Protein AF-0000000066870019 (afdb_homodimer)

Organism: Glycine max (NCBI:txid3847)

Solvent-accessible surface area (backbone atoms only — not comparable to full-atom values): 26589 Å² total; per-residue (Å²): 137,84,79,78,75,78,74,74,67,68,64,55,58,55,47,50,57,47,48,56,50,44,54,53,47,51,52,51,49,52,59,50,55,72,64,56,37,71,42,73,64,73,82,53,32,85,65,58,84,50,97,82,46,46,44,56,44,31,32,20,5,31,34,73,48,61,36,89,83,31,73,46,30,35,38,25,30,39,25,21,21,33,53,85,78,64,42,80,75,45,76,51,73,46,80,44,75,55,85,65,74,92,41,92,95,46,54,38,73,58,49,37,60,56,52,48,48,55,54,47,53,37,58,75,64,62,44,90,63,61,54,67,31,35,37,24,66,26,27,0,34,52,32,79,82,48,62,24,38,12,19,53,44,11,52,76,66,70,34,32,18,31,5,39,21,77,69,67,69,73,33,59,83,37,43,53,67,60,51,52,49,52,53,66,30,76,90,29,60,82,45,54,56,44,76,39,60,25,78,85,64,48,72,40,33,32,40,28,41,62,35,95,80,47,79,72,45,34,32,43,16,38,15,9,29,26,25,62,69,58,46,52,52,52,47,59,69,38,34,88,40,66,52,33,45,43,50,44,73,65,136,84,78,77,75,78,74,74,66,68,65,54,59,56,47,50,56,47,48,57,50,44,53,55,46,51,53,50,50,52,59,52,56,72,64,55,37,70,41,72,65,73,83,52,32,84,65,59,84,51,96,83,48,47,43,57,44,32,32,19,6,31,35,72,48,61,35,90,84,31,73,45,29,34,40,25,28,37,28,21,22,34,51,85,78,63,43,80,74,44,75,52,72,46,79,44,75,55,85,63,73,91,41,90,95,46,52,39,74,59,50,37,61,58,51,49,48,57,55,47,52,38,58,75,65,64,44,89,63,62,54,67,31,36,36,25,65,26,27,0,34,51,32,80,82,47,61,24,39,13,19,53,44,11,54,75,67,69,34,31,18,31,5,39,22,77,67,66,69,74,33,59,83,38,44,52,66,58,51,52,50,53,54,67,28,74,89,29,60,83,45,54,55,46,77,38,60,26,78,84,64,49,73,37,32,31,42,28,41,62,33,96,79,47,79,72,45,36,32,42,18,37,15,10,30,26,24,61,68,58,46,51,52,53,46,60,68,38,36,88,40,68,53,34,45,44,49,45,71,66

Sequence (500 aa):
MEKKSPEPPEEASQSRDSSRDNQTWITAQNILREKLITEDCFAWKLQAGSKEEEALRYVGGVDISFSKDDPSRACGTLVVLDFHTLQVLYQDFSLVTLQVPYVPGFLAFREAPVLLQLLEKMKRSNNPFYPQLLMVDGNGILHPRGFGLACHIGVEANLPTIGIGKNLHHVDGLTHSRVRELLGAEENCSEDFINLVGCSGHIWGVAMRSTQGSIKPIFISIGHKISLQTAIMIVQMTCKYRVPEPIRLTMEKKSPEPPEEASQSRDSSRDNQTWITAQNILREKLITEDCFAWKLQAGSKEEEALRYVGGVDISFSKDDPSRACGTLVVLDFHTLQVLYQDFSLVTLQVPYVPGFLAFREAPVLLQLLEKMKRSNNPFYPQLLMVDGNGILHPRGFGLACHIGVEANLPTIGIGKNLHHVDGLTHSRVRELLGAEENCSEDFINLVGCSGHIWGVAMRSTQGSIKPIFISIGHKISLQTAIMIVQMTCKYRVPEPIRLT

Radius of gyration: 26.27 Å; Cα contacts (8 Å, |Δi|>4): 1029; chains: 2; bounding box: 52×67×92 Å

pLDDT: mean 86.76, std 16.26, range [25.3, 98.88]

Structure (mmCIF, N/CA/C/O backbone):
data_AF-0000000066870019-model_v1
#
loop_
_entity.id
_entity.type
_entity.pdbx_description
1 polymer 'Endonuclease V'
#
loop_
_atom_site.group_PDB
_atom_site.id
_atom_site.type_symbol
_atom_site.label_atom_id
_atom_site.label_alt_id
_atom_site.label_comp_id
_atom_site.label_asym_id
_atom_site.label_entity_id
_atom_site.label_seq_id
_atom_site.pdbx_PDB_ins_code
_atom_site.Cartn_x
_atom_site.Cartn_y
_atom_site.Cartn_z
_atom_site.occupancy
_atom_site.B_iso_or_equiv
_atom_site.auth_seq_id
_atom_site.auth_comp_id
_atom_site.auth_asym_id
_atom_site.auth_atom_id
_atom_site.pdbx_PDB_model_num
ATOM 1 N N . MET A 1 1 ? 29.391 -0.965 45.844 1 27.67 1 MET A N 1
ATOM 2 C CA . MET A 1 1 ? 28.359 -1.993 45.781 1 27.67 1 MET A CA 1
ATOM 3 C C . MET A 1 1 ? 27.438 -1.762 44.594 1 27.67 1 MET A C 1
ATOM 5 O O . MET A 1 1 ? 26.578 -0.877 44.625 1 27.67 1 MET A O 1
ATOM 9 N N . GLU A 1 2 ? 27.875 -1.943 43.312 1 25.81 2 GLU A N 1
ATOM 10 C CA . GLU A 1 2 ? 27.422 -1.484 42 1 25.81 2 GLU A CA 1
ATOM 11 C C . GLU A 1 2 ? 26.203 -2.275 41.531 1 25.81 2 GLU A C 1
ATOM 13 O O . GLU A 1 2 ? 26.266 -3.5 41.406 1 25.81 2 GLU A O 1
ATOM 18 N N . LYS A 1 3 ? 24.906 -1.812 41.906 1 30.31 3 LYS A N 1
ATOM 19 C CA . LYS A 1 3 ? 23.641 -2.488 41.688 1 30.31 3 LYS A CA 1
ATOM 20 C C . LYS A 1 3 ? 23.438 -2.814 40.188 1 30.31 3 LYS A C 1
ATOM 22 O O . LYS A 1 3 ? 23.609 -1.947 39.344 1 30.31 3 LYS A O 1
ATOM 27 N N . LYS A 1 4 ? 23.547 -4.125 39.812 1 34 4 LYS A N 1
ATOM 28 C CA . LYS A 1 4 ? 23.25 -4.82 38.562 1 34 4 LYS A CA 1
ATOM 29 C C . LYS A 1 4 ? 21.859 -4.438 38.031 1 34 4 LYS A C 1
ATOM 31 O O . LYS A 1 4 ? 20.859 -4.59 38.75 1 34 4 LYS A O 1
ATOM 36 N N . SER A 1 5 ? 21.766 -3.396 37.25 1 34.62 5 SER A N 1
ATOM 37 C CA . SER A 1 5 ? 20.484 -2.918 36.719 1 34.62 5 SER A CA 1
ATOM 38 C C . SER A 1 5 ? 19.688 -4.047 36.062 1 34.62 5 SER A C 1
ATOM 40 O O . SER A 1 5 ? 20.234 -4.809 35.281 1 34.62 5 SER A O 1
ATOM 42 N N . PRO A 1 6 ? 18.594 -4.539 36.688 1 36.41 6 PRO A N 1
ATOM 43 C CA . PRO A 1 6 ? 17.812 -5.688 36.219 1 36.41 6 PRO A CA 1
ATOM 44 C C . PRO A 1 6 ? 17.391 -5.582 34.75 1 36.41 6 PRO A C 1
ATOM 46 O O . PRO A 1 6 ? 17.141 -4.477 34.281 1 36.41 6 PRO A O 1
ATOM 49 N N . GLU A 1 7 ? 17.969 -6.434 33.875 1 3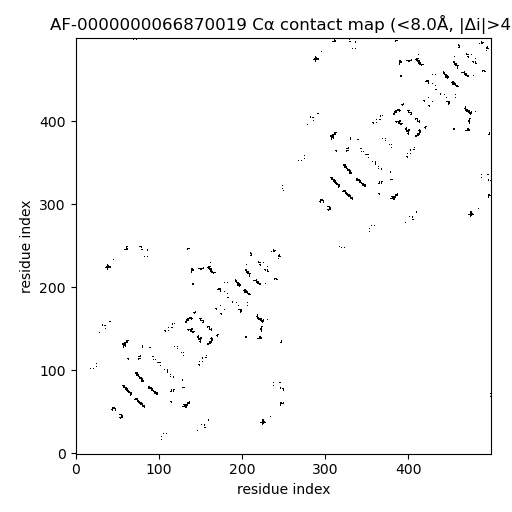9.03 7 GLU A N 1
ATOM 50 C CA . GLU A 1 7 ? 17.656 -6.66 32.469 1 39.03 7 GLU A CA 1
ATOM 51 C C . GLU A 1 7 ? 16.141 -6.719 32.25 1 39.03 7 GLU A C 1
ATOM 53 O O . GLU A 1 7 ? 15.422 -7.359 33.031 1 39.03 7 GLU A O 1
ATOM 58 N N . PRO A 1 8 ? 15.547 -5.75 31.609 1 39.06 8 PRO A N 1
ATOM 59 C CA . PRO A 1 8 ? 14.086 -5.637 31.562 1 39.06 8 PRO A CA 1
ATOM 60 C C . PRO A 1 8 ? 13.406 -6.934 31.141 1 39.06 8 PRO A C 1
ATOM 62 O O . PRO A 1 8 ? 13.852 -7.582 30.188 1 39.06 8 PRO A O 1
ATOM 65 N N . PRO A 1 9 ? 12.602 -7.668 31.938 1 41.38 9 PRO A N 1
ATOM 66 C CA . PRO A 1 9 ? 11.852 -8.922 31.844 1 41.38 9 PRO A CA 1
ATOM 67 C C . PRO A 1 9 ? 11 -9 30.578 1 41.38 9 PRO A C 1
ATOM 69 O O . PRO A 1 9 ? 10.508 -10.078 30.234 1 41.38 9 PRO A O 1
ATOM 72 N N . GLU A 1 10 ? 10.695 -7.918 29.938 1 36.88 10 GLU A N 1
ATOM 73 C CA . GLU A 1 10 ? 9.703 -7.926 28.859 1 36.88 10 GLU A CA 1
ATOM 74 C C . GLU A 1 10 ? 10.242 -8.633 27.625 1 36.88 10 GLU A C 1
ATOM 76 O O . GLU A 1 10 ? 9.469 -9.164 26.828 1 36.88 10 GLU A O 1
ATOM 81 N N . GLU A 1 11 ? 11.508 -8.68 27.328 1 42.16 11 GLU A N 1
ATOM 82 C CA . GLU A 1 11 ? 12.047 -9.422 26.203 1 42.16 11 GLU A CA 1
ATOM 83 C C . GLU A 1 11 ? 11.875 -10.93 26.391 1 42.16 11 GLU A C 1
ATOM 85 O O . GLU A 1 11 ? 11.828 -11.68 25.406 1 42.16 11 GLU A O 1
ATOM 90 N N . ALA A 1 12 ? 11.867 -11.406 27.547 1 42.94 12 ALA A N 1
ATOM 91 C CA . ALA A 1 12 ? 11.82 -12.828 27.859 1 42.94 12 ALA A CA 1
ATOM 92 C C . ALA A 1 12 ? 10.414 -13.391 27.641 1 42.94 12 ALA A C 1
ATOM 94 O O . ALA A 1 12 ? 10.25 -14.5 27.141 1 42.94 12 ALA A O 1
ATOM 95 N N . SER A 1 13 ? 9.391 -12.711 28.094 1 43.12 13 SER A N 1
ATOM 96 C CA . SER A 1 13 ? 8.016 -13.172 27.938 1 43.12 13 SER A CA 1
ATOM 97 C C . SER A 1 13 ? 7.605 -13.188 26.469 1 43.12 13 SER A C 1
ATOM 99 O O . SER A 1 13 ? 6.848 -14.055 26.031 1 43.12 13 SER A O 1
ATOM 101 N N . GLN A 1 14 ? 8.047 -12.273 25.625 1 44.25 14 GLN A N 1
ATOM 102 C CA . GLN A 1 14 ? 7.836 -12.273 24.172 1 44.25 14 GLN A CA 1
ATOM 103 C C . GLN A 1 14 ? 8.609 -13.406 23.516 1 44.25 14 GLN A C 1
ATOM 105 O O . GLN A 1 14 ? 8.172 -13.938 22.484 1 44.25 14 GLN A O 1
ATOM 110 N N . SER A 1 15 ? 9.703 -13.727 24.047 1 47.72 15 SER A N 1
ATOM 111 C CA . SER A 1 15 ? 10.484 -14.836 23.516 1 47.72 15 SER A CA 1
ATOM 112 C C . SER A 1 15 ? 9.789 -16.172 23.734 1 47.72 15 SER A C 1
ATOM 114 O O . SER A 1 15 ? 9.797 -17.031 22.859 1 47.72 15 SER A O 1
ATOM 116 N N . ARG A 1 16 ? 9.336 -16.375 24.922 1 44.84 16 ARG A N 1
ATOM 117 C CA . ARG A 1 16 ? 8.672 -17.625 25.234 1 44.84 16 ARG A CA 1
ATOM 118 C C . ARG A 1 16 ? 7.371 -17.766 24.438 1 44.84 16 ARG A C 1
ATOM 120 O O . ARG A 1 16 ? 7.051 -18.859 23.953 1 44.84 16 ARG A O 1
ATOM 127 N N . ASP A 1 17 ? 6.508 -16.766 24.469 1 50.19 17 ASP A N 1
ATOM 128 C CA . ASP A 1 17 ? 5.281 -16.734 23.672 1 50.19 17 ASP A CA 1
ATOM 129 C C . ASP A 1 17 ? 5.578 -16.875 22.188 1 50.19 17 ASP A C 1
ATOM 131 O O . ASP A 1 17 ? 4.832 -17.531 21.453 1 50.19 17 ASP A O 1
ATOM 135 N N . SER A 1 18 ? 6.707 -16.391 21.828 1 57.12 18 SER A N 1
ATOM 136 C CA . SER A 1 18 ? 7.188 -16.547 20.469 1 57.12 18 SER A CA 1
ATOM 137 C C . SER A 1 18 ? 7.602 -17.984 20.172 1 57.12 18 SER A C 1
ATOM 139 O O . SER A 1 18 ? 7.336 -18.5 19.094 1 57.12 18 SER A O 1
ATOM 141 N N . SER A 1 19 ? 8.156 -18.625 21.234 1 57 19 SER A N 1
ATOM 142 C CA . SER A 1 19 ? 8.586 -20 21.031 1 57 19 SER A CA 1
ATOM 143 C C . SER A 1 19 ? 7.391 -20.938 20.922 1 57 19 SER A C 1
ATOM 145 O O . SER A 1 19 ? 7.379 -21.844 20.062 1 57 19 SER A O 1
ATOM 147 N N . ARG A 1 20 ? 6.434 -20.828 21.812 1 53.72 20 ARG A N 1
ATOM 148 C CA . ARG A 1 20 ? 5.227 -21.656 21.75 1 53.72 20 ARG A CA 1
ATOM 149 C C . ARG A 1 20 ? 4.465 -21.406 20.453 1 53.72 20 ARG A C 1
ATOM 151 O O . ARG A 1 20 ? 3.965 -22.359 19.844 1 53.72 20 ARG A O 1
ATOM 158 N N . ASP A 1 21 ? 4.484 -20.172 20.031 1 66.19 21 ASP A N 1
ATOM 159 C CA . ASP A 1 21 ? 3.85 -19.844 18.766 1 66.19 21 ASP A CA 1
ATOM 160 C C . ASP A 1 21 ? 4.59 -20.484 17.594 1 66.19 21 ASP A C 1
ATOM 162 O O . ASP A 1 21 ? 3.963 -21 16.672 1 66.19 21 ASP A O 1
ATOM 166 N N . ASN A 1 22 ? 5.766 -20.688 17.875 1 73.88 22 ASN A N 1
ATOM 167 C CA . ASN A 1 22 ? 6.566 -21.297 16.812 1 73.88 22 ASN A CA 1
ATOM 168 C C . ASN A 1 22 ? 6.258 -22.781 16.656 1 73.88 22 ASN A C 1
ATOM 170 O O . ASN A 1 22 ? 6.105 -23.266 15.539 1 73.88 22 ASN A O 1
ATOM 174 N N . GLN A 1 23 ? 6.141 -23.438 17.797 1 77 23 GLN A N 1
ATOM 175 C CA . GLN A 1 23 ? 5.859 -24.875 17.719 1 77 23 GLN A CA 1
ATOM 176 C C . GLN A 1 23 ? 4.473 -25.125 17.141 1 77 23 GLN A C 1
ATOM 178 O O . GLN A 1 23 ? 4.289 -26.047 16.344 1 77 23 GLN A O 1
ATOM 183 N N . THR A 1 24 ? 3.553 -24.297 17.531 1 80.81 24 THR A N 1
ATOM 184 C CA . THR A 1 24 ? 2.193 -24.406 17.016 1 80.81 24 THR A CA 1
ATOM 185 C C . THR A 1 24 ? 2.164 -24.156 15.508 1 80.81 24 THR A C 1
ATOM 187 O O . THR A 1 24 ? 1.493 -24.875 14.766 1 80.81 24 THR A O 1
ATOM 190 N N . TRP A 1 25 ? 2.963 -23.328 15.078 1 83.31 25 TRP A N 1
ATOM 191 C CA . TRP A 1 25 ? 2.984 -23 13.664 1 83.31 25 TRP A CA 1
ATOM 192 C C . TRP A 1 25 ? 3.686 -24.078 12.852 1 83.31 25 TRP A C 1
ATOM 194 O O . TRP A 1 25 ? 3.268 -24.406 11.734 1 83.31 25 TRP A O 1
ATOM 204 N N . ILE A 1 26 ? 4.66 -24.641 13.484 1 83.94 26 ILE A N 1
ATOM 205 C CA . ILE A 1 26 ? 5.355 -25.719 12.812 1 83.94 26 ILE A CA 1
ATOM 206 C C . ILE A 1 26 ? 4.402 -26.906 12.609 1 83.94 26 ILE A C 1
ATOM 208 O O . ILE A 1 26 ? 4.312 -27.453 11.516 1 83.94 26 ILE A O 1
ATOM 212 N N . THR A 1 27 ? 3.727 -27.203 13.617 1 86.5 27 THR A N 1
ATOM 213 C CA . THR A 1 27 ? 2.779 -28.312 13.547 1 86.5 27 THR A CA 1
ATOM 214 C C . THR A 1 27 ? 1.671 -28.016 12.539 1 86.5 27 THR A C 1
ATOM 216 O O . THR A 1 27 ? 1.337 -28.859 11.711 1 86.5 27 THR A O 1
ATOM 219 N N . ALA A 1 28 ? 1.177 -26.844 12.602 1 87.38 28 ALA A N 1
ATOM 220 C CA . ALA A 1 28 ? 0.116 -26.453 11.68 1 87.38 28 ALA A CA 1
ATOM 221 C C . ALA A 1 28 ? 0.601 -26.5 10.234 1 87.38 28 ALA A C 1
ATOM 223 O O . ALA A 1 28 ? -0.105 -26.984 9.352 1 87.38 28 ALA A O 1
ATOM 224 N N . GLN A 1 29 ? 1.745 -26.031 10.055 1 88.06 29 GLN A N 1
ATOM 225 C CA . GLN A 1 29 ? 2.301 -26.031 8.703 1 88.06 29 GLN A CA 1
ATOM 226 C C . GLN A 1 29 ? 2.512 -27.453 8.195 1 88.06 29 GLN A C 1
ATOM 228 O O . GLN A 1 29 ? 2.242 -27.75 7.027 1 88.06 29 GLN A O 1
ATOM 233 N N . ASN A 1 30 ? 2.92 -28.312 9.062 1 89.25 30 ASN A N 1
ATOM 234 C CA . ASN A 1 30 ? 3.115 -29.703 8.68 1 89.25 30 ASN A CA 1
ATOM 235 C C . ASN A 1 30 ? 1.797 -30.375 8.297 1 89.25 30 ASN A C 1
ATOM 237 O O . ASN A 1 30 ? 1.74 -31.141 7.324 1 89.25 30 ASN A O 1
ATOM 241 N N . ILE A 1 31 ? 0.841 -30.094 8.992 1 91.62 31 ILE A N 1
ATOM 242 C CA . ILE A 1 31 ? -0.478 -30.656 8.711 1 91.62 31 ILE A CA 1
ATOM 243 C C . ILE A 1 31 ? -0.968 -30.156 7.352 1 91.62 31 ILE A C 1
ATOM 245 O O . ILE A 1 31 ? -1.47 -30.922 6.539 1 91.62 31 ILE A O 1
ATOM 249 N N . LEU A 1 32 ? -0.774 -28.922 7.125 1 93.94 32 LEU A N 1
ATOM 250 C CA . LEU A 1 32 ? -1.207 -28.328 5.863 1 93.94 32 LEU A CA 1
ATOM 251 C C . LEU A 1 32 ? -0.383 -28.875 4.699 1 93.94 32 LEU A C 1
ATOM 253 O O . LEU A 1 32 ? -0.918 -29.125 3.615 1 93.94 32 LEU A O 1
ATOM 257 N N . ARG A 1 33 ? 0.841 -29.078 4.961 1 93.94 33 ARG A N 1
ATOM 258 C CA . ARG A 1 33 ? 1.744 -29.562 3.928 1 93.94 33 ARG A CA 1
ATOM 259 C C . ARG A 1 33 ? 1.314 -30.938 3.436 1 93.94 33 ARG A C 1
ATOM 261 O O . ARG A 1 33 ? 1.486 -31.266 2.258 1 93.94 33 ARG A O 1
ATOM 268 N N . GLU A 1 34 ? 0.721 -31.75 4.297 1 95.5 34 GLU A N 1
ATOM 269 C CA . GLU A 1 34 ? 0.26 -33.094 3.938 1 95.5 34 GLU A CA 1
ATOM 270 C C . GLU A 1 34 ? -0.882 -33.031 2.926 1 95.5 34 GLU A C 1
ATOM 272 O O . GLU A 1 34 ? -1.139 -34 2.211 1 95.5 34 GLU A O 1
ATOM 277 N N . LYS A 1 35 ? -1.464 -31.938 2.867 1 97.62 35 LYS A N 1
ATOM 278 C CA . LYS A 1 35 ? -2.619 -31.797 1.986 1 97.62 35 LYS A CA 1
ATOM 279 C C . LYS A 1 35 ? -2.209 -31.203 0.641 1 97.62 35 LYS A C 1
ATOM 281 O O . LYS A 1 35 ? -3.035 -31.062 -0.264 1 97.62 35 LYS A O 1
ATOM 286 N N . LEU A 1 36 ? -1.007 -30.844 0.512 1 98.12 36 LEU A N 1
ATOM 287 C CA . LEU A 1 36 ? -0.499 -30.188 -0.686 1 98.12 36 LEU A CA 1
ATOM 288 C C . LEU A 1 36 ? -0.557 -31.125 -1.888 1 98.12 36 LEU A C 1
ATOM 290 O O . LEU A 1 36 ? -0.158 -32.281 -1.793 1 98.12 36 LEU A O 1
ATOM 294 N N . ILE A 1 37 ? -1.127 -30.688 -2.953 1 98.5 37 ILE A N 1
ATOM 295 C CA . ILE A 1 37 ? -1.179 -31.406 -4.219 1 98.5 37 ILE A CA 1
ATOM 296 C C . ILE A 1 37 ? -0.353 -30.672 -5.27 1 98.5 37 ILE A C 1
ATOM 298 O O . ILE A 1 37 ? -0.577 -29.484 -5.527 1 98.5 37 ILE A O 1
ATOM 302 N N . THR A 1 38 ? 0.609 -31.344 -5.902 1 98.31 38 THR A N 1
ATOM 303 C CA . THR A 1 38 ? 1.543 -30.672 -6.805 1 98.31 38 THR A CA 1
ATOM 304 C C . THR A 1 38 ? 1.281 -31.078 -8.25 1 98.31 38 THR A C 1
ATOM 306 O O . THR A 1 38 ? 2.154 -30.938 -9.109 1 98.31 38 THR A O 1
ATOM 309 N N . GLU A 1 39 ? 0.101 -31.641 -8.5 1 98.25 39 GLU A N 1
ATOM 310 C CA . GLU A 1 39 ? -0.343 -32.031 -9.844 1 98.25 39 GLU A CA 1
ATOM 311 C C . GLU A 1 39 ? -1.643 -31.312 -10.211 1 98.25 39 GLU A C 1
ATOM 313 O O . GLU A 1 39 ? -2.314 -30.734 -9.352 1 98.25 39 GLU A O 1
ATOM 318 N N . ASP A 1 40 ? -1.886 -31.312 -11.477 1 97.81 40 ASP A N 1
ATOM 319 C CA . ASP A 1 40 ? -3.129 -30.703 -11.93 1 97.81 40 ASP A CA 1
ATOM 320 C C . ASP A 1 40 ? -4.344 -31.406 -11.336 1 97.81 40 ASP A C 1
ATOM 322 O O . ASP A 1 40 ? -4.516 -32.625 -11.516 1 97.81 40 ASP A O 1
ATOM 326 N N . CYS A 1 41 ? -5.051 -30.75 -10.547 1 96.69 41 CYS A N 1
ATOM 327 C CA . CYS A 1 41 ? -6.281 -31.266 -9.961 1 96.69 41 CYS A CA 1
ATOM 328 C C . CYS A 1 41 ? -7.414 -30.25 -10.078 1 96.69 41 CYS A C 1
ATOM 330 O O . CYS A 1 41 ? -7.824 -29.641 -9.086 1 96.69 41 CYS A O 1
ATOM 332 N N . PHE A 1 42 ? -7.938 -30.047 -11.289 1 94.75 42 PHE A N 1
ATOM 333 C CA . PHE A 1 42 ? -9.039 -29.156 -11.625 1 94.75 42 PHE A CA 1
ATOM 334 C C . PHE A 1 42 ? -9.789 -29.656 -12.859 1 94.75 42 PHE A C 1
ATOM 336 O O . PHE A 1 42 ? -9.273 -30.5 -13.602 1 94.75 42 PHE A O 1
ATOM 343 N N . ALA A 1 43 ? -10.969 -29.141 -13.055 1 91.38 43 ALA A N 1
ATOM 344 C CA . ALA A 1 43 ? -11.852 -29.656 -14.102 1 91.38 43 ALA A CA 1
ATOM 345 C C . ALA A 1 43 ? -11.75 -28.828 -15.367 1 91.38 43 ALA A C 1
ATOM 347 O O . ALA A 1 43 ? -12.148 -29.266 -16.453 1 91.38 43 ALA A O 1
ATOM 348 N N . TRP A 1 44 ? -11.188 -27.672 -15.242 1 93.62 44 TRP A N 1
ATOM 349 C CA . TRP A 1 44 ? -11.188 -26.766 -16.391 1 93.62 44 TRP A CA 1
ATOM 350 C C . TRP A 1 44 ? -9.992 -27.047 -17.297 1 93.62 44 TRP A C 1
ATOM 352 O O . TRP A 1 44 ? -9.016 -27.672 -16.875 1 93.62 44 TRP A O 1
ATOM 362 N N . LYS A 1 45 ? -10.117 -26.641 -18.547 1 91.5 45 LYS A N 1
ATOM 363 C CA . LYS A 1 45 ? -9.039 -26.672 -19.531 1 91.5 45 LYS A CA 1
ATOM 364 C C . LYS A 1 45 ? -8.594 -25.266 -19.906 1 91.5 45 LYS A C 1
ATOM 366 O O . LYS A 1 45 ? -9.352 -24.297 -19.75 1 91.5 45 LYS A O 1
ATOM 371 N N . LEU A 1 46 ? -7.348 -25.094 -20.281 1 89.44 46 LEU A N 1
ATOM 372 C CA . LEU A 1 46 ? -6.84 -23.781 -20.688 1 89.44 46 LEU A CA 1
ATOM 373 C C . LEU A 1 46 ? -7.59 -23.25 -21.891 1 89.44 46 LEU A C 1
ATOM 375 O O . LEU A 1 46 ? -7.918 -22.062 -21.953 1 89.44 46 LEU A O 1
ATOM 379 N N . GLN A 1 47 ? -7.789 -24.125 -22.906 1 81.06 47 GLN A N 1
ATOM 380 C CA . GLN A 1 47 ? -8.594 -23.797 -24.078 1 81.06 47 GLN A CA 1
ATOM 381 C C . GLN A 1 47 ? -9.766 -24.766 -24.219 1 81.06 47 GLN A C 1
ATOM 383 O O . GLN A 1 47 ? -9.578 -25.984 -24.172 1 81.06 47 GLN A O 1
ATOM 388 N N . ALA A 1 48 ? -10.93 -24.141 -24.219 1 70.81 48 ALA A N 1
ATOM 389 C CA . ALA A 1 48 ? -12.102 -25.016 -24.375 1 70.81 48 ALA A CA 1
ATOM 390 C C . ALA A 1 48 ? -12.094 -25.703 -25.734 1 70.81 48 ALA A C 1
ATOM 392 O O . ALA A 1 48 ? -11.945 -25.047 -26.766 1 70.81 48 ALA A O 1
ATOM 393 N N . GLY A 1 49 ? -11.906 -26.922 -25.859 1 62.62 49 GLY A N 1
ATOM 394 C CA . GLY A 1 49 ? -12.008 -27.656 -27.109 1 62.62 49 GLY A CA 1
ATOM 395 C C . GLY A 1 49 ? -13.438 -27.922 -27.531 1 62.62 49 GLY A C 1
ATOM 396 O O . GLY A 1 49 ? -13.75 -27.906 -28.719 1 62.62 49 GLY A O 1
ATOM 397 N N . SER A 1 50 ? -14.234 -28.359 -26.562 1 67.62 50 SER A N 1
ATOM 398 C CA . SER A 1 50 ? -15.641 -28.656 -26.844 1 67.62 50 SER A CA 1
ATOM 399 C C . SER A 1 50 ? -16.562 -27.844 -25.938 1 67.62 50 SER A C 1
ATOM 401 O O . SER A 1 50 ? -16.125 -27.25 -24.969 1 67.62 50 SER A O 1
ATOM 403 N N . LYS A 1 51 ? -17.875 -27.578 -26.344 1 66.69 51 LYS A N 1
ATOM 404 C CA . LYS A 1 51 ? -18.922 -26.797 -25.672 1 66.69 51 LYS A CA 1
ATOM 405 C C . LYS A 1 51 ? -19.125 -27.281 -24.234 1 66.69 51 LYS A C 1
ATOM 407 O O . LYS A 1 51 ? -19.531 -26.5 -23.375 1 66.69 51 LYS A O 1
ATOM 412 N N . GLU A 1 52 ? -18.719 -28.516 -23.922 1 70 52 GLU A N 1
ATOM 413 C CA . GLU A 1 52 ? -19.047 -29.109 -22.625 1 70 52 GLU A CA 1
ATOM 414 C C . GLU A 1 52 ? -17.891 -28.938 -21.641 1 70 52 GLU A C 1
ATOM 416 O O . GLU A 1 52 ? -18.078 -29.062 -20.438 1 70 52 GLU A O 1
ATOM 421 N N . GLU A 1 53 ? -16.812 -28.531 -22.172 1 76.88 53 GLU A N 1
ATOM 422 C CA . GLU A 1 53 ? -15.633 -28.453 -21.297 1 76.88 53 GLU A CA 1
ATOM 423 C C . GLU A 1 53 ? -15.523 -27.078 -20.641 1 76.88 53 GLU A C 1
ATOM 425 O O . GLU A 1 53 ? -15.797 -26.062 -21.281 1 76.88 53 GLU A O 1
ATOM 430 N N . GLU A 1 54 ? -15.359 -27.188 -19.375 1 88.94 54 GLU A N 1
ATOM 431 C CA . GLU A 1 54 ? -15.148 -25.938 -18.656 1 88.94 54 GLU A CA 1
ATOM 432 C C . GLU A 1 54 ? -13.766 -25.359 -18.938 1 88.94 54 GLU A C 1
ATOM 434 O O . GLU A 1 54 ? -12.773 -26.078 -18.906 1 88.94 54 GLU A O 1
ATOM 439 N N . ALA A 1 55 ? -13.727 -24.188 -19.344 1 93.19 55 ALA A N 1
ATOM 440 C CA . ALA A 1 55 ? -12.469 -23.5 -19.625 1 93.19 55 ALA A CA 1
ATOM 441 C C . ALA A 1 55 ? -12.062 -22.594 -18.469 1 93.19 55 ALA A C 1
ATOM 443 O O . ALA A 1 55 ? -12.914 -22.141 -17.703 1 93.19 55 ALA A O 1
ATOM 444 N N . LEU A 1 56 ? -10.789 -22.469 -18.312 1 96.44 56 LEU A N 1
ATOM 445 C CA . LEU A 1 56 ? -10.312 -21.453 -17.375 1 96.44 56 LEU A CA 1
ATOM 446 C C . LEU A 1 56 ? -10.734 -20.062 -17.828 1 96.44 56 LEU A C 1
ATOM 448 O O . LEU A 1 56 ? -10.375 -19.625 -18.922 1 96.44 56 LEU A O 1
ATOM 452 N N . ARG A 1 57 ? -11.508 -19.422 -16.984 1 96.44 57 ARG A N 1
ATOM 453 C CA . ARG A 1 57 ? -12.023 -18.109 -17.375 1 96.44 57 ARG A CA 1
ATOM 454 C C . ARG A 1 57 ? -11.664 -17.047 -16.328 1 96.44 57 ARG A C 1
ATOM 456 O O . ARG A 1 57 ? -11.375 -15.898 -16.688 1 96.44 57 ARG A O 1
ATOM 463 N N . TYR A 1 58 ? -11.711 -17.391 -15.07 1 98.12 58 TYR A N 1
ATOM 464 C CA . TYR A 1 58 ? -11.5 -16.438 -13.984 1 98.12 58 TYR A CA 1
ATOM 465 C C . TYR A 1 58 ? -10.203 -16.734 -13.25 1 98.12 58 TYR A C 1
ATOM 467 O O . TYR A 1 58 ? -10.078 -17.75 -12.562 1 98.12 58 TYR A O 1
ATOM 475 N N . VAL A 1 59 ? -9.25 -15.82 -13.391 1 98.69 59 VAL A N 1
ATOM 476 C CA . VAL A 1 59 ? -7.961 -15.938 -12.719 1 98.69 59 VAL A CA 1
ATOM 477 C C . VAL A 1 59 ? -7.82 -14.828 -11.672 1 98.69 59 VAL A C 1
ATOM 479 O O . VAL A 1 59 ? -7.941 -13.648 -12 1 98.69 59 VAL A O 1
ATOM 482 N N . GLY A 1 60 ? -7.605 -15.242 -10.469 1 98.75 60 GLY A N 1
ATOM 483 C CA . GLY A 1 60 ? -7.426 -14.281 -9.391 1 98.75 60 GLY A CA 1
ATOM 484 C C . GLY A 1 60 ? -5.969 -13.992 -9.086 1 98.75 60 GLY A C 1
ATOM 485 O O . GLY A 1 60 ? -5.09 -14.797 -9.391 1 98.75 60 GLY A O 1
ATOM 486 N N . GLY A 1 61 ? -5.707 -12.844 -8.555 1 98.56 61 GLY A N 1
ATOM 487 C CA . GLY A 1 61 ? -4.438 -12.438 -7.973 1 98.56 61 GLY A CA 1
ATOM 488 C C . GLY A 1 61 ? -4.578 -11.812 -6.598 1 98.56 61 GLY A C 1
ATOM 489 O O . GLY A 1 61 ? -5.516 -11.055 -6.348 1 98.56 61 GLY A O 1
ATOM 490 N N . VAL A 1 62 ? -3.689 -12.188 -5.727 1 98.19 62 VAL A N 1
ATOM 491 C CA . VAL A 1 62 ? -3.725 -11.594 -4.395 1 98.19 62 VAL A CA 1
ATOM 492 C C . VAL A 1 62 ? -2.33 -11.109 -4.008 1 98.19 62 VAL A C 1
ATOM 494 O O . VAL A 1 62 ? -1.324 -11.672 -4.445 1 98.19 62 VAL A O 1
ATOM 497 N N . ASP A 1 63 ? -2.271 -10.109 -3.277 1 95.5 63 ASP A N 1
ATOM 498 C CA . ASP A 1 63 ? -1.061 -9.484 -2.754 1 95.5 63 ASP A CA 1
ATOM 499 C C . ASP A 1 63 ? -1.319 -8.836 -1.396 1 95.5 63 ASP A C 1
ATOM 501 O O . ASP A 1 63 ? -2.465 -8.539 -1.054 1 95.5 63 ASP A O 1
ATOM 505 N N . ILE A 1 64 ? -0.299 -8.742 -0.636 1 94.06 64 ILE A N 1
ATOM 506 C CA . ILE A 1 64 ? -0.415 -8.078 0.658 1 94.06 64 ILE A CA 1
ATOM 507 C C . ILE A 1 64 ? 0.764 -7.125 0.86 1 94.06 64 ILE A C 1
ATOM 509 O O . ILE A 1 64 ? 1.901 -7.457 0.519 1 94.06 64 ILE A O 1
ATOM 513 N N . SER A 1 65 ? 0.506 -5.949 1.277 1 90.31 65 SER A N 1
ATOM 514 C CA . SER A 1 65 ? 1.521 -4.949 1.597 1 90.31 65 SER A CA 1
ATOM 515 C C . SER A 1 65 ? 1.386 -4.465 3.035 1 90.31 65 SER A C 1
ATOM 517 O O . SER A 1 65 ? 0.304 -4.539 3.623 1 90.31 65 SER A O 1
ATOM 519 N N . PHE A 1 66 ? 2.459 -3.984 3.533 1 88.19 66 PHE A N 1
ATOM 520 C CA . PHE A 1 66 ? 2.498 -3.498 4.906 1 88.19 66 PHE A CA 1
ATOM 521 C C . PHE A 1 66 ? 2.83 -2.01 4.945 1 88.19 66 PHE A C 1
ATOM 523 O O . PHE A 1 66 ? 3.6 -1.52 4.117 1 88.19 66 PHE A O 1
ATOM 530 N N . SER A 1 67 ? 2.26 -1.4 5.965 1 86.12 67 SER A N 1
ATOM 531 C CA . SER A 1 67 ? 2.541 0.019 6.156 1 86.12 67 SER A CA 1
ATOM 532 C C . SER A 1 67 ? 3.998 0.246 6.543 1 86.12 67 SER A C 1
ATOM 534 O O . SER A 1 67 ? 4.555 -0.501 7.352 1 86.12 67 SER A O 1
ATOM 536 N N . LYS A 1 68 ? 4.586 1.252 5.969 1 80.94 68 LYS A N 1
ATOM 537 C CA . LYS A 1 68 ? 5.961 1.613 6.312 1 80.94 68 LYS A CA 1
ATOM 538 C C . LYS A 1 68 ? 6.035 2.197 7.719 1 80.94 68 LYS A C 1
ATOM 540 O O . LYS A 1 68 ? 7.039 2.021 8.414 1 80.94 68 LYS A O 1
ATOM 545 N N . ASP A 1 69 ? 4.969 2.836 8.109 1 81.25 69 ASP A N 1
ATOM 546 C CA . ASP A 1 69 ? 4.977 3.57 9.367 1 81.25 69 ASP A CA 1
ATOM 547 C C . ASP A 1 69 ? 4.5 2.688 10.523 1 81.25 69 ASP A C 1
ATOM 549 O O . ASP A 1 69 ? 4.781 2.973 11.688 1 81.25 69 ASP A O 1
ATOM 553 N N . ASP A 1 70 ? 3.762 1.7 10.125 1 84.62 70 ASP A N 1
ATOM 554 C CA . ASP A 1 70 ? 3.26 0.753 11.109 1 84.62 70 ASP A CA 1
ATOM 555 C C . ASP A 1 70 ? 3.186 -0.658 10.539 1 84.62 70 ASP A C 1
ATOM 557 O O . ASP A 1 70 ? 2.182 -1.034 9.93 1 84.62 70 ASP A O 1
ATOM 561 N N . PRO A 1 71 ? 4.152 -1.43 10.852 1 84.5 71 PRO A N 1
ATOM 562 C CA . PRO A 1 71 ? 4.238 -2.76 10.242 1 84.5 71 PRO A CA 1
ATOM 563 C C . PRO A 1 71 ? 3.096 -3.68 10.672 1 84.5 71 PRO A C 1
ATOM 565 O O . PRO A 1 71 ? 2.91 -4.75 10.086 1 84.5 71 PRO A O 1
ATOM 568 N N . SER A 1 72 ? 2.385 -3.318 11.633 1 87.69 72 SER A N 1
ATOM 569 C CA . SER A 1 72 ? 1.24 -4.133 12.023 1 87.69 72 SER A CA 1
ATOM 570 C C . SER A 1 72 ? 0.046 -3.883 11.109 1 87.69 72 SER A C 1
ATOM 572 O O . SER A 1 72 ? -0.927 -4.641 11.125 1 87.69 72 SER A O 1
ATOM 574 N N . ARG A 1 73 ? 0.155 -2.898 10.375 1 88.38 73 ARG A N 1
ATOM 575 C CA . ARG A 1 73 ? -0.926 -2.586 9.445 1 88.38 73 ARG A CA 1
ATOM 576 C C . ARG A 1 73 ? -0.639 -3.154 8.062 1 88.38 73 ARG A C 1
ATOM 578 O O . ARG A 1 73 ? 0.465 -2.996 7.539 1 88.38 73 ARG A O 1
ATOM 585 N N . ALA A 1 74 ? -1.667 -3.822 7.551 1 91 74 ALA A N 1
ATOM 586 C CA . ALA A 1 74 ? -1.494 -4.477 6.258 1 91 74 ALA A CA 1
ATOM 587 C C . ALA A 1 74 ? -2.699 -4.23 5.352 1 91 74 ALA A C 1
ATOM 589 O O . ALA A 1 74 ? -3.803 -3.969 5.836 1 91 74 ALA A O 1
ATOM 590 N N . CYS A 1 75 ? -2.422 -4.223 4.102 1 89.25 75 CYS A N 1
ATOM 591 C CA . CYS A 1 75 ? -3.465 -4.145 3.082 1 89.25 75 CYS A CA 1
ATOM 592 C C . CYS A 1 75 ? -3.42 -5.355 2.16 1 89.25 75 CYS A C 1
ATOM 594 O O . CYS A 1 75 ? -2.43 -5.574 1.461 1 89.25 75 CYS A O 1
ATOM 596 N N . GLY A 1 76 ? -4.418 -6.164 2.215 1 93.88 76 GLY A N 1
ATOM 597 C CA . GLY A 1 76 ? -4.594 -7.238 1.248 1 93.88 76 GLY A CA 1
ATOM 598 C C . GLY A 1 76 ? -5.406 -6.82 0.036 1 93.88 76 GLY A C 1
ATOM 599 O O . GLY A 1 76 ? -6.363 -6.059 0.157 1 93.88 76 GLY A O 1
ATOM 600 N N . THR A 1 77 ? -4.984 -7.32 -1.105 1 93.88 77 THR A N 1
ATOM 601 C CA . THR A 1 77 ? -5.695 -6.996 -2.338 1 93.88 77 THR A CA 1
ATOM 602 C C . THR A 1 77 ? -6.008 -8.258 -3.131 1 93.88 77 THR A C 1
ATOM 604 O O . THR A 1 77 ? -5.219 -9.203 -3.137 1 93.88 77 THR A O 1
ATOM 607 N N . LEU A 1 78 ? -7.176 -8.258 -3.729 1 96.75 78 LEU A N 1
ATOM 608 C CA . LEU A 1 78 ? -7.637 -9.328 -4.605 1 96.75 78 LEU A CA 1
ATOM 609 C C . LEU A 1 78 ? -8.195 -8.766 -5.91 1 96.75 78 LEU A C 1
ATOM 611 O O . LEU A 1 78 ? -8.969 -7.805 -5.895 1 96.75 78 LEU A O 1
ATOM 615 N N . VAL A 1 79 ? -7.723 -9.312 -7 1 96.81 79 VAL A N 1
ATOM 616 C CA . VAL A 1 79 ? -8.273 -8.977 -8.305 1 96.81 79 VAL A CA 1
ATOM 617 C C . VAL A 1 79 ? -8.633 -10.258 -9.062 1 96.81 79 VAL A C 1
ATOM 619 O O . VAL A 1 79 ? -7.988 -11.289 -8.883 1 96.81 79 VAL A O 1
ATOM 622 N N . VAL A 1 80 ? -9.68 -10.211 -9.766 1 98.56 80 VAL A N 1
ATOM 623 C CA . VAL A 1 80 ? -10.047 -11.312 -10.648 1 98.56 80 VAL A CA 1
ATOM 624 C C . VAL A 1 80 ? -10.125 -10.812 -12.094 1 98.56 80 VAL A C 1
ATOM 626 O O . VAL A 1 80 ? -10.789 -9.812 -12.375 1 98.56 80 VAL A O 1
ATOM 629 N N . LEU A 1 81 ? -9.43 -11.555 -12.93 1 98.38 81 LEU A N 1
ATOM 630 C CA . LEU A 1 81 ? -9.383 -11.188 -14.344 1 98.38 81 LEU A CA 1
ATOM 631 C C . LEU A 1 81 ? -10.039 -12.258 -15.211 1 98.38 81 LEU A C 1
ATOM 633 O O . LEU A 1 81 ? -10.055 -13.43 -14.844 1 98.38 81 LEU A O 1
ATOM 637 N N . ASP A 1 82 ? -10.578 -11.789 -16.312 1 98.06 82 ASP A N 1
ATOM 638 C CA . ASP A 1 82 ? -10.852 -12.734 -17.391 1 98.06 82 ASP A CA 1
ATOM 639 C C . ASP A 1 82 ? -9.555 -13.297 -17.984 1 98.06 82 ASP A C 1
ATOM 641 O O . ASP A 1 82 ? -8.656 -12.539 -18.359 1 98.06 82 ASP A O 1
ATOM 645 N N . PHE A 1 83 ? -9.516 -14.555 -18.094 1 97.31 83 PHE A N 1
ATOM 646 C CA . PHE A 1 83 ? -8.273 -15.203 -18.469 1 97.31 83 PHE A CA 1
ATOM 647 C C . PHE A 1 83 ? -7.879 -14.836 -19.891 1 97.31 83 PHE A C 1
ATOM 649 O O . PHE A 1 83 ? -6.699 -14.664 -20.188 1 97.31 83 PHE A O 1
ATOM 656 N N . HIS A 1 84 ? -8.805 -14.633 -20.719 1 94.25 84 HIS A N 1
ATOM 657 C CA . HIS A 1 84 ? -8.523 -14.438 -22.141 1 94.25 84 HIS A CA 1
ATOM 658 C C . HIS A 1 84 ? -8.312 -12.961 -22.469 1 94.25 84 HIS A C 1
ATOM 660 O O . HIS A 1 84 ? -7.406 -12.609 -23.219 1 94.25 84 HIS A O 1
ATOM 666 N N . THR A 1 85 ? -9.078 -12.117 -21.859 1 96.19 85 THR A N 1
ATOM 667 C CA . THR A 1 85 ? -9 -10.703 -22.188 1 96.19 85 THR A CA 1
ATOM 668 C C . THR A 1 85 ? -8.117 -9.961 -21.188 1 96.19 85 THR A C 1
ATOM 670 O O . THR A 1 85 ? -7.688 -8.836 -21.453 1 96.19 85 THR A O 1
ATOM 673 N N . LEU A 1 86 ? -7.914 -10.5 -20 1 97.19 86 LEU A N 1
ATOM 674 C CA . LEU A 1 86 ? -7.152 -9.93 -18.891 1 97.19 86 LEU A CA 1
ATOM 675 C C . LEU A 1 86 ? -7.809 -8.656 -18.375 1 97.19 86 LEU A C 1
ATOM 677 O O . LEU A 1 86 ? -7.145 -7.812 -17.781 1 97.19 86 LEU A O 1
ATOM 681 N N . GLN A 1 87 ? -9.07 -8.586 -18.641 1 96.69 87 GLN A N 1
ATOM 682 C CA . GLN A 1 87 ? -9.844 -7.488 -18.078 1 96.69 87 GLN A CA 1
ATOM 683 C C . GLN A 1 87 ? -10.203 -7.762 -16.609 1 96.69 87 GLN A C 1
ATOM 685 O O . GLN A 1 87 ? -10.523 -8.891 -16.25 1 96.69 87 GLN A O 1
ATOM 690 N N . VAL A 1 88 ? -10.211 -6.703 -15.867 1 95.5 88 VAL A N 1
ATOM 691 C CA . VAL A 1 88 ? -10.57 -6.836 -14.461 1 95.5 88 VAL A CA 1
ATOM 692 C C . VAL A 1 88 ? -12.078 -7.047 -14.328 1 95.5 88 VAL A C 1
ATOM 694 O O . VAL A 1 88 ? -12.867 -6.246 -14.828 1 95.5 88 VAL A O 1
ATOM 697 N N . LEU A 1 89 ? -12.453 -8.078 -13.648 1 97.75 89 LEU A N 1
ATOM 698 C CA . LEU A 1 89 ? -13.859 -8.406 -13.453 1 97.75 89 LEU A CA 1
ATOM 699 C C . LEU A 1 89 ? -14.297 -8.078 -12.023 1 97.75 89 LEU A C 1
ATOM 701 O O . LEU A 1 89 ? -15.477 -7.793 -11.781 1 97.75 89 LEU A O 1
ATOM 705 N N . TYR A 1 90 ? -13.391 -8.219 -11.188 1 96.25 90 TYR A N 1
ATOM 706 C CA . TYR A 1 90 ? -13.656 -7.992 -9.773 1 96.25 90 TYR A CA 1
ATOM 707 C C . TYR A 1 90 ? -12.398 -7.52 -9.047 1 96.25 90 TYR A C 1
ATOM 709 O O . TYR A 1 90 ? -11.289 -7.945 -9.375 1 96.25 90 TYR A O 1
ATOM 717 N N . GLN A 1 91 ? -12.547 -6.621 -8.133 1 93.5 91 GLN A N 1
ATOM 718 C CA . GLN A 1 91 ? -11.461 -6.129 -7.285 1 93.5 91 GLN A CA 1
ATOM 719 C C . GLN A 1 91 ? -11.961 -5.832 -5.871 1 93.5 91 GLN A C 1
ATOM 721 O O . GLN A 1 91 ? -13.07 -5.316 -5.691 1 93.5 91 GLN A O 1
ATOM 726 N N . ASP A 1 92 ? -11.117 -6.211 -4.922 1 92.06 92 ASP A N 1
ATOM 727 C CA . ASP A 1 92 ? -11.438 -5.945 -3.521 1 92.06 92 ASP A CA 1
ATOM 728 C C . ASP A 1 92 ? -10.164 -5.773 -2.693 1 92.06 92 ASP 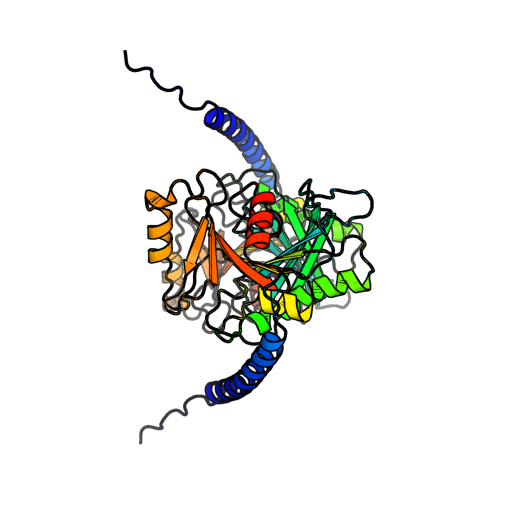A C 1
ATOM 730 O O . ASP A 1 92 ? -9.07 -6.086 -3.156 1 92.06 92 ASP A O 1
ATOM 734 N N . PHE A 1 93 ? -10.32 -5.18 -1.531 1 88.12 93 PHE A N 1
ATOM 735 C CA . PHE A 1 93 ? -9.195 -4.938 -0.638 1 88.12 93 PHE A CA 1
ATOM 736 C C . PHE A 1 93 ? -9.633 -5.035 0.82 1 88.12 93 PHE A C 1
ATOM 738 O O . PHE A 1 93 ? -10.828 -4.996 1.121 1 88.12 93 PHE A O 1
ATOM 745 N N . SER A 1 94 ? -8.641 -5.234 1.636 1 88.88 94 SER A N 1
ATOM 746 C CA . SER A 1 94 ? -8.875 -5.266 3.076 1 88.88 94 SER A CA 1
ATOM 747 C C . SER A 1 94 ? -7.73 -4.598 3.836 1 88.88 94 SER A C 1
ATOM 749 O O . SER A 1 94 ? -6.562 -4.957 3.656 1 88.88 94 SER A O 1
ATOM 751 N N . LEU A 1 95 ? -8.031 -3.584 4.574 1 84.31 95 LEU A N 1
ATOM 752 C CA . LEU A 1 95 ? -7.082 -2.973 5.496 1 84.31 95 LEU A CA 1
ATOM 753 C C . LEU A 1 95 ? -7.242 -3.541 6.902 1 84.31 95 LEU A C 1
ATOM 755 O O . LEU A 1 95 ? -8.336 -3.486 7.477 1 84.31 95 LEU A O 1
ATOM 759 N N . VAL A 1 96 ? -6.105 -4.055 7.367 1 88.69 96 VAL A N 1
ATOM 760 C CA . VAL A 1 96 ? -6.238 -4.723 8.656 1 88.69 96 VAL A CA 1
ATOM 761 C C . VAL A 1 96 ? -5.059 -4.359 9.555 1 88.69 96 VAL A C 1
ATOM 763 O O . VAL A 1 96 ? -3.988 -3.986 9.062 1 88.69 96 VAL A O 1
ATOM 766 N N . THR A 1 97 ? -5.301 -4.367 10.781 1 86.94 97 THR A N 1
ATOM 767 C CA . THR A 1 97 ? -4.238 -4.344 11.781 1 86.94 97 THR A CA 1
ATOM 768 C C . THR A 1 97 ? -3.949 -5.754 12.297 1 86.94 97 THR A C 1
ATOM 770 O O . THR A 1 97 ? -4.797 -6.371 12.945 1 86.94 97 THR A O 1
ATOM 773 N N . LEU A 1 98 ? -2.732 -6.176 11.961 1 90.06 98 LEU A N 1
ATOM 774 C CA . LEU A 1 98 ? -2.363 -7.539 12.32 1 90.06 98 LEU A CA 1
ATOM 775 C C . LEU A 1 98 ? -1.937 -7.629 13.781 1 90.06 98 LEU A C 1
ATOM 777 O O . LEU A 1 98 ? -1.245 -6.738 14.281 1 90.06 98 LEU A O 1
ATOM 781 N N . GLN A 1 99 ? -2.41 -8.695 14.398 1 85.62 99 GLN A N 1
ATOM 782 C CA . GLN A 1 99 ? -2.061 -8.922 15.797 1 85.62 99 GLN A CA 1
ATOM 783 C C . GLN A 1 99 ? -0.98 -9.992 15.93 1 85.62 99 GLN A C 1
ATOM 785 O O . GLN A 1 99 ? -0.376 -10.141 17 1 85.62 99 GLN A O 1
ATOM 790 N N . VAL A 1 100 ? -0.743 -10.68 14.906 1 83.38 100 VAL A N 1
ATOM 791 C CA . VAL A 1 100 ? 0.245 -11.75 14.891 1 83.38 100 VAL A CA 1
ATOM 792 C C . VAL A 1 100 ? 1.637 -11.172 14.656 1 83.38 100 VAL A C 1
ATOM 794 O O . VAL A 1 100 ? 1.836 -10.375 13.734 1 83.38 100 VAL A O 1
ATOM 797 N N . PRO A 1 101 ? 2.531 -11.562 15.531 1 81.44 101 PRO A N 1
ATOM 798 C CA . PRO A 1 101 ? 3.885 -11.039 15.352 1 81.44 101 PRO A CA 1
ATOM 799 C C . PRO A 1 101 ? 4.582 -11.609 14.117 1 81.44 101 PRO A C 1
ATOM 801 O O . PRO A 1 101 ? 4.211 -12.688 13.641 1 81.44 101 PRO A O 1
ATOM 804 N N . TYR A 1 102 ? 5.52 -10.867 13.68 1 80.19 102 TYR A N 1
ATOM 805 C CA . TYR A 1 102 ? 6.363 -11.352 12.594 1 80.19 102 TYR A CA 1
ATOM 806 C C . TYR A 1 102 ? 7.34 -12.406 13.094 1 80.19 102 TYR A C 1
ATOM 808 O O . TYR A 1 102 ? 8.148 -12.148 13.984 1 80.19 102 TYR A O 1
ATOM 816 N N . VAL A 1 103 ? 7.277 -13.555 12.57 1 79.06 103 VAL A N 1
ATOM 817 C CA . VAL A 1 103 ? 8.211 -14.633 12.852 1 79.06 103 VAL A CA 1
ATOM 818 C C . VAL A 1 103 ? 8.82 -15.141 11.547 1 79.06 103 VAL A C 1
ATOM 820 O O . VAL A 1 103 ? 8.117 -15.711 10.703 1 79.06 103 VAL A O 1
ATOM 823 N N . PRO A 1 104 ? 10.18 -14.945 11.461 1 76.31 104 PRO A N 1
ATOM 824 C CA . PRO A 1 104 ? 10.812 -15.422 10.227 1 76.31 104 PRO A CA 1
ATOM 825 C C . PRO A 1 104 ? 10.508 -16.891 9.938 1 76.31 104 PRO A C 1
ATOM 827 O O . PRO A 1 104 ? 10.477 -17.719 10.859 1 76.31 104 PRO A O 1
ATOM 830 N N . GLY A 1 105 ? 10.25 -17.25 8.719 1 77.69 105 GLY A N 1
ATOM 831 C CA . GLY A 1 105 ? 9.953 -18.625 8.328 1 77.69 105 GLY A CA 1
ATOM 832 C C . GLY A 1 105 ? 8.477 -18.953 8.406 1 77.69 105 GLY A C 1
ATOM 833 O O . GLY A 1 105 ? 8.039 -19.984 7.891 1 77.69 105 GLY A O 1
ATOM 834 N N . PHE A 1 106 ? 7.691 -18.078 9.086 1 84.88 106 PHE A N 1
ATOM 835 C CA . PHE A 1 106 ? 6.27 -18.344 9.25 1 84.88 106 PHE A CA 1
ATOM 836 C C . PHE A 1 106 ? 5.43 -17.156 8.82 1 84.88 106 PHE A C 1
ATOM 838 O O . PHE A 1 106 ? 4.359 -16.906 9.375 1 84.88 106 PHE A O 1
ATOM 845 N N . LEU A 1 107 ? 5.957 -16.422 7.891 1 86.06 107 LEU A N 1
ATOM 846 C CA . LEU A 1 107 ? 5.277 -15.211 7.43 1 86.06 107 LEU A CA 1
ATOM 847 C C . LEU A 1 107 ? 3.912 -15.547 6.844 1 86.06 107 LEU A C 1
ATOM 849 O O . LEU A 1 107 ? 2.969 -14.758 6.965 1 86.06 107 LEU A O 1
ATOM 853 N N . ALA A 1 108 ? 3.785 -16.703 6.32 1 90.88 108 ALA A N 1
ATOM 854 C CA . ALA A 1 108 ? 2.533 -17.109 5.684 1 90.88 108 ALA A CA 1
ATOM 855 C C . ALA A 1 108 ? 1.385 -17.109 6.691 1 90.88 108 ALA A C 1
ATOM 857 O O . ALA A 1 108 ? 0.25 -16.766 6.344 1 90.88 108 ALA A O 1
ATOM 858 N N . PHE A 1 109 ? 1.668 -17.391 7.926 1 90.44 109 PHE A N 1
ATOM 859 C CA . PHE A 1 109 ? 0.631 -17.438 8.953 1 90.44 109 PHE A CA 1
ATOM 860 C C . PHE A 1 109 ? 0.12 -16.047 9.289 1 90.44 109 PHE A C 1
ATOM 862 O O . PHE A 1 109 ? -1.025 -15.891 9.711 1 90.44 109 PHE A O 1
ATOM 869 N N . ARG A 1 110 ? 0.976 -15.188 9.055 1 90.62 110 ARG A N 1
ATOM 870 C CA . ARG A 1 110 ? 0.63 -13.797 9.297 1 90.62 110 ARG A CA 1
ATOM 871 C C . ARG A 1 110 ? -0.14 -13.211 8.117 1 90.62 110 ARG A C 1
ATOM 873 O O . ARG A 1 110 ? -1.089 -12.445 8.305 1 90.62 110 ARG A O 1
ATOM 880 N N . GLU A 1 111 ? 0.158 -13.609 6.922 1 94.31 111 GLU A N 1
ATOM 881 C CA . GLU A 1 111 ? -0.347 -12.977 5.703 1 94.31 111 GLU A CA 1
ATOM 882 C C . GLU A 1 111 ? -1.571 -13.711 5.168 1 94.31 111 GLU A C 1
ATOM 884 O O . GLU A 1 111 ? -2.51 -13.086 4.672 1 94.31 111 GLU A O 1
ATOM 889 N N . ALA A 1 112 ? -1.631 -15 5.293 1 96.19 112 ALA A N 1
ATOM 890 C CA . ALA A 1 112 ? -2.633 -15.836 4.645 1 96.19 112 ALA A CA 1
ATOM 891 C C . ALA A 1 112 ? -4.039 -15.492 5.125 1 96.19 112 ALA A C 1
ATOM 893 O O . ALA A 1 112 ? -4.961 -15.352 4.316 1 96.19 112 ALA A O 1
ATOM 894 N N . PRO A 1 113 ? -4.246 -15.273 6.434 1 95.88 113 PRO A N 1
ATOM 895 C CA . PRO A 1 113 ? -5.605 -14.984 6.895 1 95.88 113 PRO A CA 1
ATOM 896 C C . PRO A 1 113 ? -6.203 -13.75 6.223 1 95.88 113 PRO A C 1
ATOM 898 O O . PRO A 1 113 ? -7.398 -13.719 5.93 1 95.88 113 PRO A O 1
ATOM 901 N N . VAL A 1 114 ? -5.395 -12.758 5.973 1 95.75 114 VAL A N 1
ATOM 902 C CA . VAL A 1 114 ? -5.855 -11.523 5.359 1 95.75 114 VAL A CA 1
ATOM 903 C C . VAL A 1 114 ? -6.359 -11.797 3.943 1 95.75 114 VAL A C 1
ATOM 905 O O . VAL A 1 114 ? -7.441 -11.352 3.562 1 95.75 114 VAL A O 1
ATOM 908 N N . LEU A 1 115 ? -5.645 -12.531 3.254 1 97.81 115 LEU A N 1
ATOM 909 C CA . LEU A 1 115 ? -5.965 -12.812 1.858 1 97.81 115 LEU A CA 1
ATOM 910 C C . LEU A 1 115 ? -7.117 -13.812 1.756 1 97.81 115 LEU A C 1
ATOM 912 O O . LEU A 1 115 ? -7.977 -13.688 0.879 1 97.81 115 LEU A O 1
ATOM 916 N N . LEU A 1 116 ? -7.145 -14.758 2.664 1 98.12 116 LEU A N 1
ATOM 917 C CA . LEU A 1 116 ? -8.211 -15.75 2.686 1 98.12 116 LEU A CA 1
ATOM 918 C C . LEU A 1 116 ? -9.555 -15.102 2.992 1 98.12 116 LEU A C 1
ATOM 920 O O . LEU A 1 116 ? -10.594 -15.523 2.471 1 98.12 116 LEU A O 1
ATOM 924 N N . GLN A 1 117 ? -9.508 -14.094 3.789 1 97.06 117 GLN A N 1
ATOM 925 C CA . GLN A 1 117 ? -10.742 -13.391 4.121 1 97.06 117 GLN A CA 1
ATOM 926 C C . GLN A 1 117 ? -11.359 -12.75 2.879 1 97.06 117 GLN A C 1
ATOM 928 O O . GLN A 1 117 ? -12.578 -12.688 2.748 1 97.06 117 GLN A O 1
ATOM 933 N N . LEU A 1 118 ? -10.547 -12.25 2.018 1 96.94 118 LEU A N 1
ATOM 934 C CA . LEU A 1 118 ? -11.031 -11.664 0.772 1 96.94 118 LEU A CA 1
ATOM 935 C C . LEU A 1 118 ? -11.719 -12.711 -0.091 1 96.94 118 LEU A C 1
ATOM 937 O O . LEU A 1 118 ? -12.789 -12.461 -0.657 1 96.94 118 LEU A O 1
ATOM 941 N N . LEU A 1 119 ? -11.141 -13.898 -0.177 1 98.31 119 LEU A N 1
ATOM 942 C CA . LEU A 1 119 ? -11.734 -15 -0.928 1 98.31 119 LEU A CA 1
ATOM 943 C C . LEU A 1 119 ? -13.039 -15.453 -0.284 1 98.31 119 LEU A C 1
ATOM 945 O O . LEU A 1 119 ? -14.023 -15.711 -0.981 1 98.31 119 LEU A O 1
ATOM 949 N N . GLU A 1 120 ? -13.039 -15.5 1.018 1 97.81 120 GLU A N 1
ATOM 950 C CA . GLU A 1 120 ? -14.227 -15.922 1.748 1 97.81 120 GLU A CA 1
ATOM 951 C C . GLU A 1 120 ? -15.375 -14.945 1.539 1 97.81 120 GLU A C 1
ATOM 953 O O . GLU A 1 120 ? -16.531 -15.352 1.435 1 97.81 120 GLU A O 1
ATOM 958 N N . LYS A 1 121 ? -15.016 -13.727 1.589 1 96.62 121 LYS A N 1
ATOM 959 C CA . LYS A 1 121 ? -16.031 -12.703 1.324 1 96.62 121 LYS A CA 1
ATOM 960 C C . LYS A 1 121 ? -16.688 -12.93 -0.031 1 96.62 121 LYS A C 1
ATOM 962 O O . LYS A 1 121 ? -17.922 -12.828 -0.152 1 96.62 121 LYS A O 1
ATOM 967 N N . MET A 1 122 ? -15.922 -13.234 -1.038 1 97 122 MET A N 1
ATOM 968 C CA . MET A 1 122 ? -16.469 -13.516 -2.363 1 97 122 MET A CA 1
ATOM 969 C C . MET A 1 122 ? -17.391 -14.734 -2.326 1 97 122 MET A C 1
ATOM 971 O O . MET A 1 122 ? -18.469 -14.727 -2.932 1 97 122 MET A O 1
ATOM 975 N N . LYS A 1 123 ? -16.938 -15.719 -1.666 1 95.94 123 LYS A N 1
ATOM 976 C CA . LYS A 1 123 ? -17.703 -16.953 -1.577 1 95.94 123 LYS A CA 1
ATOM 977 C C . LYS A 1 123 ? -19.047 -16.719 -0.887 1 95.94 123 LYS A C 1
ATOM 979 O O . LYS A 1 123 ? -20.094 -17.172 -1.366 1 95.94 123 LYS A O 1
ATOM 984 N N . ARG A 1 124 ? -18.984 -16 0.187 1 96.19 124 ARG A N 1
ATOM 985 C CA . ARG A 1 124 ? -20.188 -15.734 0.975 1 96.19 124 ARG A CA 1
ATOM 986 C C . ARG A 1 124 ? -21.188 -14.922 0.175 1 96.19 124 ARG A C 1
ATOM 988 O O . ARG A 1 124 ? -22.406 -15.094 0.335 1 96.19 124 ARG A O 1
ATOM 995 N N . SER A 1 125 ? -20.734 -14.102 -0.658 1 96.06 125 SER A N 1
ATOM 996 C CA . SER A 1 125 ? -21.609 -13.258 -1.455 1 96.06 125 SER A CA 1
ATOM 997 C C . SER A 1 125 ? -21.984 -13.938 -2.768 1 96.06 125 SER A C 1
ATOM 999 O O . SER A 1 125 ? -22.609 -13.328 -3.633 1 96.06 125 SER A O 1
ATOM 1001 N N . ASN A 1 126 ? -21.609 -15.18 -2.922 1 96.06 126 ASN A N 1
ATOM 1002 C CA . ASN A 1 126 ? -21.844 -15.93 -4.148 1 96.06 126 ASN A CA 1
ATOM 1003 C C . ASN A 1 126 ? -21.422 -15.141 -5.383 1 96.06 126 ASN A C 1
ATOM 1005 O O . ASN A 1 126 ? -22.188 -15.016 -6.34 1 96.06 126 ASN A O 1
ATOM 1009 N N . ASN A 1 127 ? -20.266 -14.562 -5.301 1 96.56 127 ASN A N 1
ATOM 1010 C CA . ASN A 1 127 ? -19.766 -13.773 -6.414 1 96.56 127 ASN A CA 1
ATOM 1011 C C . ASN A 1 127 ? -19.562 -14.625 -7.664 1 96.56 127 ASN A C 1
ATOM 1013 O O . ASN A 1 127 ? -18.891 -15.656 -7.617 1 96.56 127 ASN A O 1
ATOM 1017 N N . PRO A 1 128 ? -20.078 -14.258 -8.727 1 97.12 128 PRO A N 1
ATOM 1018 C CA . PRO A 1 128 ? -20.016 -15.102 -9.922 1 97.12 128 PRO A CA 1
ATOM 1019 C C . PRO A 1 128 ? -18.609 -15.18 -10.516 1 97.12 128 PRO A C 1
ATOM 1021 O O . PRO A 1 128 ? -18.344 -16.016 -11.375 1 97.12 128 PRO A O 1
ATOM 1024 N N . PHE A 1 129 ? -17.734 -14.359 -10.047 1 97.81 129 PHE A N 1
ATOM 1025 C CA . PHE A 1 129 ? -16.391 -14.297 -10.617 1 97.81 129 PHE A CA 1
ATOM 1026 C C . PHE A 1 129 ? -15.367 -14.93 -9.688 1 97.81 129 PHE A C 1
ATOM 1028 O O . PHE A 1 129 ? -14.18 -14.609 -9.742 1 97.81 129 PHE A O 1
ATOM 1035 N N . TYR A 1 130 ? -15.891 -15.742 -8.773 1 98.19 130 TYR A N 1
ATOM 1036 C CA . TYR A 1 130 ? -14.93 -16.438 -7.922 1 98.19 130 TYR A CA 1
ATOM 1037 C C . TYR A 1 130 ? -13.836 -17.094 -8.75 1 98.19 130 TYR A C 1
ATOM 1039 O O . TYR A 1 130 ? -14.125 -17.781 -9.742 1 98.19 130 TYR A O 1
ATOM 1047 N N . PRO A 1 131 ? -12.617 -16.922 -8.383 1 98.44 131 PRO A N 1
ATOM 1048 C CA . PRO A 1 131 ? -11.547 -17.391 -9.266 1 98.44 131 PRO A CA 1
ATOM 1049 C C . PRO A 1 131 ? -11.461 -18.922 -9.328 1 98.44 131 PRO A C 1
ATOM 1051 O O . PRO A 1 131 ? -11.672 -19.594 -8.32 1 98.44 131 PRO A O 1
ATOM 1054 N N . GLN A 1 132 ? -11.148 -19.391 -10.516 1 98.25 132 GLN A N 1
ATOM 1055 C CA . GLN A 1 132 ? -10.867 -20.812 -10.727 1 98.25 132 GLN A CA 1
ATOM 1056 C C . GLN A 1 132 ? -9.406 -21.141 -10.398 1 98.25 132 GLN A C 1
ATOM 1058 O O . GLN A 1 132 ? -9.07 -22.281 -10.125 1 98.25 132 GLN A O 1
ATOM 1063 N N . LEU A 1 133 ? -8.594 -20.172 -10.492 1 98.69 133 LEU A N 1
ATOM 1064 C CA . LEU A 1 133 ? -7.16 -20.219 -10.234 1 98.69 133 LEU A CA 1
ATOM 1065 C C . LEU A 1 133 ? -6.684 -18.922 -9.57 1 98.69 133 LEU A C 1
ATOM 1067 O O . LEU A 1 133 ? -7.145 -17.844 -9.914 1 98.69 133 LEU A O 1
ATOM 1071 N N . LEU A 1 134 ? -5.75 -19.094 -8.656 1 98.88 134 LEU A N 1
ATOM 1072 C CA . LEU A 1 134 ? -5.246 -17.938 -7.926 1 98.88 134 LEU A CA 1
ATOM 1073 C C . LEU A 1 134 ? -3.734 -17.812 -8.078 1 98.88 134 LEU A C 1
ATOM 1075 O O . LEU A 1 134 ? -3.008 -18.797 -7.926 1 98.88 134 LEU A O 1
ATOM 1079 N N . MET A 1 135 ? -3.2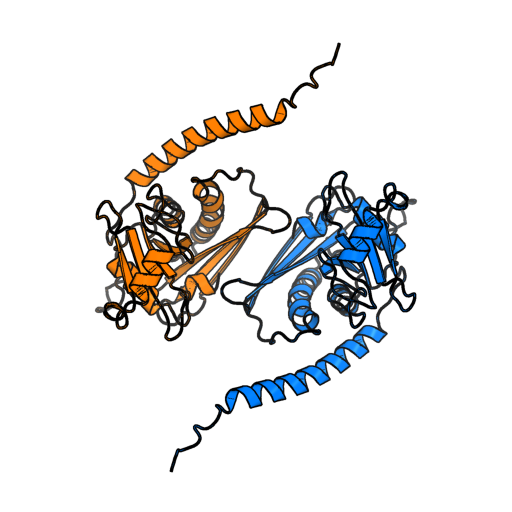97 -16.656 -8.461 1 98.88 135 MET A N 1
ATOM 1080 C CA . MET A 1 135 ? -1.879 -16.312 -8.359 1 98.88 135 MET A CA 1
ATOM 1081 C C . MET A 1 135 ? -1.602 -15.516 -7.094 1 98.88 135 MET A C 1
ATOM 1083 O O . MET A 1 135 ? -2.379 -14.625 -6.73 1 98.88 135 MET A O 1
ATOM 1087 N N . VAL A 1 136 ? -0.578 -15.852 -6.379 1 98.75 136 VAL A N 1
ATOM 1088 C CA . VAL A 1 136 ? -0.22 -15.211 -5.117 1 98.75 136 VAL A CA 1
ATOM 1089 C C . VAL A 1 136 ? 1.135 -14.516 -5.254 1 98.75 136 VAL A C 1
ATOM 1091 O O . VAL A 1 136 ? 2.104 -15.125 -5.719 1 98.75 136 VAL A O 1
ATOM 1094 N N . ASP A 1 137 ? 1.19 -13.258 -4.953 1 97.62 137 ASP A N 1
ATOM 1095 C CA . ASP A 1 137 ? 2.49 -12.602 -4.832 1 97.62 137 ASP A CA 1
ATOM 1096 C C . ASP A 1 137 ? 3.271 -13.148 -3.641 1 97.62 137 ASP A C 1
ATOM 1098 O O . ASP A 1 137 ? 3.318 -12.523 -2.58 1 97.62 137 ASP A O 1
ATOM 1102 N N . GLY A 1 138 ? 3.885 -14.141 -3.83 1 96.56 138 GLY A N 1
ATOM 1103 C CA . GLY A 1 138 ? 4.594 -14.977 -2.877 1 96.56 138 GLY A CA 1
ATOM 1104 C C . GLY A 1 138 ? 4.844 -16.375 -3.391 1 96.56 138 GLY A C 1
ATOM 1105 O O . GLY A 1 138 ? 4.078 -16.891 -4.203 1 96.56 138 GLY A O 1
ATOM 1106 N N . ASN A 1 139 ? 5.766 -17.016 -2.822 1 96.56 139 ASN A N 1
ATOM 1107 C CA . ASN A 1 139 ? 6.168 -18.328 -3.322 1 96.56 139 ASN A CA 1
ATOM 1108 C C . ASN A 1 139 ? 5.27 -19.422 -2.775 1 96.56 139 ASN A C 1
ATOM 1110 O O . ASN A 1 139 ? 4.562 -19.234 -1.784 1 96.56 139 ASN A O 1
ATOM 1114 N N . GLY A 1 140 ? 5.262 -20.531 -3.533 1 97.5 140 GLY A N 1
ATOM 1115 C CA . GLY A 1 140 ? 4.664 -21.766 -3.047 1 97.5 140 GLY A CA 1
ATOM 1116 C C . GLY A 1 140 ? 5.68 -22.719 -2.445 1 97.5 140 GLY A C 1
ATOM 1117 O O . GLY A 1 140 ? 6.285 -22.422 -1.415 1 97.5 140 GLY A O 1
ATOM 1118 N N . ILE A 1 141 ? 5.961 -23.75 -3.213 1 97.44 141 ILE A N 1
ATOM 1119 C CA . ILE A 1 141 ? 6.875 -24.766 -2.701 1 97.44 141 ILE A CA 1
ATOM 1120 C C . ILE A 1 141 ? 8.297 -24.219 -2.691 1 97.44 141 ILE A C 1
ATOM 1122 O O . ILE A 1 141 ? 9.172 -24.766 -2.002 1 97.44 141 ILE A O 1
ATOM 1126 N N . LEU A 1 142 ? 8.609 -23.234 -3.547 1 96.25 142 LEU A N 1
ATOM 1127 C CA . LEU A 1 142 ? 9.906 -22.578 -3.514 1 96.25 142 LEU A CA 1
ATOM 1128 C C . LEU A 1 142 ? 10.078 -21.781 -2.219 1 96.25 142 LEU A C 1
ATOM 1130 O O . LEU A 1 142 ? 9.992 -20.562 -2.219 1 96.25 142 LEU A O 1
ATOM 1134 N N . HIS A 1 143 ? 10.312 -22.438 -1.213 1 93.19 143 HIS A N 1
ATOM 1135 C CA . HIS A 1 143 ? 10.406 -21.953 0.16 1 93.19 143 HIS A CA 1
ATOM 1136 C C . HIS A 1 143 ? 11.312 -22.844 1 1 93.19 143 HIS A C 1
ATOM 1138 O O . HIS A 1 143 ? 11.359 -24.062 0.794 1 93.19 143 HIS A O 1
ATOM 1144 N N . PRO A 1 144 ? 12 -22.281 1.941 1 88.88 144 PRO A N 1
ATOM 1145 C CA . PRO A 1 144 ? 12.914 -23.094 2.742 1 88.88 144 PRO A CA 1
ATOM 1146 C C . PRO A 1 144 ? 12.234 -24.297 3.371 1 88.88 144 PRO A C 1
ATOM 1148 O O . PRO A 1 144 ? 12.852 -25.359 3.498 1 88.88 144 PRO A O 1
ATOM 1151 N N . ARG A 1 145 ? 11 -24.141 3.725 1 88.31 145 ARG A N 1
ATOM 1152 C CA . ARG A 1 145 ? 10.273 -25.25 4.336 1 88.31 145 ARG A CA 1
ATOM 1153 C C . ARG A 1 145 ? 9.352 -25.922 3.324 1 88.31 145 ARG A C 1
ATOM 1155 O O . ARG A 1 145 ? 8.508 -26.75 3.695 1 88.31 145 ARG A O 1
ATOM 1162 N N . GLY A 1 146 ? 9.422 -25.516 2.102 1 91.62 146 GLY A N 1
ATOM 1163 C CA . GLY A 1 146 ? 8.656 -26.125 1.025 1 91.62 146 GLY A CA 1
ATOM 1164 C C . GLY A 1 146 ? 7.18 -25.781 1.069 1 91.62 146 GLY A C 1
ATOM 1165 O O . GLY A 1 146 ? 6.355 -26.469 0.468 1 91.62 146 GLY A O 1
ATOM 1166 N N . PHE A 1 147 ? 6.875 -24.781 1.82 1 95.06 147 PHE A N 1
ATOM 1167 C CA . PHE A 1 147 ? 5.473 -24.453 2.043 1 95.06 147 PHE A CA 1
ATOM 1168 C C . PHE A 1 147 ? 5.301 -22.953 2.27 1 95.06 147 PHE A C 1
ATOM 1170 O O . PHE A 1 147 ? 5.023 -22.516 3.389 1 95.06 147 PHE A O 1
ATOM 1177 N N . GLY A 1 148 ? 5.367 -22.172 1.18 1 95.44 148 GLY A N 1
ATOM 1178 C CA . GLY A 1 148 ? 5.258 -20.719 1.244 1 95.44 148 GLY A CA 1
ATOM 1179 C C . GLY A 1 148 ? 3.824 -20.234 1.254 1 95.44 148 GLY A C 1
ATOM 1180 O O . GLY A 1 148 ? 2.898 -21.016 1.499 1 95.44 148 GLY A O 1
ATOM 1181 N N . LEU A 1 149 ? 3.65 -19 1.044 1 97.06 149 LEU A N 1
ATOM 1182 C CA . LEU A 1 149 ? 2.359 -18.328 1.132 1 97.06 149 LEU A CA 1
ATOM 1183 C C . LEU A 1 149 ? 1.372 -18.906 0.125 1 97.06 149 LEU A C 1
ATOM 1185 O O . LEU A 1 149 ? 0.211 -19.156 0.459 1 97.06 149 LEU A O 1
ATOM 1189 N N . ALA A 1 150 ? 1.793 -19.141 -1.068 1 98.56 150 ALA A N 1
ATOM 1190 C CA . ALA A 1 150 ? 0.915 -19.656 -2.113 1 98.56 150 ALA A CA 1
ATOM 1191 C C . ALA A 1 150 ? 0.389 -21.047 -1.749 1 98.56 150 ALA A C 1
ATOM 1193 O O . ALA A 1 150 ? -0.778 -21.359 -1.998 1 98.56 150 ALA A O 1
ATOM 1194 N N . CYS A 1 151 ? 1.253 -21.859 -1.195 1 98.31 151 CYS A N 1
ATOM 1195 C CA . CYS A 1 151 ? 0.809 -23.172 -0.738 1 98.31 151 CYS A CA 1
ATOM 1196 C C . CYS A 1 151 ? -0.241 -23.047 0.358 1 98.31 151 CYS A C 1
ATOM 1198 O O . CYS A 1 151 ? -1.28 -23.703 0.31 1 98.31 151 CYS A O 1
ATOM 1200 N N . HIS A 1 152 ? 0.096 -22.188 1.291 1 97.88 152 HIS A N 1
ATOM 1201 C CA . HIS A 1 152 ? -0.791 -22 2.434 1 97.88 152 HIS A CA 1
ATOM 1202 C C . HIS A 1 152 ? -2.188 -21.594 1.98 1 97.88 152 HIS A C 1
ATOM 1204 O O . HIS A 1 152 ? -3.18 -22.203 2.373 1 97.88 152 HIS A O 1
ATOM 1210 N N . ILE A 1 153 ? -2.262 -20.641 1.149 1 98.5 153 ILE A N 1
ATOM 1211 C CA . ILE A 1 153 ? -3.535 -20.109 0.672 1 98.5 153 ILE A CA 1
ATOM 1212 C C . ILE A 1 153 ? -4.242 -21.156 -0.182 1 98.5 153 ILE A C 1
ATOM 1214 O O . ILE A 1 153 ? -5.441 -21.391 -0.031 1 98.5 153 ILE A O 1
ATOM 1218 N N . GLY A 1 154 ? -3.508 -21.781 -1.024 1 98.69 154 GLY A N 1
ATOM 1219 C CA . GLY A 1 154 ? -4.086 -22.781 -1.899 1 98.69 154 GLY A CA 1
ATOM 1220 C C . GLY A 1 154 ? -4.738 -23.922 -1.144 1 98.69 154 GLY A C 1
ATOM 1221 O O . GLY A 1 154 ? -5.867 -24.312 -1.447 1 98.69 154 GLY A O 1
ATOM 1222 N N . VAL A 1 155 ? -4.035 -24.438 -0.184 1 98.5 155 VAL A N 1
ATOM 1223 C CA . VAL A 1 155 ? -4.527 -25.562 0.589 1 98.5 155 VAL A CA 1
ATOM 1224 C C . VAL A 1 155 ? -5.754 -25.141 1.398 1 98.5 155 VAL A C 1
ATOM 1226 O O . VAL A 1 155 ? -6.777 -25.828 1.385 1 98.5 155 VAL A O 1
ATOM 1229 N N . GLU A 1 156 ? -5.684 -24.031 2.055 1 97.88 156 GLU A N 1
ATOM 1230 C CA . GLU A 1 156 ? -6.781 -23.594 2.914 1 97.88 156 GLU A CA 1
ATOM 1231 C C . GLU A 1 156 ? -8.016 -23.234 2.094 1 97.88 156 GLU A C 1
ATOM 1233 O O . GLU A 1 156 ? -9.141 -23.531 2.5 1 97.88 156 GLU A O 1
ATOM 1238 N N . ALA A 1 157 ? -7.805 -22.641 0.951 1 98.06 157 ALA A N 1
ATOM 1239 C CA . ALA A 1 157 ? -8.922 -22.219 0.112 1 98.06 157 ALA A CA 1
ATOM 1240 C C . ALA A 1 157 ? -9.352 -23.344 -0.833 1 98.06 157 ALA A C 1
ATOM 1242 O O . ALA A 1 157 ? -10.383 -23.234 -1.509 1 98.06 157 ALA A O 1
ATOM 1243 N N . ASN A 1 158 ? -8.555 -24.406 -0.867 1 97.94 158 ASN A N 1
ATOM 1244 C CA . ASN A 1 158 ? -8.789 -25.5 -1.799 1 97.94 158 ASN A CA 1
ATOM 1245 C C . ASN A 1 158 ? -8.938 -25 -3.232 1 97.94 158 ASN A C 1
ATOM 1247 O O . ASN A 1 158 ? -9.922 -25.312 -3.902 1 97.94 158 ASN A O 1
ATOM 1251 N N . LEU A 1 159 ? -7.965 -24.25 -3.648 1 98.19 159 LEU A N 1
ATOM 1252 C CA . LEU A 1 159 ? -7.938 -23.578 -4.945 1 98.19 159 LEU A CA 1
ATOM 1253 C C . LEU A 1 159 ? -6.609 -23.828 -5.652 1 98.19 159 LEU A C 1
ATOM 1255 O O . LEU A 1 159 ? -5.547 -23.75 -5.031 1 98.19 159 LEU A O 1
ATOM 1259 N N . PRO A 1 160 ? -6.715 -24.25 -6.98 1 98.81 160 PRO A N 1
ATOM 1260 C CA . PRO A 1 160 ? -5.445 -24.219 -7.707 1 98.81 160 PRO A CA 1
ATOM 1261 C C . PRO A 1 160 ? -4.715 -22.875 -7.562 1 98.81 160 PRO A C 1
ATOM 1263 O O . PRO A 1 160 ? -5.312 -21.828 -7.754 1 98.81 160 PRO A O 1
ATOM 1266 N N . THR A 1 161 ? -3.441 -22.906 -7.195 1 98.88 161 THR A N 1
ATOM 1267 C CA . THR A 1 161 ? -2.713 -21.688 -6.848 1 98.88 161 THR A CA 1
ATOM 1268 C C . THR A 1 161 ? -1.293 -21.734 -7.406 1 98.88 161 THR A C 1
ATOM 1270 O O . THR A 1 161 ? -0.653 -22.781 -7.414 1 98.88 161 THR A O 1
ATOM 1273 N N . ILE A 1 162 ? -0.847 -20.641 -7.883 1 98.88 162 ILE A N 1
ATOM 1274 C CA . ILE A 1 162 ? 0.513 -20.453 -8.375 1 98.88 162 ILE A CA 1
ATOM 1275 C C . ILE A 1 162 ? 1.227 -19.391 -7.531 1 98.88 162 ILE A C 1
ATOM 1277 O O . ILE A 1 162 ? 0.669 -18.328 -7.254 1 98.88 162 ILE A O 1
ATOM 1281 N N . GLY A 1 163 ? 2.416 -19.703 -7.102 1 98.75 163 GLY A N 1
ATOM 1282 C CA . GLY A 1 163 ? 3.246 -18.703 -6.441 1 98.75 163 GLY A CA 1
ATOM 1283 C C . GLY A 1 163 ? 4.09 -17.891 -7.41 1 98.75 163 GLY A C 1
ATOM 1284 O O . GLY A 1 163 ? 4.75 -18.453 -8.281 1 98.75 163 GLY A O 1
ATOM 1285 N N . ILE A 1 164 ? 4.047 -16.609 -7.27 1 98.12 164 ILE A N 1
ATOM 1286 C CA . ILE A 1 164 ? 4.863 -15.695 -8.062 1 98.12 164 ILE A CA 1
ATOM 1287 C C . ILE A 1 164 ? 5.816 -14.938 -7.145 1 98.12 164 ILE A C 1
ATOM 1289 O O . ILE A 1 164 ? 5.387 -14.109 -6.336 1 98.12 164 ILE A O 1
ATOM 1293 N N . GLY A 1 165 ? 7.078 -15.188 -7.285 1 96.12 165 GLY A N 1
ATOM 1294 C CA . GLY A 1 165 ? 8.102 -14.461 -6.551 1 96.12 165 GLY A CA 1
ATOM 1295 C C . GLY A 1 165 ? 8.867 -13.469 -7.41 1 96.12 165 GLY A C 1
ATOM 1296 O O . GLY A 1 165 ? 9.086 -13.711 -8.602 1 96.12 165 GLY A O 1
ATOM 1297 N N . LYS A 1 166 ? 9.297 -12.422 -6.789 1 91.94 166 LYS A N 1
ATOM 1298 C CA . LYS A 1 166 ? 10.086 -11.422 -7.492 1 91.94 166 LYS A CA 1
ATOM 1299 C C . LYS A 1 166 ? 11.555 -11.477 -7.066 1 91.94 166 LYS A C 1
ATOM 1301 O O . LYS A 1 166 ? 12.422 -10.906 -7.734 1 91.94 166 LYS A O 1
ATOM 1306 N N . ASN A 1 167 ? 11.773 -12.109 -5.973 1 88.69 167 ASN A N 1
ATOM 1307 C CA . ASN A 1 167 ? 13.109 -12.367 -5.461 1 88.69 167 ASN A CA 1
ATOM 1308 C C . ASN A 1 167 ? 13.289 -13.836 -5.086 1 88.69 167 ASN A C 1
ATOM 1310 O O . ASN A 1 167 ? 12.312 -14.539 -4.824 1 88.69 167 ASN A O 1
ATOM 1314 N N . LEU A 1 168 ? 14.523 -14.195 -5.227 1 88.25 168 LEU A N 1
ATOM 1315 C CA . LEU A 1 168 ? 14.836 -15.57 -4.848 1 88.25 168 LEU A CA 1
ATOM 1316 C C . LEU A 1 168 ? 15.523 -15.617 -3.492 1 88.25 168 LEU A C 1
ATOM 1318 O O . LEU A 1 168 ? 16.594 -15.039 -3.318 1 88.25 168 LEU A O 1
ATOM 1322 N N . HIS A 1 169 ? 14.812 -16.266 -2.568 1 83.62 169 HIS A N 1
ATOM 1323 C CA . HIS A 1 169 ? 15.453 -16.531 -1.287 1 83.62 169 HIS A CA 1
ATOM 1324 C C . HIS A 1 169 ? 16.25 -17.828 -1.333 1 83.62 169 HIS A C 1
ATOM 1326 O O . HIS A 1 169 ? 16.016 -18.672 -2.207 1 83.62 169 HIS A O 1
ATOM 1332 N N . HIS A 1 170 ? 17.172 -17.938 -0.438 1 85.69 170 HIS A N 1
ATOM 1333 C CA . HIS A 1 170 ? 18 -19.141 -0.388 1 85.69 170 HIS A CA 1
ATOM 1334 C C . HIS A 1 170 ? 17.172 -20.359 -0.056 1 85.69 170 HIS A C 1
ATOM 1336 O O . HIS A 1 170 ? 16.578 -20.453 1.028 1 85.69 170 HIS A O 1
ATOM 1342 N N . VAL A 1 171 ? 17.219 -21.312 -0.999 1 89.88 171 VAL A N 1
ATOM 1343 C CA . VAL A 1 171 ? 16.484 -22.578 -0.85 1 89.88 171 VAL A CA 1
ATOM 1344 C C . VAL A 1 171 ? 17.297 -23.719 -1.463 1 89.88 171 VAL A C 1
ATOM 1346 O O . VAL A 1 171 ? 17.594 -23.703 -2.66 1 89.88 171 VAL A O 1
ATOM 1349 N N . ASP A 1 172 ? 17.703 -24.672 -0.662 1 94.06 172 ASP A N 1
ATOM 1350 C CA . ASP A 1 172 ? 18.297 -25.891 -1.174 1 94.06 172 ASP A CA 1
ATOM 1351 C C . ASP A 1 172 ? 19.5 -25.578 -2.072 1 94.06 172 ASP A C 1
ATOM 1353 O O . ASP A 1 172 ? 19.594 -26.109 -3.186 1 94.06 172 ASP A O 1
ATOM 1357 N N . GLY A 1 173 ? 20.219 -24.609 -1.674 1 91.19 173 GLY A N 1
ATOM 1358 C CA . GLY A 1 173 ? 21.453 -24.281 -2.389 1 91.19 173 GLY A CA 1
ATOM 1359 C C . GLY A 1 173 ? 21.219 -23.312 -3.525 1 91.19 173 GLY A C 1
ATOM 1360 O O . GLY A 1 173 ? 22.188 -22.859 -4.16 1 91.19 173 GLY A O 1
ATOM 1361 N N . LEU A 1 174 ? 20.047 -23.031 -3.828 1 91.25 174 LEU A N 1
ATOM 1362 C CA . LEU A 1 174 ? 19.719 -22.062 -4.879 1 91.25 174 LEU A CA 1
ATOM 1363 C C . LEU A 1 174 ? 19.984 -20.641 -4.406 1 91.25 174 LEU A C 1
ATOM 1365 O O . LEU A 1 174 ? 19.578 -20.266 -3.301 1 91.25 174 LEU A O 1
ATOM 1369 N N . THR A 1 175 ? 20.703 -19.859 -5.242 1 88.88 175 THR A N 1
ATOM 1370 C CA . THR A 1 175 ? 20.969 -18.453 -4.957 1 88.88 175 THR A CA 1
ATOM 1371 C C . THR A 1 175 ? 20.594 -17.578 -6.148 1 88.88 175 THR A C 1
ATOM 1373 O O . THR A 1 175 ? 20.547 -18.047 -7.285 1 88.88 175 THR A O 1
ATOM 1376 N N . HIS A 1 176 ? 20.344 -16.344 -5.758 1 86.88 176 HIS A N 1
ATOM 1377 C CA . HIS A 1 176 ? 19.984 -15.383 -6.793 1 86.88 176 HIS A CA 1
ATOM 1378 C C . HIS A 1 176 ? 21.078 -15.266 -7.84 1 86.88 176 HIS A C 1
ATOM 1380 O O . HIS A 1 176 ? 20.812 -15.219 -9.039 1 86.88 176 HIS A O 1
ATOM 1386 N N . SER A 1 177 ? 22.25 -15.188 -7.406 1 84.75 177 SER A N 1
ATOM 1387 C CA . SER A 1 177 ? 23.391 -15.031 -8.305 1 84.75 177 SER A CA 1
ATOM 1388 C C . SER A 1 177 ? 23.5 -16.203 -9.273 1 84.75 177 SER A C 1
ATOM 1390 O O . SER A 1 177 ? 23.703 -16.016 -10.477 1 84.75 177 SER A O 1
ATOM 1392 N N . ARG A 1 178 ? 23.359 -17.359 -8.781 1 84.25 178 ARG A N 1
ATOM 1393 C CA . ARG A 1 178 ? 23.469 -18.562 -9.609 1 84.25 178 ARG A CA 1
ATOM 1394 C C . ARG A 1 178 ? 22.359 -18.594 -10.664 1 84.25 178 ARG A C 1
ATOM 1396 O O . ARG A 1 178 ? 22.609 -18.938 -11.82 1 84.25 178 ARG A O 1
ATOM 1403 N N . VAL A 1 179 ? 21.219 -18.266 -10.242 1 84.75 179 VAL A N 1
ATOM 1404 C CA . VAL A 1 179 ? 20.078 -18.297 -11.148 1 84.75 179 VAL A CA 1
ATOM 1405 C C . VAL A 1 179 ? 20.25 -17.25 -12.242 1 84.75 179 VAL A C 1
ATOM 1407 O O . VAL A 1 179 ? 19.969 -17.516 -13.414 1 84.75 179 VAL A O 1
ATOM 1410 N N . ARG A 1 180 ? 20.688 -16.094 -11.859 1 82.19 180 ARG A N 1
ATOM 1411 C CA . ARG A 1 180 ? 20.938 -15.031 -12.836 1 82.19 180 ARG A CA 1
ATOM 1412 C C . ARG A 1 180 ? 22 -15.453 -13.844 1 82.19 180 ARG A C 1
ATOM 1414 O O . ARG A 1 180 ? 21.875 -15.164 -15.039 1 82.19 180 ARG A O 1
ATOM 1421 N N . GLU A 1 181 ? 22.969 -16.094 -13.359 1 82.75 181 GLU A N 1
ATOM 1422 C CA . GLU A 1 181 ? 24.031 -16.594 -14.234 1 82.75 181 GLU A CA 1
ATOM 1423 C C . GLU A 1 181 ? 23.484 -17.609 -15.227 1 82.75 181 GLU A C 1
ATOM 1425 O O . GLU A 1 181 ? 23.812 -17.562 -16.406 1 82.75 181 GLU A O 1
ATOM 1430 N N . LEU A 1 182 ? 22.688 -18.438 -14.734 1 82 182 LEU A N 1
ATOM 1431 C CA . LEU A 1 182 ? 22.109 -19.469 -15.586 1 82 182 LEU A CA 1
ATOM 1432 C C . LEU A 1 182 ? 21.188 -18.875 -16.641 1 82 182 LEU A C 1
ATOM 1434 O O . LEU A 1 182 ? 21.188 -19.312 -17.797 1 82 182 LEU A O 1
ATOM 1438 N N . LEU A 1 183 ? 20.469 -17.891 -16.281 1 81.31 183 LEU A N 1
ATOM 1439 C CA . LEU A 1 183 ? 19.547 -17.25 -17.203 1 81.31 183 LEU A CA 1
ATOM 1440 C C . LEU A 1 183 ? 20.328 -16.469 -18.266 1 81.31 183 LEU A C 1
ATOM 1442 O O . LEU A 1 183 ? 19.859 -16.312 -19.391 1 81.31 183 LEU A O 1
ATOM 1446 N N . GLY A 1 184 ? 21.422 -15.891 -17.859 1 75.38 184 GLY A N 1
ATOM 1447 C CA . GLY A 1 184 ? 22.234 -15.109 -18.781 1 75.38 184 GLY A CA 1
ATOM 1448 C C . GLY A 1 184 ? 23.125 -15.969 -19.656 1 75.38 184 GLY A C 1
ATOM 1449 O O . GLY A 1 184 ? 23.734 -15.469 -20.609 1 75.38 184 GLY A O 1
ATOM 1450 N N . ALA A 1 185 ? 23.172 -17.188 -19.312 1 73.88 185 ALA A N 1
ATOM 1451 C CA . ALA A 1 185 ? 24.062 -18.078 -20.062 1 73.88 185 ALA A CA 1
ATOM 1452 C C . ALA A 1 185 ? 23.531 -18.297 -21.484 1 73.88 185 ALA A C 1
ATOM 1454 O O . ALA A 1 185 ? 22.328 -18.344 -21.703 1 73.88 185 ALA A O 1
ATOM 1455 N N . GLU A 1 186 ? 24.406 -18.281 -22.422 1 63.91 186 GLU A N 1
ATOM 1456 C CA . GLU A 1 186 ? 24.141 -18.406 -23.859 1 63.91 186 GLU A CA 1
ATOM 1457 C C . GLU A 1 186 ? 23.234 -19.594 -24.141 1 63.91 186 GLU A C 1
ATOM 1459 O O . GLU A 1 186 ? 22.359 -19.5 -25.016 1 63.91 186 GLU A O 1
ATOM 1464 N N . GLU A 1 187 ? 23.438 -20.609 -23.469 1 62 187 GLU A N 1
ATOM 1465 C CA . GLU A 1 187 ? 22.672 -21.828 -23.703 1 62 187 GLU A CA 1
ATOM 1466 C C . GLU A 1 187 ? 21.203 -21.625 -23.375 1 62 187 GLU A C 1
ATOM 1468 O O . GLU A 1 187 ? 20.328 -22.328 -23.906 1 62 187 GLU A O 1
ATOM 1473 N N . ASN A 1 188 ? 20.953 -20.656 -22.531 1 61.34 188 ASN A N 1
ATOM 1474 C CA . ASN A 1 188 ? 19.594 -20.453 -22.047 1 61.34 188 ASN A CA 1
ATOM 1475 C C . ASN A 1 188 ? 18.984 -19.172 -22.594 1 61.34 188 ASN A C 1
ATOM 1477 O O . ASN A 1 188 ? 17.906 -18.75 -22.172 1 61.34 188 ASN A O 1
ATOM 1481 N N . CYS A 1 189 ? 19.797 -18.531 -23.484 1 59.12 189 CYS A N 1
ATOM 1482 C CA . CYS A 1 189 ? 19.391 -17.219 -23.984 1 59.12 189 CYS A CA 1
ATOM 1483 C C . CYS A 1 189 ? 18.062 -17.328 -24.75 1 59.12 189 CYS A C 1
ATOM 1485 O O . CYS A 1 189 ? 17.281 -16.375 -24.766 1 59.12 189 CYS A O 1
ATOM 1487 N N . SER A 1 190 ? 17.922 -18.531 -25.234 1 57.12 190 SER A N 1
ATOM 1488 C CA . SER A 1 190 ? 16.719 -18.672 -26.047 1 57.12 190 SER A CA 1
ATOM 1489 C C . SER A 1 190 ? 15.539 -19.125 -25.188 1 57.12 190 SER A C 1
ATOM 1491 O O . SER A 1 190 ? 14.391 -19.078 -25.625 1 57.12 190 SER A O 1
ATOM 1493 N N . GLU A 1 191 ? 15.945 -19.453 -23.953 1 63.81 191 GLU A N 1
ATOM 1494 C CA . GLU A 1 191 ? 14.883 -19.984 -23.125 1 63.81 191 GLU A CA 1
ATOM 1495 C C . GLU A 1 191 ? 14.219 -18.875 -22.297 1 63.81 191 GLU A C 1
ATOM 1497 O O . GLU A 1 191 ? 14.906 -18 -21.75 1 63.81 191 GLU A O 1
ATOM 1502 N N . ASP A 1 192 ? 12.867 -19 -22.281 1 80.06 192 ASP A N 1
ATOM 1503 C CA . ASP A 1 192 ? 12.109 -18 -21.547 1 80.06 192 ASP A CA 1
ATOM 1504 C C . ASP A 1 192 ? 12.164 -18.25 -20.047 1 80.06 192 ASP A C 1
ATOM 1506 O O . ASP A 1 192 ? 11.906 -17.359 -19.25 1 80.06 192 ASP A O 1
ATOM 1510 N N . PHE A 1 193 ? 12.523 -19.625 -19.719 1 89.25 193 PHE A N 1
ATOM 1511 C CA . PHE A 1 193 ? 12.602 -19.891 -18.297 1 89.25 193 PHE A CA 1
ATOM 1512 C C . PHE A 1 193 ? 13.578 -21.031 -18.016 1 89.25 193 PHE A C 1
ATOM 1514 O O . PHE A 1 193 ? 13.961 -21.766 -18.922 1 89.25 193 PHE A O 1
ATOM 1521 N N . ILE A 1 194 ? 14.125 -21.141 -16.844 1 92 194 ILE A N 1
ATOM 1522 C CA . ILE A 1 194 ? 15 -22.234 -16.422 1 92 194 ILE A CA 1
ATOM 1523 C C . ILE A 1 194 ? 14.422 -22.875 -15.156 1 92 194 ILE A C 1
ATOM 1525 O O . ILE A 1 194 ? 13.82 -22.203 -14.32 1 92 194 ILE A O 1
ATOM 1529 N N . ASN A 1 195 ? 14.625 -24.188 -15.07 1 94.31 195 ASN A N 1
ATOM 1530 C CA . ASN A 1 195 ? 14.234 -24.891 -13.852 1 94.31 195 ASN A CA 1
ATOM 1531 C C . ASN A 1 195 ? 15.133 -24.531 -12.672 1 94.31 195 ASN A C 1
ATOM 1533 O O . ASN A 1 195 ? 16.344 -24.406 -12.828 1 94.31 195 ASN A O 1
ATOM 1537 N N . LEU A 1 196 ? 14.523 -24.312 -11.594 1 95.75 196 LEU A N 1
ATOM 1538 C CA . LEU A 1 196 ? 15.258 -24.125 -10.352 1 95.75 196 LEU A CA 1
ATOM 1539 C C . LEU A 1 196 ? 15.477 -25.453 -9.641 1 95.75 196 LEU A C 1
ATOM 1541 O O . LEU A 1 196 ? 14.648 -25.875 -8.828 1 95.75 196 LEU A O 1
ATOM 1545 N N . VAL A 1 197 ? 16.609 -26.031 -9.891 1 94.81 197 VAL A N 1
ATOM 1546 C CA . VAL A 1 197 ? 16.938 -27.328 -9.336 1 94.81 197 VAL A CA 1
ATOM 1547 C C . VAL A 1 197 ? 17.844 -27.172 -8.125 1 94.81 197 VAL A C 1
ATOM 1549 O O . VAL A 1 197 ? 18.938 -26.625 -8.242 1 94.81 197 VAL A O 1
ATOM 1552 N N . GLY A 1 198 ? 17.391 -27.719 -6.98 1 93.12 198 GLY A N 1
ATOM 1553 C CA . GLY A 1 198 ? 18.203 -27.641 -5.781 1 93.12 198 GLY A CA 1
ATOM 1554 C C . GLY A 1 198 ? 19.328 -28.672 -5.746 1 93.12 198 GLY A C 1
ATOM 1555 O O . GLY A 1 198 ? 19.406 -29.531 -6.629 1 93.12 198 GLY A O 1
ATOM 1556 N N . CYS A 1 199 ? 20.109 -28.516 -4.672 1 93.5 199 CYS A N 1
ATOM 1557 C CA . CYS A 1 199 ? 21.188 -29.484 -4.453 1 93.5 199 CYS A CA 1
ATOM 1558 C C . CYS A 1 199 ? 20.609 -30.891 -4.258 1 93.5 199 CYS A C 1
ATOM 1560 O O . CYS A 1 199 ? 21.266 -31.875 -4.605 1 93.5 199 CYS A O 1
ATOM 1562 N N . SER A 1 200 ? 19.469 -30.984 -3.785 1 94.12 200 SER A N 1
ATOM 1563 C CA . SER A 1 200 ? 18.797 -32.25 -3.555 1 94.12 200 SER A CA 1
ATOM 1564 C C . SER A 1 200 ? 18.344 -32.875 -4.867 1 94.12 200 SER A C 1
ATOM 1566 O O . SER A 1 200 ? 17.938 -34.062 -4.895 1 94.12 200 SER A O 1
ATOM 1568 N N . GLY A 1 201 ? 18.328 -32.094 -5.938 1 94.62 201 GLY A N 1
ATOM 1569 C CA . GLY A 1 201 ? 17.812 -32.562 -7.219 1 94.62 201 GLY A CA 1
ATOM 1570 C C . GLY A 1 201 ? 16.344 -32.219 -7.438 1 94.62 201 GLY A C 1
ATOM 1571 O O . GLY A 1 201 ? 15.82 -32.406 -8.531 1 94.62 201 GLY A O 1
ATOM 1572 N N . HIS A 1 202 ? 15.773 -31.734 -6.449 1 95.38 202 HIS A N 1
ATOM 1573 C CA . HIS A 1 202 ? 14.367 -31.375 -6.531 1 95.38 202 HIS A CA 1
ATOM 1574 C C . HIS A 1 202 ? 14.172 -30.109 -7.363 1 95.38 202 HIS A C 1
ATOM 1576 O O . HIS A 1 202 ? 14.938 -29.156 -7.242 1 95.38 202 HIS A O 1
ATOM 1582 N N . ILE A 1 203 ? 13.133 -30.109 -8.203 1 96.81 203 ILE A N 1
ATOM 1583 C CA . ILE A 1 203 ? 12.734 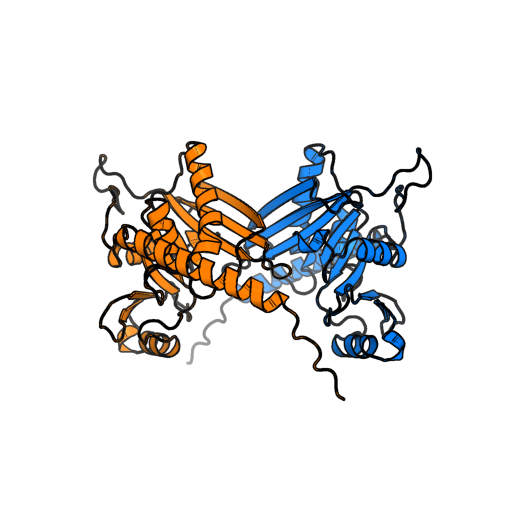-28.906 -8.922 1 96.81 203 ILE A CA 1
ATOM 1584 C C . ILE A 1 203 ? 11.758 -28.094 -8.07 1 96.81 203 ILE A C 1
ATOM 1586 O O . ILE A 1 203 ? 10.625 -28.516 -7.844 1 96.81 203 ILE A O 1
ATOM 1590 N N . TRP A 1 204 ? 12.133 -26.891 -7.645 1 97.19 204 TRP A N 1
ATOM 1591 C CA . TRP A 1 204 ? 11.352 -26.094 -6.707 1 97.19 204 TRP A CA 1
ATOM 1592 C C . TRP A 1 204 ? 10.492 -25.078 -7.445 1 97.19 204 TRP A C 1
ATOM 1594 O O . TRP A 1 204 ? 9.578 -24.484 -6.863 1 97.19 204 TRP A O 1
ATOM 1604 N N . GLY A 1 205 ? 10.781 -24.844 -8.672 1 97.56 205 GLY A N 1
ATOM 1605 C CA . GLY A 1 205 ? 10.109 -23.891 -9.516 1 97.56 205 GLY A CA 1
ATOM 1606 C C . GLY A 1 205 ? 10.898 -23.516 -10.758 1 97.56 205 GLY A C 1
ATOM 1607 O O . GLY A 1 205 ? 11.703 -24.312 -11.242 1 97.56 205 GLY A O 1
ATOM 1608 N N . VAL A 1 206 ? 10.578 -22.375 -11.289 1 96.25 206 VAL A N 1
ATOM 1609 C CA . VAL A 1 206 ? 11.32 -21.891 -12.453 1 96.25 206 VAL A CA 1
ATOM 1610 C C . VAL A 1 206 ? 11.594 -20.406 -12.312 1 96.25 206 VAL A C 1
ATOM 1612 O O . VAL A 1 206 ? 10.883 -19.688 -11.594 1 96.25 206 VAL A O 1
ATOM 1615 N N . ALA A 1 207 ? 12.656 -19.969 -12.844 1 94.75 207 ALA A N 1
ATOM 1616 C CA . ALA A 1 207 ? 12.93 -18.562 -13.109 1 94.75 207 ALA A CA 1
ATOM 1617 C C . ALA A 1 207 ? 12.594 -18.203 -14.555 1 94.75 207 ALA A C 1
ATOM 1619 O O . ALA A 1 207 ? 13.078 -18.844 -15.484 1 94.75 207 ALA A O 1
ATOM 1620 N N . MET A 1 208 ? 11.766 -17.203 -14.68 1 92.75 208 MET A N 1
ATOM 1621 C CA . MET A 1 208 ? 11.273 -16.875 -16.016 1 92.75 208 MET A CA 1
ATOM 1622 C C . MET A 1 208 ? 11.5 -15.406 -16.344 1 92.75 208 MET A C 1
ATOM 1624 O O . MET A 1 208 ? 11.242 -14.539 -15.516 1 92.75 208 MET A O 1
ATOM 1628 N N . ARG A 1 209 ? 12.016 -15.148 -17.5 1 88.81 209 ARG A N 1
ATOM 1629 C CA . ARG A 1 209 ? 11.984 -13.805 -18.078 1 88.81 209 ARG A CA 1
ATOM 1630 C C . ARG A 1 209 ? 10.75 -13.625 -18.969 1 88.81 209 ARG A C 1
ATOM 1632 O O . ARG A 1 209 ? 10.664 -14.211 -20.047 1 88.81 209 ARG A O 1
ATOM 1639 N N . SER A 1 210 ? 9.82 -12.875 -18.5 1 80.38 210 SER A N 1
ATOM 1640 C CA . SER A 1 210 ? 8.469 -12.859 -19.062 1 80.38 210 SER A CA 1
ATOM 1641 C C . SER A 1 210 ? 8.406 -12.008 -20.328 1 80.38 210 SER A C 1
ATOM 1643 O O . SER A 1 210 ? 7.555 -12.227 -21.188 1 80.38 210 SER A O 1
ATOM 1645 N N . THR A 1 211 ? 9.016 -10.914 -20.391 1 74.12 211 THR A N 1
ATOM 1646 C CA . THR A 1 211 ? 8.992 -10.094 -21.594 1 74.12 211 THR A CA 1
ATOM 1647 C C . THR A 1 211 ? 10.406 -9.844 -22.109 1 74.12 211 THR A C 1
ATOM 1649 O O . THR A 1 211 ? 11.383 -10.016 -21.375 1 74.12 211 THR A O 1
ATOM 1652 N N . GLN A 1 212 ? 10.25 -9.453 -23.438 1 63.81 212 GLN A N 1
ATOM 1653 C CA . GLN A 1 212 ? 11.523 -9.109 -24.062 1 63.81 212 GLN A CA 1
ATOM 1654 C C . GLN A 1 212 ? 12.125 -7.863 -23.422 1 63.81 212 GLN A C 1
ATOM 1656 O O . GLN A 1 212 ? 11.43 -6.871 -23.203 1 63.81 212 GLN A O 1
ATOM 1661 N N . GLY A 1 213 ? 13.195 -7.973 -22.703 1 64.94 213 GLY A N 1
ATOM 1662 C CA . GLY A 1 213 ? 13.852 -6.812 -22.109 1 64.94 213 GLY A CA 1
ATOM 1663 C C . GLY A 1 213 ? 13.914 -6.863 -20.594 1 64.94 213 GLY A C 1
ATOM 1664 O O . GLY A 1 213 ? 14.656 -6.094 -19.984 1 64.94 213 GLY A O 1
ATOM 1665 N N . SER A 1 214 ? 12.938 -7.742 -20.172 1 70.44 214 SER A N 1
ATOM 1666 C CA . SER A 1 214 ? 13.023 -7.832 -18.719 1 70.44 214 SER A CA 1
ATOM 1667 C C . SER A 1 214 ? 14.328 -8.492 -18.281 1 70.44 214 SER A C 1
ATOM 1669 O O . SER A 1 214 ? 14.695 -9.555 -18.797 1 70.44 214 SER A O 1
ATOM 1671 N N . ILE A 1 215 ? 15.062 -7.801 -17.484 1 75.56 215 ILE A N 1
ATOM 1672 C CA . ILE A 1 215 ? 16.344 -8.312 -17 1 75.56 215 ILE A CA 1
ATOM 1673 C C . ILE A 1 215 ? 16.125 -9.156 -15.742 1 75.56 215 ILE A C 1
ATOM 1675 O O . ILE A 1 215 ? 16.672 -10.25 -15.617 1 75.56 215 ILE A O 1
ATOM 1679 N N . LYS A 1 216 ? 15.211 -8.703 -14.93 1 85.38 216 LYS A N 1
ATOM 1680 C CA . LYS A 1 216 ? 14.992 -9.414 -13.672 1 85.38 216 LYS A CA 1
ATOM 1681 C C . LYS A 1 216 ? 13.93 -10.492 -13.828 1 85.38 216 LYS A C 1
ATOM 1683 O O . LYS A 1 216 ? 12.805 -10.211 -14.227 1 85.38 216 LYS A O 1
ATOM 1688 N N . PRO A 1 217 ? 14.266 -11.688 -13.57 1 91.44 217 PRO A N 1
ATOM 1689 C CA . PRO A 1 217 ? 13.281 -12.766 -13.719 1 91.44 217 PRO A CA 1
ATOM 1690 C C . PRO A 1 217 ? 12.227 -12.766 -12.609 1 91.44 217 PRO A C 1
ATOM 1692 O O . PRO A 1 217 ? 12.43 -12.133 -11.57 1 91.44 217 PRO A O 1
ATOM 1695 N N . ILE A 1 218 ? 11.164 -13.406 -12.875 1 94.44 218 ILE A N 1
ATOM 1696 C CA . ILE A 1 218 ? 10.211 -13.781 -11.836 1 94.44 218 ILE A CA 1
ATOM 1697 C C . ILE A 1 218 ? 10.352 -15.273 -11.531 1 94.44 218 ILE A C 1
ATOM 1699 O O . ILE A 1 218 ? 10.883 -16.031 -12.344 1 94.44 218 ILE A O 1
ATOM 1703 N N . PHE A 1 219 ? 9.914 -15.664 -10.414 1 96.44 219 PHE A N 1
ATOM 1704 C CA . PHE A 1 219 ? 10.008 -17.047 -9.969 1 96.44 219 PHE A CA 1
ATOM 1705 C C . PHE A 1 219 ? 8.625 -17.672 -9.836 1 96.44 219 PHE A C 1
ATOM 1707 O O . PHE A 1 219 ? 7.762 -17.141 -9.141 1 96.44 219 PHE A O 1
ATOM 1714 N N . ILE A 1 220 ? 8.461 -18.719 -10.523 1 98.12 220 ILE A N 1
ATOM 1715 C CA . ILE A 1 220 ? 7.176 -19.422 -10.523 1 98.12 220 ILE A CA 1
ATOM 1716 C C . ILE A 1 220 ? 7.297 -20.719 -9.727 1 98.12 220 ILE A C 1
ATOM 1718 O O . ILE A 1 220 ? 8.234 -21.5 -9.938 1 98.12 220 ILE A O 1
ATOM 1722 N N . SER A 1 221 ? 6.43 -20.906 -8.805 1 98.75 221 SER A N 1
ATOM 1723 C CA . SER A 1 221 ? 6.426 -22.156 -8.039 1 98.75 221 SER A CA 1
ATOM 1724 C C . SER A 1 221 ? 5.004 -22.656 -7.797 1 98.75 221 SER A C 1
ATOM 1726 O O . SER A 1 221 ? 4.047 -21.875 -7.883 1 98.75 221 SER A O 1
ATOM 1728 N N . ILE A 1 222 ? 4.898 -23.891 -7.512 1 98.75 222 ILE A N 1
ATOM 1729 C CA . ILE A 1 222 ? 3.609 -24.531 -7.277 1 98.75 222 ILE A CA 1
ATOM 1730 C C . ILE A 1 222 ? 3.037 -24.078 -5.941 1 98.75 222 ILE A C 1
ATOM 1732 O O . ILE A 1 222 ? 3.734 -24.094 -4.922 1 98.75 222 ILE A O 1
ATOM 1736 N N . GLY A 1 223 ? 1.788 -23.656 -6.008 1 98.75 223 GLY A N 1
ATOM 1737 C CA . GLY A 1 223 ? 1.051 -23.438 -4.773 1 98.75 223 GLY A CA 1
ATOM 1738 C C . GLY A 1 223 ? 0.252 -24.656 -4.332 1 98.75 223 GLY A C 1
ATOM 1739 O O . GLY A 1 223 ? 0.528 -25.234 -3.285 1 98.75 223 GLY A O 1
ATOM 1740 N N . HIS A 1 224 ? -0.717 -25 -5.195 1 98.88 224 HIS A N 1
ATOM 1741 C CA . HIS A 1 224 ? -1.6 -26.109 -4.879 1 98.88 224 HIS A CA 1
ATOM 1742 C C . HIS A 1 224 ? -2.414 -26.531 -6.098 1 98.88 224 HIS A C 1
ATOM 1744 O O . HIS A 1 224 ? -2.865 -25.688 -6.871 1 98.88 224 HIS A O 1
ATOM 1750 N N . LYS A 1 225 ? -2.561 -27.844 -6.32 1 98.81 225 LYS A N 1
ATOM 1751 C CA . LYS A 1 225 ? -3.471 -28.453 -7.281 1 98.81 225 LYS A CA 1
ATOM 1752 C C . LYS A 1 225 ? -3.125 -28.047 -8.711 1 98.81 225 LYS A C 1
ATOM 1754 O O . LYS A 1 225 ? -4.016 -27.859 -9.539 1 98.81 225 LYS A O 1
ATOM 1759 N N . ILE A 1 226 ? -1.882 -27.844 -8.961 1 98.75 226 ILE A N 1
ATOM 1760 C CA . ILE A 1 226 ? -1.444 -27.469 -10.297 1 98.75 226 ILE A CA 1
ATOM 1761 C C . ILE A 1 226 ? -0.022 -27.984 -10.531 1 98.75 226 ILE A C 1
ATOM 1763 O O . ILE A 1 226 ? 0.801 -27.984 -9.617 1 98.75 226 ILE A O 1
ATOM 1767 N N . SER A 1 227 ? 0.207 -28.406 -11.688 1 98.56 227 SER A N 1
ATOM 1768 C CA . SER A 1 227 ? 1.563 -28.812 -12.047 1 98.56 227 SER A CA 1
ATOM 1769 C C . SER A 1 227 ? 2.422 -27.594 -12.406 1 98.56 227 SER A C 1
ATOM 1771 O O . SER A 1 227 ? 1.897 -26.531 -12.727 1 98.56 227 SER A O 1
ATOM 1773 N N . LEU A 1 228 ? 3.727 -27.812 -12.297 1 98.44 228 LEU A N 1
ATOM 1774 C CA . LEU A 1 228 ? 4.648 -26.734 -12.648 1 98.44 228 LEU A CA 1
ATOM 1775 C C . LEU A 1 228 ? 4.5 -26.359 -14.117 1 98.44 228 LEU A C 1
ATOM 1777 O O . LEU A 1 228 ? 4.531 -25.172 -14.469 1 98.44 228 LEU A O 1
ATOM 1781 N N . GLN A 1 229 ? 4.316 -27.312 -14.961 1 96.94 229 GLN A N 1
ATOM 1782 C CA . GLN A 1 229 ? 4.172 -27.078 -16.391 1 96.94 229 GLN A CA 1
ATOM 1783 C C . GLN A 1 229 ? 2.945 -26.219 -16.688 1 96.94 229 GLN A C 1
ATOM 1785 O O . GLN A 1 229 ? 3.031 -25.234 -17.438 1 96.94 229 GLN A O 1
ATOM 1790 N N . THR A 1 230 ? 1.837 -26.594 -16.094 1 97.88 230 THR A N 1
ATOM 1791 C CA . THR A 1 230 ? 0.611 -25.828 -16.297 1 97.88 230 THR A CA 1
ATOM 1792 C C . THR A 1 230 ? 0.76 -24.422 -15.734 1 97.88 230 THR A C 1
ATOM 1794 O O . THR A 1 230 ? 0.304 -23.453 -16.344 1 97.88 230 THR A O 1
ATOM 1797 N N . ALA A 1 231 ? 1.396 -24.312 -14.578 1 98.56 231 ALA A N 1
ATOM 1798 C CA . ALA A 1 231 ? 1.641 -23.016 -13.961 1 98.56 231 ALA A CA 1
ATOM 1799 C C . ALA A 1 231 ? 2.424 -22.109 -14.891 1 98.56 231 ALA A C 1
ATOM 1801 O O . ALA A 1 231 ? 2.051 -20.953 -15.094 1 98.56 231 ALA A O 1
ATOM 1802 N N . ILE A 1 232 ? 3.477 -22.625 -15.484 1 96.88 232 ILE A N 1
ATOM 1803 C CA . ILE A 1 232 ? 4.328 -21.859 -16.391 1 96.88 232 ILE A CA 1
ATOM 1804 C C . ILE A 1 232 ? 3.506 -21.359 -17.578 1 96.88 232 ILE A C 1
ATOM 1806 O O . ILE A 1 232 ? 3.58 -20.172 -17.938 1 96.88 232 ILE A O 1
ATOM 1810 N N . MET A 1 233 ? 2.73 -22.234 -18.109 1 96.19 233 MET A N 1
ATOM 1811 C CA . MET A 1 233 ? 1.922 -21.891 -19.266 1 96.19 233 MET A CA 1
ATOM 1812 C C . MET A 1 233 ? 0.953 -20.75 -18.953 1 96.19 233 MET A C 1
ATOM 1814 O O . MET A 1 233 ? 0.845 -19.781 -19.703 1 96.19 233 MET A O 1
ATOM 1818 N N . ILE A 1 234 ? 0.321 -20.859 -17.859 1 97.62 234 ILE A N 1
ATOM 1819 C CA . ILE A 1 234 ? -0.684 -19.875 -17.484 1 97.62 234 ILE A CA 1
ATOM 1820 C C . ILE A 1 234 ? -0.012 -18.531 -17.219 1 97.62 234 ILE A C 1
ATOM 1822 O O . ILE A 1 234 ? -0.509 -17.484 -17.641 1 97.62 234 ILE A O 1
ATOM 1826 N N . VAL A 1 235 ? 1.091 -18.562 -16.516 1 97.56 235 VAL A N 1
ATOM 1827 C CA . VAL A 1 235 ? 1.813 -17.328 -16.219 1 97.56 235 VAL A CA 1
ATOM 1828 C C . VAL A 1 235 ? 2.26 -16.672 -17.516 1 97.56 235 VAL A C 1
ATOM 1830 O O . VAL A 1 235 ? 2.102 -15.453 -17.688 1 97.56 235 VAL A O 1
ATOM 1833 N N . GLN A 1 236 ? 2.721 -17.406 -18.453 1 93.94 236 GLN A N 1
ATOM 1834 C CA . GLN A 1 236 ? 3.145 -16.875 -19.734 1 93.94 236 GLN A CA 1
ATOM 1835 C C . GLN A 1 236 ? 1.98 -16.203 -20.469 1 93.94 236 GLN A C 1
ATOM 1837 O O . GLN A 1 236 ? 2.148 -15.148 -21.078 1 93.94 236 GLN A O 1
ATOM 1842 N N . MET A 1 237 ? 0.837 -16.797 -20.328 1 94.88 237 MET A N 1
ATOM 1843 C CA . MET A 1 237 ? -0.337 -16.312 -21.047 1 94.88 237 MET A CA 1
ATOM 1844 C C . MET A 1 237 ? -0.903 -15.055 -20.391 1 94.88 237 MET A C 1
ATOM 1846 O O . MET A 1 237 ? -1.719 -14.344 -20.984 1 94.88 237 MET A O 1
ATOM 1850 N N . THR A 1 238 ? -0.439 -14.789 -19.188 1 96.62 238 THR A N 1
ATOM 1851 C CA . THR A 1 238 ? -1.026 -13.664 -18.469 1 96.62 238 THR A CA 1
ATOM 1852 C C . THR A 1 238 ? -0.007 -12.539 -18.297 1 96.62 238 THR A C 1
ATOM 1854 O O . THR A 1 238 ? -0.259 -11.57 -17.594 1 96.62 238 THR A O 1
ATOM 1857 N N . CYS A 1 239 ? 1.105 -12.648 -18.922 1 93.5 239 CYS A N 1
ATOM 1858 C CA . CYS A 1 239 ? 2.125 -11.609 -18.844 1 93.5 239 CYS A CA 1
ATOM 1859 C C . CYS A 1 239 ? 2.037 -10.664 -20.031 1 93.5 239 CYS A C 1
ATOM 1861 O O . CYS A 1 239 ? 2.289 -11.062 -21.172 1 93.5 239 CYS A O 1
ATOM 1863 N N . LYS A 1 240 ? 1.646 -9.484 -19.797 1 90.31 240 LYS A N 1
ATOM 1864 C CA . LYS A 1 240 ? 1.824 -8.391 -20.75 1 90.31 240 LYS A CA 1
ATOM 1865 C C . LYS A 1 240 ? 3.102 -7.613 -20.469 1 90.31 240 LYS A C 1
ATOM 1867 O O . LYS A 1 240 ? 3.688 -7.008 -21.359 1 90.31 240 LYS A O 1
ATOM 1872 N N . TYR A 1 241 ? 3.506 -7.699 -19.203 1 88.81 241 TYR A N 1
ATOM 1873 C CA . TYR A 1 241 ? 4.719 -7.098 -18.656 1 88.81 241 TYR A CA 1
ATOM 1874 C C . TYR A 1 241 ? 5.531 -8.125 -17.875 1 88.81 241 TYR A C 1
ATOM 1876 O O . TYR A 1 241 ? 5.336 -9.328 -18.031 1 88.81 241 TYR A O 1
ATOM 1884 N N . ARG A 1 242 ? 6.441 -7.617 -17.125 1 88.62 242 ARG A N 1
ATOM 1885 C CA . ARG A 1 242 ? 7.316 -8.508 -16.359 1 88.62 242 ARG A CA 1
ATOM 1886 C C . ARG A 1 242 ? 6.516 -9.398 -15.422 1 88.62 242 ARG A C 1
ATOM 1888 O O . ARG A 1 242 ? 6.699 -10.617 -15.414 1 88.62 242 ARG A O 1
ATOM 1895 N N . VAL A 1 243 ? 5.676 -8.789 -14.727 1 93.75 243 VAL A N 1
ATOM 1896 C CA . VAL A 1 243 ? 4.844 -9.492 -13.758 1 93.75 243 VAL A CA 1
ATOM 1897 C C . VAL A 1 243 ? 3.484 -9.812 -14.375 1 93.75 243 VAL A C 1
ATOM 1899 O O . VAL A 1 243 ? 2.918 -8.992 -15.102 1 93.75 243 VAL A O 1
ATOM 1902 N N . PRO A 1 244 ? 2.996 -11.086 -14.164 1 96.44 244 PRO A N 1
ATOM 1903 C CA . PRO A 1 244 ? 1.692 -11.406 -14.742 1 96.44 244 PRO A CA 1
ATOM 1904 C C . PRO A 1 244 ? 0.591 -10.445 -14.305 1 96.44 244 PRO A C 1
ATOM 1906 O O . PRO A 1 244 ? 0.598 -9.977 -13.164 1 96.44 244 PRO A O 1
ATOM 1909 N N . GLU A 1 245 ? -0.378 -10.188 -15.07 1 96.38 245 GLU A N 1
ATOM 1910 C CA . GLU A 1 245 ? -1.399 -9.164 -14.906 1 96.38 245 GLU A CA 1
ATOM 1911 C C . GLU A 1 245 ? -2.164 -9.352 -13.602 1 96.38 245 GLU A C 1
ATOM 1913 O O . GLU A 1 245 ? -2.447 -8.383 -12.891 1 96.38 245 GLU A O 1
ATOM 1918 N N . PRO A 1 246 ? -2.557 -10.641 -13.211 1 97.06 246 PRO A N 1
ATOM 1919 C CA . PRO A 1 246 ? -3.281 -10.805 -11.953 1 97.06 246 PRO A CA 1
ATOM 1920 C C . PRO A 1 246 ? -2.496 -10.281 -10.75 1 97.06 246 PRO A C 1
ATOM 1922 O O . PRO A 1 246 ? -3.092 -9.852 -9.758 1 97.06 246 PRO A O 1
ATOM 1925 N N . ILE A 1 247 ? -1.157 -10.352 -10.828 1 96.56 247 ILE A N 1
ATOM 1926 C CA . ILE A 1 247 ? -0.328 -9.852 -9.734 1 96.56 247 ILE A CA 1
ATOM 1927 C C . ILE A 1 247 ? -0.049 -8.359 -9.945 1 96.56 247 ILE A C 1
ATOM 1929 O O . ILE A 1 247 ? -0.098 -7.574 -8.992 1 96.56 247 ILE A O 1
ATOM 1933 N N . ARG A 1 248 ? 0.213 -7.984 -11.156 1 92.75 248 ARG A N 1
ATOM 1934 C CA . ARG A 1 248 ? 0.545 -6.602 -11.5 1 92.75 248 ARG A CA 1
ATOM 1935 C C . ARG A 1 248 ? -0.573 -5.652 -11.078 1 92.75 248 ARG A C 1
ATOM 1937 O O . ARG A 1 248 ? -0.312 -4.52 -10.68 1 92.75 248 ARG A O 1
ATOM 1944 N N . LEU A 1 249 ? -1.753 -6.148 -11.117 1 90.62 249 LEU A N 1
ATOM 1945 C CA . LEU A 1 249 ? -2.924 -5.301 -10.914 1 90.62 249 LEU A CA 1
ATOM 1946 C C . LEU A 1 249 ? -3.379 -5.34 -9.461 1 90.62 249 LEU A C 1
ATOM 1948 O O . LEU A 1 249 ? -4.422 -4.781 -9.117 1 90.62 249 LEU A O 1
ATOM 1952 N N . THR A 1 250 ? -2.545 -6.043 -8.633 1 88.69 250 THR A N 1
ATOM 1953 C CA . THR A 1 250 ? -2.842 -6.066 -7.203 1 88.69 250 THR A CA 1
ATOM 1954 C C . THR A 1 250 ? -2.051 -4.988 -6.465 1 88.69 250 THR A C 1
ATOM 1956 O O . THR A 1 250 ? -0.979 -4.578 -6.922 1 88.69 250 THR A O 1
ATOM 1959 N N . MET B 1 1 ? 29.234 3.928 -45.75 1 27.25 1 MET B N 1
ATOM 1960 C CA . MET B 1 1 ? 28.078 4.82 -45.688 1 27.25 1 MET B CA 1
ATOM 1961 C C . MET B 1 1 ? 27.156 4.453 -44.531 1 27.25 1 MET B C 1
ATOM 1963 O O . MET B 1 1 ? 26.438 3.457 -44.594 1 27.25 1 MET B O 1
ATOM 1967 N N . GLU B 1 2 ? 27.547 4.715 -43.25 1 25.3 2 GLU B N 1
ATOM 1968 C CA . GLU B 1 2 ? 27.109 4.227 -41.938 1 25.3 2 GLU B CA 1
ATOM 1969 C C . GLU B 1 2 ? 25.781 4.855 -41.531 1 25.3 2 GLU B C 1
ATOM 1971 O O . GLU B 1 2 ? 25.688 6.078 -41.406 1 25.3 2 GLU B O 1
ATOM 1976 N N . LYS B 1 3 ? 24.609 4.227 -41.969 1 30.31 3 LYS B N 1
ATOM 1977 C CA . LYS B 1 3 ? 23.25 4.738 -41.812 1 30.31 3 LYS B CA 1
ATOM 1978 C C . LYS B 1 3 ? 22.953 5.008 -40.344 1 30.31 3 LYS B C 1
ATOM 1980 O O . LYS B 1 3 ? 23.156 4.137 -39.469 1 30.31 3 LYS B O 1
ATOM 1985 N N . LYS B 1 4 ? 22.906 6.312 -39.938 1 34.47 4 LYS B N 1
ATOM 1986 C CA . LYS B 1 4 ? 22.5 6.945 -38.688 1 34.47 4 LYS B CA 1
ATOM 1987 C C . LYS B 1 4 ? 21.141 6.414 -38.219 1 34.47 4 LYS B C 1
ATOM 1989 O O . LYS B 1 4 ? 20.156 6.48 -38.969 1 34.47 4 LYS B O 1
ATOM 1994 N N . SER B 1 5 ? 21.125 5.352 -37.469 1 34.47 5 SER B N 1
ATOM 1995 C CA . SER B 1 5 ? 19.891 4.734 -37 1 34.47 5 SER B CA 1
ATOM 1996 C C . SER B 1 5 ? 18.969 5.77 -36.375 1 34.47 5 SER B C 1
ATOM 1998 O O . SER B 1 5 ? 19.391 6.574 -35.531 1 34.47 5 SER B O 1
ATOM 2000 N N . PRO B 1 6 ? 17.844 6.129 -37 1 36.31 6 PRO B N 1
ATOM 2001 C CA . PRO B 1 6 ? 16.922 7.18 -36.562 1 36.31 6 PRO B CA 1
ATOM 2002 C C . PRO B 1 6 ? 16.5 7.031 -35.094 1 36.31 6 PRO B C 1
ATOM 2004 O O . PRO B 1 6 ? 16.391 5.91 -34.594 1 36.31 6 PRO B O 1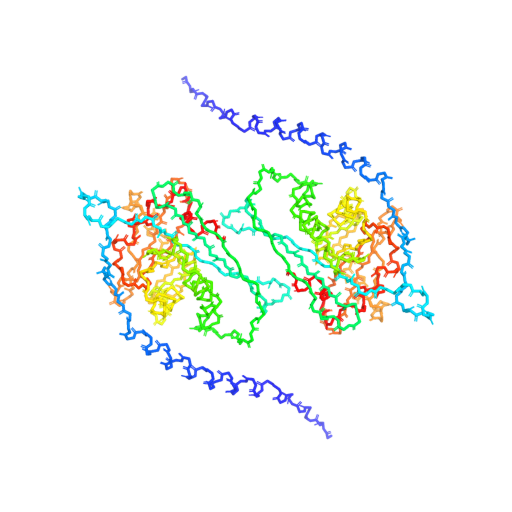
ATOM 2007 N N . GLU B 1 7 ? 16.938 7.961 -34.188 1 39.03 7 GLU B N 1
ATOM 2008 C CA . GLU B 1 7 ? 16.578 8.172 -32.812 1 39.03 7 GLU B CA 1
ATOM 2009 C C . GLU B 1 7 ? 15.07 8.039 -32.594 1 39.03 7 GLU B C 1
ATOM 2011 O O . GLU B 1 7 ? 14.281 8.586 -33.375 1 39.03 7 GLU B O 1
ATOM 2016 N N . PRO B 1 8 ? 14.594 7.004 -31.984 1 38.84 8 PRO B N 1
ATOM 2017 C CA . PRO B 1 8 ? 13.156 6.711 -31.953 1 38.84 8 PRO B CA 1
ATOM 2018 C C . PRO B 1 8 ? 12.312 7.914 -31.531 1 38.84 8 PRO B C 1
ATOM 2020 O O . PRO B 1 8 ? 12.664 8.617 -30.578 1 38.84 8 PRO B O 1
ATOM 2023 N N . PRO B 1 9 ? 11.422 8.531 -32.344 1 41.81 9 PRO B N 1
ATOM 2024 C CA . PRO B 1 9 ? 10.531 9.688 -32.25 1 41.81 9 PRO B CA 1
ATOM 2025 C C . PRO B 1 9 ? 9.664 9.664 -31 1 41.81 9 PRO B C 1
ATOM 2027 O O . PRO B 1 9 ? 9.055 10.68 -30.656 1 41.81 9 PRO B O 1
ATOM 2030 N N . GLU B 1 10 ? 9.484 8.555 -30.359 1 36.91 10 GLU B N 1
ATOM 2031 C CA . GLU B 1 10 ? 8.508 8.438 -29.281 1 36.91 10 GLU B CA 1
ATOM 2032 C C . GLU B 1 10 ? 8.961 9.203 -28.031 1 36.91 10 GLU B C 1
ATOM 2034 O O . GLU B 1 10 ? 8.133 9.648 -27.234 1 36.91 10 GLU B O 1
ATOM 2039 N N . GLU B 1 11 ? 10.211 9.391 -27.75 1 42.16 11 GLU B N 1
ATOM 2040 C CA . GLU B 1 11 ? 10.672 10.188 -26.609 1 42.16 11 GLU B CA 1
ATOM 2041 C C . GLU B 1 11 ? 10.336 11.664 -26.797 1 42.16 11 GLU B C 1
ATOM 2043 O O . GLU B 1 11 ? 10.211 12.406 -25.828 1 42.16 11 GLU B O 1
ATOM 2048 N N . ALA B 1 12 ? 10.266 12.133 -27.969 1 42.19 12 ALA B N 1
ATOM 2049 C CA . ALA B 1 12 ? 10.055 13.547 -28.281 1 42.19 12 ALA B CA 1
ATOM 2050 C C . ALA B 1 12 ? 8.594 13.938 -28.078 1 42.19 12 ALA B C 1
ATOM 2052 O O . ALA B 1 12 ? 8.305 15.023 -27.562 1 42.19 12 ALA B O 1
ATOM 2053 N N . SER B 1 13 ? 7.66 13.148 -28.516 1 42.91 13 SER B N 1
ATOM 2054 C CA . SER B 1 13 ? 6.242 13.453 -28.359 1 42.91 13 SER B CA 1
ATOM 2055 C C . SER B 1 13 ? 5.836 13.422 -26.891 1 42.91 13 SER B C 1
ATOM 2057 O O . SER B 1 13 ? 4.98 14.195 -26.453 1 42.91 13 SER B O 1
ATOM 2059 N N . GLN B 1 14 ? 6.379 12.555 -26.062 1 43.91 14 GLN B N 1
ATOM 2060 C CA . GLN B 1 14 ? 6.18 12.531 -24.609 1 43.91 14 GLN B CA 1
ATOM 2061 C C . GLN B 1 14 ? 6.828 13.75 -23.953 1 43.91 14 GLN B C 1
ATOM 2063 O O . GLN B 1 14 ? 6.348 14.234 -22.922 1 43.91 14 GLN B O 1
ATOM 2068 N N . SER B 1 15 ? 7.875 14.195 -24.5 1 47.25 15 SER B N 1
ATOM 2069 C CA . SER B 1 15 ? 8.547 15.383 -23.969 1 47.25 15 SER B CA 1
ATOM 2070 C C . SER B 1 15 ? 7.703 16.641 -24.188 1 47.25 15 SER B C 1
ATOM 2072 O O . SER B 1 15 ? 7.633 17.5 -23.312 1 47.25 15 SER B O 1
ATOM 2074 N N . ARG B 1 16 ? 7.223 16.75 -25.375 1 44.53 16 ARG B N 1
ATOM 2075 C CA . ARG B 1 16 ? 6.43 17.938 -25.672 1 44.53 16 ARG B CA 1
ATOM 2076 C C . ARG B 1 16 ? 5.129 17.953 -24.875 1 44.53 16 ARG B C 1
ATOM 2078 O O . ARG B 1 16 ? 4.703 19 -24.391 1 44.53 16 ARG B O 1
ATOM 2085 N N . ASP B 1 17 ? 4.371 16.859 -24.875 1 49.72 17 ASP B N 1
ATOM 2086 C CA . ASP B 1 17 ? 3.158 16.703 -24.078 1 49.72 17 ASP B CA 1
ATOM 2087 C C . ASP B 1 17 ? 3.453 16.875 -22.594 1 49.72 17 ASP B C 1
ATOM 2089 O O . ASP B 1 17 ? 2.641 17.438 -21.859 1 49.72 17 ASP B O 1
ATOM 2093 N N . SER B 1 18 ? 4.633 16.547 -22.266 1 56.75 18 SER B N 1
ATOM 2094 C CA . SER B 1 18 ? 5.102 16.75 -20.906 1 56.75 18 SER B CA 1
ATOM 2095 C C . SER B 1 18 ? 5.355 18.219 -20.609 1 56.75 18 SER B C 1
ATOM 2097 O O . SER B 1 18 ? 5.043 18.703 -19.531 1 56.75 18 SER B O 1
ATOM 2099 N N . SER B 1 19 ? 5.824 18.922 -21.672 1 56.88 19 SER B N 1
ATOM 2100 C CA . SER B 1 19 ? 6.102 20.344 -21.484 1 56.88 19 SER B CA 1
ATOM 2101 C C . SER B 1 19 ? 4.809 21.141 -21.359 1 56.88 19 SER B C 1
ATOM 2103 O O . SER B 1 19 ? 4.707 22.031 -20.516 1 56.88 19 SER B O 1
ATOM 2105 N N . ARG B 1 20 ? 3.865 20.938 -22.25 1 53.53 20 ARG B N 1
ATOM 2106 C CA . ARG B 1 20 ? 2.574 21.609 -22.188 1 53.53 20 ARG B CA 1
ATOM 2107 C C . ARG B 1 20 ? 1.857 21.297 -20.875 1 53.53 20 ARG B C 1
ATOM 2109 O O . ARG B 1 20 ? 1.259 22.172 -20.25 1 53.53 20 ARG B O 1
ATOM 2116 N N . ASP B 1 21 ? 2.033 20.062 -20.469 1 66.38 21 ASP B N 1
ATOM 2117 C CA . ASP B 1 21 ? 1.451 19.656 -19.188 1 66.38 21 ASP B CA 1
ATOM 2118 C C . ASP B 1 21 ? 2.119 20.391 -18.031 1 66.38 21 ASP B C 1
ATOM 2120 O O . ASP B 1 21 ? 1.446 20.812 -17.094 1 66.38 21 ASP B O 1
ATOM 2124 N N . ASN B 1 22 ? 3.27 20.719 -18.312 1 73.81 22 ASN B N 1
ATOM 2125 C CA . ASN B 1 22 ? 4.004 21.406 -17.25 1 73.81 22 ASN B CA 1
ATOM 2126 C C . ASN B 1 22 ? 3.531 22.859 -17.078 1 73.81 22 ASN B C 1
ATOM 2128 O O . ASN B 1 22 ? 3.324 23.312 -15.961 1 73.81 22 ASN B O 1
ATOM 2132 N N . GLN B 1 23 ? 3.32 23.484 -18.219 1 76.88 23 GLN B N 1
ATOM 2133 C CA . GLN B 1 23 ? 2.883 24.875 -18.141 1 76.88 23 GLN B CA 1
ATOM 2134 C C . GLN B 1 23 ? 1.479 24.984 -17.547 1 76.88 23 GLN B C 1
ATOM 2136 O O . GLN B 1 23 ? 1.199 25.875 -16.75 1 76.88 23 GLN B O 1
ATOM 2141 N N . THR B 1 24 ? 0.666 24.062 -17.938 1 80.69 24 THR B N 1
ATOM 2142 C CA . THR B 1 24 ? -0.694 24.016 -17.406 1 80.69 24 THR B CA 1
ATOM 2143 C C . THR B 1 24 ? -0.686 23.766 -15.906 1 80.69 24 THR B C 1
ATOM 2145 O O . THR B 1 24 ? -1.437 24.391 -15.164 1 80.69 24 THR B O 1
ATOM 2148 N N . TRP B 1 25 ? 0.202 23.031 -15.5 1 83.12 25 TRP B N 1
ATOM 2149 C CA . TRP B 1 25 ? 0.269 22.688 -14.078 1 83.12 25 TRP B CA 1
ATOM 2150 C C . TRP B 1 25 ? 0.85 23.844 -13.273 1 83.12 25 TRP B C 1
ATOM 2152 O O . TRP B 1 25 ? 0.409 24.109 -12.148 1 83.12 25 TRP B O 1
ATOM 2162 N N . ILE B 1 26 ? 1.753 24.5 -13.906 1 83.81 26 ILE B N 1
ATOM 2163 C CA . ILE B 1 26 ? 2.328 25.672 -13.242 1 83.81 26 ILE B CA 1
ATOM 2164 C C . ILE B 1 26 ? 1.249 26.734 -13.031 1 83.81 26 ILE B C 1
ATOM 2166 O O . ILE B 1 26 ? 1.104 27.266 -11.93 1 83.81 26 ILE B O 1
ATOM 2170 N N . THR B 1 27 ? 0.535 26.953 -14.031 1 86.44 27 THR B N 1
ATOM 2171 C CA . THR B 1 27 ? -0.531 27.938 -13.953 1 86.44 27 THR B CA 1
ATOM 2172 C C . THR B 1 27 ? -1.592 27.531 -12.938 1 86.44 27 THR B C 1
ATOM 2174 O O . THR B 1 27 ? -2.014 28.328 -12.109 1 86.44 27 THR B O 1
ATOM 2177 N N . ALA B 1 28 ? -1.947 26.312 -13 1 87.38 28 ALA B N 1
ATOM 2178 C CA . ALA B 1 28 ? -2.951 25.797 -12.07 1 87.38 28 ALA B CA 1
ATOM 2179 C C . ALA B 1 28 ? -2.465 25.891 -10.625 1 87.38 28 ALA B C 1
ATOM 2181 O O . ALA B 1 28 ? -3.217 26.297 -9.734 1 87.38 28 ALA B O 1
ATOM 2182 N N . GLN B 1 29 ? -1.272 25.562 -10.461 1 88 29 GLN B N 1
ATOM 2183 C CA . GLN B 1 29 ? -0.712 25.625 -9.109 1 88 29 GLN B CA 1
ATOM 2184 C C . GLN B 1 29 ? -0.664 27.062 -8.602 1 88 29 GLN B C 1
ATOM 2186 O O . GLN B 1 29 ? -0.955 27.328 -7.43 1 88 29 GLN B O 1
ATOM 2191 N N . ASN B 1 30 ? -0.362 27.969 -9.461 1 89.31 30 ASN B N 1
ATOM 2192 C CA . ASN B 1 30 ? -0.324 29.375 -9.078 1 89.31 30 ASN B CA 1
ATOM 2193 C C . ASN B 1 30 ? -1.706 29.875 -8.688 1 89.31 30 ASN B C 1
ATOM 2195 O O . ASN B 1 30 ? -1.843 30.625 -7.715 1 89.31 30 ASN B O 1
ATOM 2199 N N . ILE B 1 31 ? -2.635 29.5 -9.375 1 91.75 31 ILE B N 1
ATOM 2200 C CA . ILE B 1 31 ? -4.004 29.891 -9.078 1 91.75 31 ILE B CA 1
ATOM 2201 C C . ILE B 1 31 ? -4.43 29.344 -7.723 1 91.75 31 ILE B C 1
ATOM 2203 O O . ILE B 1 31 ? -5.008 30.062 -6.902 1 91.75 31 ILE B O 1
ATOM 2207 N N . LEU B 1 32 ? -4.09 28.141 -7.508 1 94 32 LEU B N 1
ATOM 2208 C CA . LEU B 1 32 ? -4.445 27.516 -6.242 1 94 32 LEU B CA 1
ATOM 2209 C C . LEU B 1 32 ? -3.682 28.141 -5.082 1 94 32 LEU B C 1
ATOM 2211 O O . LEU B 1 32 ? -4.234 28.328 -3.996 1 94 32 LEU B O 1
ATOM 2215 N N . ARG B 1 33 ? -2.488 28.469 -5.352 1 93.94 33 ARG B N 1
ATOM 2216 C CA . ARG B 1 33 ? -1.64 29.062 -4.32 1 93.94 33 ARG B CA 1
ATOM 2217 C C . ARG B 1 33 ? -2.219 30.375 -3.824 1 93.94 33 ARG B C 1
ATOM 2219 O O . ARG B 1 33 ? -2.082 30.719 -2.648 1 93.94 33 ARG B O 1
ATOM 2226 N N . GLU B 1 34 ? -2.904 31.125 -4.68 1 95.56 34 GLU B N 1
ATOM 2227 C CA . GLU B 1 34 ? -3.512 32.406 -4.316 1 95.56 34 GLU B CA 1
ATOM 2228 C C . GLU B 1 34 ? -4.633 32.219 -3.301 1 95.56 34 GLU B C 1
ATOM 2230 O O . GLU B 1 34 ? -4.992 33.156 -2.582 1 95.56 34 GLU B O 1
ATOM 2235 N N . LYS B 1 35 ? -5.094 31.062 -3.236 1 97.69 35 LYS B N 1
ATOM 2236 C CA . LYS B 1 35 ? -6.219 30.781 -2.352 1 97.69 35 LYS B CA 1
ATOM 2237 C C . LYS B 1 35 ? -5.738 30.234 -1.01 1 97.69 35 LYS B C 1
ATOM 2239 O O . LYS B 1 35 ? -6.539 30.016 -0.099 1 97.69 35 LYS B O 1
ATOM 2244 N N . LEU B 1 36 ? -4.496 30.031 -0.893 1 98.06 36 LEU B N 1
ATOM 2245 C CA . LEU B 1 36 ? -3.91 29.438 0.302 1 98.06 36 LEU B CA 1
ATOM 2246 C C . LEU B 1 36 ? -4.066 30.359 1.505 1 98.06 36 LEU B C 1
ATOM 2248 O O . LEU B 1 36 ? -3.809 31.562 1.408 1 98.06 36 LEU B O 1
ATOM 2252 N N . ILE B 1 37 ? -4.574 29.859 2.582 1 98.5 37 ILE B N 1
ATOM 2253 C CA . ILE B 1 37 ? -4.703 30.578 3.848 1 98.5 37 ILE B CA 1
ATOM 2254 C C . ILE B 1 37 ? -3.791 29.938 4.895 1 98.5 37 ILE B C 1
ATOM 2256 O O . ILE B 1 37 ? -3.873 28.734 5.148 1 98.5 37 ILE B O 1
ATOM 2260 N N . THR B 1 38 ? -2.912 30.703 5.523 1 98.25 38 THR B N 1
ATOM 2261 C CA . THR B 1 38 ? -1.905 30.156 6.422 1 98.25 38 THR B CA 1
ATOM 2262 C C . THR B 1 38 ? -2.205 30.531 7.867 1 98.25 38 THR B C 1
ATOM 2264 O O . THR B 1 38 ? -1.315 30.5 8.719 1 98.25 38 THR B O 1
ATOM 2267 N N . GLU B 1 39 ? -3.438 30.953 8.125 1 98.25 39 GLU B N 1
ATOM 2268 C CA . GLU B 1 39 ? -3.916 31.281 9.461 1 98.25 39 GLU B CA 1
ATOM 2269 C C . GLU B 1 39 ? -5.125 30.438 9.844 1 98.25 39 GLU B C 1
ATOM 2271 O O . GLU B 1 39 ? -5.738 29.797 8.977 1 98.25 39 GLU B O 1
ATOM 2276 N N . ASP B 1 40 ? -5.352 30.406 11.109 1 97.75 40 ASP B N 1
ATOM 2277 C CA . ASP B 1 40 ? -6.512 29.656 11.57 1 97.75 40 ASP B CA 1
ATOM 2278 C C . ASP B 1 40 ? -7.805 30.219 10.984 1 97.75 40 ASP B C 1
ATOM 2280 O O . ASP B 1 40 ? -8.109 31.391 11.164 1 97.75 40 ASP B O 1
ATOM 2284 N N . CYS B 1 41 ? -8.438 29.469 10.195 1 96.75 41 CYS B N 1
ATOM 2285 C CA . CYS B 1 41 ? -9.727 29.859 9.617 1 96.75 41 CYS B CA 1
ATOM 2286 C C . CYS B 1 41 ? -10.734 28.719 9.75 1 96.75 41 CYS B C 1
ATOM 2288 O O . CYS B 1 41 ? -11.086 28.078 8.758 1 96.75 41 CYS B O 1
ATOM 2290 N N . PHE B 1 42 ? -11.227 28.453 10.961 1 94.81 42 PHE B N 1
ATOM 2291 C CA . PHE B 1 42 ? -12.219 27.453 11.305 1 94.81 42 PHE B CA 1
ATOM 2292 C C . PHE B 1 42 ? -13 27.859 12.547 1 94.81 42 PHE B C 1
ATOM 2294 O O . PHE B 1 42 ? -12.578 28.75 13.289 1 94.81 42 PHE B O 1
ATOM 2301 N N . ALA B 1 43 ? -14.109 27.219 12.75 1 91.38 43 ALA B N 1
ATOM 2302 C CA . ALA B 1 43 ? -15.039 27.641 13.797 1 91.38 43 ALA B CA 1
ATOM 2303 C C . ALA B 1 43 ? -14.836 26.812 15.062 1 91.38 43 ALA B C 1
ATOM 2305 O O . ALA B 1 43 ? -15.258 27.219 16.156 1 91.38 43 ALA B O 1
ATOM 2306 N N . TRP B 1 44 ? -14.156 25.734 14.93 1 93.62 44 TRP B N 1
ATOM 2307 C CA . TRP B 1 44 ? -14.039 24.828 16.078 1 93.62 44 TRP B CA 1
ATOM 2308 C C . TRP B 1 44 ? -12.875 25.234 16.969 1 93.62 44 TRP B C 1
ATOM 2310 O O . TRP B 1 44 ? -11.977 25.969 16.531 1 93.62 44 TRP B O 1
ATOM 2320 N N . LYS B 1 45 ? -12.953 24.828 18.219 1 91.5 45 LYS B N 1
ATOM 2321 C CA . LYS B 1 45 ? -11.875 24.984 19.203 1 91.5 45 LYS B CA 1
ATOM 2322 C C . LYS B 1 45 ? -11.266 23.641 19.562 1 91.5 45 LYS B C 1
ATOM 2324 O O . LYS B 1 45 ? -11.906 22.594 19.406 1 91.5 45 LYS B O 1
ATOM 2329 N N . LEU B 1 46 ? -10 23.609 19.938 1 89.44 46 LEU B N 1
ATOM 2330 C CA . LEU B 1 46 ? -9.336 22.375 20.328 1 89.44 46 LEU B CA 1
ATOM 2331 C C . LEU B 1 46 ? -10.016 21.75 21.547 1 89.44 46 LEU B C 1
ATOM 2333 O O . LEU B 1 46 ? -10.203 20.531 21.609 1 89.44 46 LEU B O 1
ATOM 2337 N N . GLN B 1 47 ? -10.297 22.578 22.547 1 81.31 47 GLN B N 1
ATOM 2338 C CA . GLN B 1 47 ? -11.062 22.172 23.719 1 81.31 47 GLN B CA 1
ATOM 2339 C C . GLN B 1 47 ? -12.328 23 23.875 1 81.31 47 GLN B C 1
ATOM 2341 O O . GLN B 1 47 ? -12.273 24.234 23.812 1 81.31 47 GLN B O 1
ATOM 2346 N N . ALA B 1 48 ? -13.43 22.25 23.891 1 71.06 48 ALA B N 1
ATOM 2347 C CA . ALA B 1 48 ? -14.68 22.984 24.047 1 71.06 48 ALA B CA 1
ATOM 2348 C C . ALA B 1 48 ? -14.742 23.672 25.422 1 71.06 48 ALA B C 1
ATOM 2350 O O . ALA B 1 48 ? -14.523 23.047 26.453 1 71.06 48 ALA B O 1
ATOM 2351 N N . GLY B 1 49 ? -14.695 24.906 25.531 1 62.16 49 GLY B N 1
ATOM 2352 C CA . GLY B 1 49 ? -14.867 25.641 26.781 1 62.16 49 GLY B CA 1
ATOM 2353 C C . GLY B 1 49 ? -16.312 25.734 27.219 1 62.16 49 GLY B C 1
ATOM 2354 O O . GLY B 1 49 ? -16.625 25.672 28.406 1 62.16 49 GLY B O 1
ATOM 2355 N N . SER B 1 50 ? -17.172 26.094 26.25 1 68.44 50 SER B N 1
ATOM 2356 C CA . SER B 1 50 ? -18.594 26.25 26.531 1 68.44 50 SER B CA 1
ATOM 2357 C C . SER B 1 50 ? -19.438 25.328 25.641 1 68.44 50 SER B C 1
ATOM 2359 O O . SER B 1 50 ? -18.938 24.781 24.656 1 68.44 50 SER B O 1
ATOM 2361 N N . LYS B 1 51 ? -20.719 24.938 26.062 1 66 51 LYS B N 1
ATOM 2362 C CA . LYS B 1 51 ? -21.672 24.047 25.406 1 66 51 LYS B CA 1
ATOM 2363 C C . LYS B 1 51 ? -21.922 24.5 23.969 1 66 51 LYS B C 1
ATOM 2365 O O . LYS B 1 51 ? -22.266 23.688 23.109 1 66 51 LYS B O 1
ATOM 2370 N N . GLU B 1 52 ? -21.656 25.75 23.641 1 70.31 52 GLU B N 1
ATOM 2371 C CA . GLU B 1 52 ? -22.062 26.297 22.344 1 70.31 52 GLU B CA 1
ATOM 2372 C C . GLU B 1 52 ? -20.906 26.266 21.344 1 70.31 52 GLU B C 1
ATOM 2374 O O . GLU B 1 52 ? -21.109 26.375 20.141 1 70.31 52 GLU B O 1
ATOM 2379 N N . GLU B 1 53 ? -19.781 25.969 21.891 1 76.81 53 GLU B N 1
ATOM 2380 C CA . GLU B 1 53 ? -18.609 26.016 21.016 1 76.81 53 GLU B CA 1
ATOM 2381 C C . GLU B 1 53 ? -18.344 24.672 20.359 1 76.81 53 GLU B C 1
ATOM 2383 O O . GLU B 1 53 ? -18.5 23.625 21 1 76.81 53 GLU B O 1
ATOM 2388 N N . GLU B 1 54 ? -18.203 24.797 19.078 1 88.75 54 GLU B N 1
ATOM 2389 C CA . GLU B 1 54 ? -17.859 23.578 18.359 1 88.75 54 GLU B CA 1
ATOM 2390 C C . GLU B 1 54 ? -16.406 23.156 18.641 1 88.75 54 GLU B C 1
ATOM 2392 O O . GLU B 1 54 ? -15.5 23.984 18.594 1 88.75 54 GLU B O 1
ATOM 2397 N N . ALA B 1 55 ? -16.234 21.984 19.047 1 93.12 55 ALA B N 1
ATOM 2398 C CA . ALA B 1 55 ? -14.898 21.453 19.312 1 93.12 55 ALA B CA 1
ATOM 2399 C C . ALA B 1 55 ? -14.406 20.594 18.156 1 93.12 55 ALA B C 1
ATOM 2401 O O . ALA B 1 55 ? -15.211 20.031 17.391 1 93.12 55 ALA B O 1
ATOM 2402 N N . LEU B 1 56 ? -13.125 20.609 17.984 1 96.44 56 LEU B N 1
ATOM 2403 C CA . LEU B 1 56 ? -12.547 19.656 17.047 1 96.44 56 LEU B CA 1
ATOM 2404 C C . LEU B 1 56 ? -12.805 18.234 17.5 1 96.44 56 LEU B C 1
ATOM 2406 O O . LEU B 1 56 ? -12.398 17.844 18.609 1 96.44 56 LEU B O 1
ATOM 2410 N N . ARG B 1 57 ? -13.508 17.516 16.672 1 96.44 57 ARG B N 1
ATOM 2411 C CA . ARG B 1 57 ? -13.875 16.156 17.062 1 96.44 57 ARG B CA 1
ATOM 2412 C C . ARG B 1 57 ? -13.398 15.141 16.016 1 96.44 57 ARG B C 1
ATOM 2414 O O . ARG B 1 57 ? -12.984 14.031 16.359 1 96.44 57 ARG B O 1
ATOM 2421 N N . TYR B 1 58 ? -13.5 15.469 14.75 1 98.19 58 TYR B N 1
ATOM 2422 C CA . TYR B 1 58 ? -13.188 14.547 13.672 1 98.19 58 TYR B CA 1
ATOM 2423 C C . TYR B 1 58 ? -11.938 14.984 12.922 1 98.19 58 TYR B C 1
ATOM 2425 O O . TYR B 1 58 ? -11.938 16.016 12.25 1 98.19 58 TYR B O 1
ATOM 2433 N N . VAL B 1 59 ? -10.883 14.188 13.062 1 98.69 59 VAL B N 1
ATOM 2434 C CA . VAL B 1 59 ? -9.617 14.445 12.375 1 98.69 59 VAL B CA 1
ATOM 2435 C C . VAL B 1 59 ? -9.359 13.359 11.336 1 98.69 59 VAL B C 1
ATOM 2437 O O . VAL B 1 59 ? -9.352 12.172 11.656 1 98.69 59 VAL B O 1
ATOM 2440 N N . GLY B 1 60 ? -9.203 13.789 10.125 1 98.75 60 GLY B N 1
ATOM 2441 C CA . GLY B 1 60 ? -8.922 12.852 9.047 1 98.75 60 GLY B CA 1
ATOM 2442 C C . GLY B 1 60 ? -7.441 12.734 8.734 1 98.75 60 GLY B C 1
ATOM 2443 O O . GLY B 1 60 ? -6.66 13.633 9.039 1 98.75 60 GLY B O 1
ATOM 2444 N N . GLY B 1 61 ? -7.062 11.617 8.195 1 98.56 61 GLY B N 1
ATOM 2445 C CA . GLY B 1 61 ? -5.758 11.359 7.609 1 98.56 61 GLY B CA 1
ATOM 2446 C C . GLY B 1 61 ? -5.836 10.727 6.23 1 98.56 61 GLY B C 1
ATOM 2447 O O . GLY B 1 61 ? -6.684 9.867 5.984 1 98.56 61 GLY B O 1
ATOM 2448 N N . VAL B 1 62 ? -5.004 11.203 5.352 1 98.19 62 VAL B N 1
ATOM 2449 C CA . VAL B 1 62 ? -4.98 10.609 4.02 1 98.19 62 VAL B CA 1
ATOM 2450 C C . VAL B 1 62 ? -3.539 10.289 3.627 1 98.19 62 VAL B C 1
ATOM 2452 O O . VAL B 1 62 ? -2.604 10.961 4.059 1 98.19 62 VAL B O 1
ATOM 2455 N N . ASP B 1 63 ? -3.363 9.312 2.898 1 95.5 63 ASP B N 1
ATOM 2456 C CA . ASP B 1 63 ? -2.092 8.828 2.367 1 95.5 63 ASP B CA 1
ATOM 2457 C C . ASP B 1 63 ? -2.283 8.156 1.011 1 95.5 63 ASP B C 1
ATOM 2459 O O . ASP B 1 63 ? -3.391 7.73 0.673 1 95.5 63 ASP B O 1
ATOM 2463 N N . ILE B 1 64 ? -1.264 8.172 0.245 1 94.06 64 ILE B N 1
ATOM 2464 C CA . ILE B 1 64 ? -1.312 7.504 -1.05 1 94.06 64 ILE B CA 1
ATOM 2465 C C . ILE B 1 64 ? -0.034 6.699 -1.263 1 94.06 64 ILE B C 1
ATOM 2467 O O . ILE B 1 64 ? 1.061 7.156 -0.928 1 94.06 64 ILE B O 1
ATOM 2471 N N . SER B 1 65 ? -0.164 5.496 -1.676 1 90.38 65 SER B N 1
ATOM 2472 C CA . SER B 1 65 ? 0.958 4.625 -2.004 1 90.38 65 SER B CA 1
ATOM 2473 C C . SER B 1 65 ? 0.868 4.125 -3.441 1 90.38 65 SER B C 1
ATOM 2475 O O . SER B 1 65 ? -0.22 4.078 -4.02 1 90.38 65 SER B O 1
ATOM 2477 N N . PHE B 1 66 ? 1.993 3.779 -3.951 1 88.25 66 PHE B N 1
ATOM 2478 C CA . PHE B 1 66 ? 2.078 3.299 -5.324 1 88.25 66 PHE B CA 1
ATOM 2479 C C . PHE B 1 66 ? 2.576 1.858 -5.367 1 88.25 66 PHE B C 1
ATOM 2481 O O . PHE B 1 66 ? 3.402 1.459 -4.543 1 88.25 66 PHE B O 1
ATOM 2488 N N . SER B 1 67 ? 2.062 1.185 -6.379 1 86.31 67 SER B N 1
ATOM 2489 C CA . SER B 1 67 ? 2.5 -0.195 -6.57 1 86.31 67 SER B CA 1
ATOM 2490 C C . SER B 1 67 ? 3.973 -0.258 -6.961 1 86.31 67 SER B C 1
ATOM 2492 O O . SER B 1 67 ? 4.438 0.546 -7.77 1 86.31 67 SER B O 1
ATOM 2494 N N . LYS B 1 68 ? 4.68 -1.182 -6.387 1 81.31 68 LYS B N 1
ATOM 2495 C CA . LYS B 1 68 ? 6.086 -1.388 -6.734 1 81.31 68 LYS B CA 1
ATOM 2496 C C . LYS B 1 68 ? 6.227 -1.952 -8.141 1 81.31 68 LYS B C 1
ATOM 2498 O O . LYS B 1 68 ? 7.195 -1.655 -8.844 1 81.31 68 LYS B O 1
ATOM 2503 N N . ASP B 1 69 ? 5.234 -2.703 -8.531 1 81.5 69 ASP B N 1
ATOM 2504 C CA . ASP B 1 69 ? 5.32 -3.43 -9.789 1 81.5 69 ASP B CA 1
ATOM 2505 C C . ASP B 1 69 ? 4.742 -2.605 -10.938 1 81.5 69 ASP B C 1
ATOM 2507 O O . ASP B 1 69 ? 5.055 -2.852 -12.109 1 81.5 69 ASP B O 1
ATOM 2511 N N . ASP B 1 70 ? 3.883 -1.731 -10.539 1 84.69 70 ASP B N 1
ATOM 2512 C CA . ASP B 1 70 ? 3.268 -0.849 -11.523 1 84.69 70 ASP B CA 1
ATOM 2513 C C . ASP B 1 70 ? 3.039 0.546 -10.945 1 84.69 70 ASP B C 1
ATOM 2515 O O . ASP B 1 70 ? 2 0.806 -10.336 1 84.69 70 ASP B O 1
ATOM 2519 N N . PRO B 1 71 ? 3.91 1.426 -11.258 1 84.69 71 PRO B N 1
ATOM 2520 C CA . PRO B 1 71 ? 3.848 2.758 -10.656 1 84.69 71 PRO B CA 1
ATOM 2521 C C . PRO B 1 71 ? 2.605 3.541 -11.078 1 84.69 71 PRO B C 1
ATOM 2523 O O . PRO B 1 71 ? 2.303 4.586 -10.492 1 84.69 71 PRO B O 1
ATOM 2526 N N . SER B 1 72 ? 1.932 3.1 -12.039 1 87.81 72 SER B N 1
ATOM 2527 C CA . SER B 1 72 ? 0.698 3.781 -12.422 1 87.81 72 SER B CA 1
ATOM 2528 C C . SER B 1 72 ? -0.455 3.395 -11.5 1 87.81 72 SER B C 1
ATOM 2530 O O . SER B 1 72 ? -1.508 4.035 -11.516 1 87.81 72 SER B O 1
ATOM 2532 N N . ARG B 1 73 ? -0.226 2.422 -10.766 1 88.44 73 ARG B N 1
ATOM 2533 C CA . ARG B 1 73 ? -1.259 1.989 -9.828 1 88.44 73 ARG B CA 1
ATOM 2534 C C . ARG B 1 73 ? -1.029 2.586 -8.445 1 88.44 73 ARG B C 1
ATOM 2536 O O . ARG B 1 73 ? 0.09 2.555 -7.926 1 88.44 73 ARG B O 1
ATOM 2543 N N . ALA B 1 74 ? -2.123 3.133 -7.93 1 90.94 74 ALA B N 1
ATOM 2544 C CA . ALA B 1 74 ? -2.018 3.803 -6.637 1 90.94 74 ALA B CA 1
ATOM 2545 C C . ALA B 1 74 ? -3.18 3.42 -5.723 1 90.94 74 ALA B C 1
ATOM 2547 O O . ALA B 1 74 ? -4.25 3.033 -6.199 1 90.94 74 ALA B O 1
ATOM 2548 N N . CYS B 1 75 ? -2.893 3.449 -4.477 1 89.31 75 CYS B N 1
ATOM 2549 C CA . CYS B 1 75 ? -3.91 3.248 -3.451 1 89.31 75 CYS B CA 1
ATOM 2550 C C . CYS B 1 75 ? -4 4.461 -2.529 1 89.31 75 CYS B C 1
ATOM 2552 O O . CYS B 1 75 ? -3.039 4.789 -1.836 1 89.31 75 CYS B O 1
ATOM 2554 N N . GLY B 1 76 ? -5.082 5.141 -2.584 1 93.88 76 GLY B N 1
ATOM 2555 C CA . GLY B 1 76 ? -5.371 6.184 -1.615 1 93.88 76 GLY B CA 1
ATOM 2556 C C . GLY B 1 76 ? -6.121 5.676 -0.396 1 93.88 76 GLY B C 1
ATOM 2557 O O . GLY B 1 76 ? -6.984 4.805 -0.51 1 93.88 76 GLY B O 1
ATOM 2558 N N . THR B 1 77 ? -5.758 6.234 0.736 1 93.94 77 THR B N 1
ATOM 2559 C CA . THR B 1 77 ? -6.414 5.828 1.974 1 93.94 77 THR B CA 1
ATOM 2560 C C . THR B 1 77 ? -6.867 7.051 2.768 1 93.94 77 THR B C 1
ATOM 2562 O O . THR B 1 77 ? -6.199 8.086 2.766 1 93.94 77 THR B O 1
ATOM 2565 N N . LEU B 1 78 ? -8.016 6.902 3.381 1 96.75 78 LEU B N 1
ATOM 2566 C CA . LEU B 1 78 ? -8.594 7.914 4.258 1 96.75 78 LEU B CA 1
ATOM 2567 C C . LEU B 1 78 ? -9.07 7.293 5.566 1 96.75 78 LEU B C 1
ATOM 2569 O O . LEU B 1 78 ? -9.727 6.246 5.559 1 96.75 78 LEU B O 1
ATOM 2573 N N . VAL B 1 79 ? -8.664 7.898 6.652 1 96.81 79 VAL B N 1
ATOM 2574 C CA . VAL B 1 79 ? -9.172 7.504 7.965 1 96.81 79 VAL B CA 1
ATOM 2575 C C . VAL B 1 79 ? -9.672 8.734 8.719 1 96.81 79 VAL B C 1
ATOM 2577 O O . VAL B 1 79 ? -9.156 9.844 8.523 1 96.81 79 VAL B O 1
ATOM 2580 N N . VAL B 1 80 ? -10.695 8.578 9.438 1 98.56 80 VAL B N 1
ATOM 2581 C CA . VAL B 1 80 ? -11.18 9.625 10.32 1 98.56 80 VAL B CA 1
ATOM 2582 C C . VAL B 1 80 ? -11.195 9.117 11.766 1 98.56 80 VAL B C 1
ATOM 2584 O O . VAL B 1 80 ? -11.742 8.055 12.047 1 98.56 80 VAL B O 1
ATOM 2587 N N . LEU B 1 81 ? -10.586 9.938 12.594 1 98.44 81 LEU B N 1
ATOM 2588 C CA . LEU B 1 81 ? -10.477 9.578 14.008 1 98.44 81 LEU B CA 1
ATOM 2589 C C . LEU B 1 81 ? -11.25 10.562 14.875 1 98.44 81 LEU B C 1
ATOM 2591 O O . LEU B 1 81 ? -11.398 11.734 14.516 1 98.44 81 LEU B O 1
ATOM 2595 N N . ASP B 1 82 ? -11.719 10.039 15.984 1 98.06 82 ASP B N 1
ATOM 2596 C CA . ASP B 1 82 ? -12.086 10.945 17.078 1 98.06 82 ASP B CA 1
ATOM 2597 C C . ASP B 1 82 ? -10.867 11.648 17.641 1 98.06 82 ASP B C 1
ATOM 2599 O O . ASP B 1 82 ? -9.883 11 18.016 1 98.06 82 ASP B O 1
ATOM 2603 N N . PHE B 1 83 ? -10.969 12.898 17.734 1 97.25 83 PHE B N 1
ATOM 2604 C CA . PHE B 1 83 ? -9.805 13.688 18.109 1 97.25 83 PHE B CA 1
ATOM 2605 C C . PHE B 1 83 ? -9.367 13.367 19.531 1 97.25 83 PHE B C 1
ATOM 2607 O O . PHE B 1 83 ? -8.164 13.328 19.828 1 97.25 83 PHE B O 1
ATOM 2614 N N . HIS B 1 84 ? -10.258 13.062 20.375 1 94.31 84 HIS B N 1
ATOM 2615 C CA . HIS B 1 84 ? -9.945 12.898 21.797 1 94.31 84 HIS B CA 1
ATOM 2616 C C . HIS B 1 84 ? -9.562 11.453 22.109 1 94.31 84 HIS B C 1
ATOM 2618 O O . HIS B 1 84 ? -8.617 11.211 22.859 1 94.31 84 HIS B O 1
ATOM 2624 N N . THR B 1 85 ? -10.227 10.531 21.516 1 96.19 85 THR B N 1
ATOM 2625 C CA . THR B 1 85 ? -9.984 9.133 21.844 1 96.19 85 THR B CA 1
ATOM 2626 C C . THR B 1 85 ? -9.023 8.5 20.844 1 96.19 85 THR B C 1
ATOM 2628 O O . THR B 1 85 ? -8.469 7.43 21.094 1 96.19 85 THR B O 1
ATOM 2631 N N . LEU B 1 86 ? -8.906 9.055 19.656 1 97.25 86 LEU B N 1
ATOM 2632 C CA . LEU B 1 86 ? -8.086 8.578 18.547 1 97.25 86 LEU B CA 1
ATOM 2633 C C . LEU B 1 86 ? -8.602 7.234 18.047 1 97.25 86 LEU B C 1
ATOM 2635 O O . LEU B 1 86 ? -7.848 6.469 17.438 1 97.25 86 LEU B O 1
ATOM 2639 N N . GLN B 1 87 ? -9.859 7.031 18.297 1 96.75 87 GLN B N 1
ATOM 2640 C CA . GLN B 1 87 ? -10.508 5.852 17.734 1 96.75 87 GLN B CA 1
ATOM 2641 C C . GLN B 1 87 ? -10.906 6.078 16.281 1 96.75 87 GLN B C 1
ATOM 2643 O O . GLN B 1 87 ? -11.352 7.168 15.914 1 96.75 87 GLN B O 1
ATOM 2648 N N . VAL B 1 88 ? -10.789 5.027 15.539 1 95.62 88 VAL B N 1
ATOM 2649 C CA . VAL B 1 88 ? -11.164 5.117 14.133 1 95.62 88 VAL B CA 1
ATOM 2650 C C . VAL B 1 88 ? -12.688 5.156 14.008 1 95.62 88 VAL B C 1
ATOM 2652 O O . VAL B 1 88 ? -13.383 4.27 14.516 1 95.62 88 VAL B O 1
ATOM 2655 N N . LEU B 1 89 ? -13.188 6.137 13.328 1 97.81 89 LEU B N 1
ATOM 2656 C CA . LEU B 1 89 ? -14.625 6.301 13.141 1 97.81 89 LEU B CA 1
ATOM 2657 C C . LEU B 1 89 ? -15.031 5.922 11.719 1 97.81 89 LEU B C 1
ATOM 2659 O O . LEU B 1 89 ? -16.172 5.508 11.477 1 97.81 89 LEU B O 1
ATOM 2663 N N . TYR B 1 90 ? -14.148 6.16 10.859 1 96.25 90 TYR B N 1
ATOM 2664 C CA . TYR B 1 90 ? -14.391 5.906 9.445 1 96.25 90 TYR B CA 1
ATOM 2665 C C . TYR B 1 90 ? -13.102 5.578 8.719 1 96.25 90 TYR B C 1
ATOM 2667 O O . TYR B 1 90 ? -12.039 6.129 9.031 1 96.25 90 TYR B O 1
ATOM 2675 N N . GLN B 1 91 ? -13.141 4.668 7.801 1 93.56 91 GLN B N 1
ATOM 2676 C CA . GLN B 1 91 ? -12.008 4.301 6.949 1 93.56 91 GLN B CA 1
ATOM 2677 C C . GLN B 1 91 ? -12.477 3.949 5.539 1 93.56 91 GLN B C 1
ATOM 2679 O O . GLN B 1 91 ? -13.516 3.309 5.367 1 93.56 91 GLN B O 1
ATOM 2684 N N . ASP B 1 92 ? -11.703 4.422 4.594 1 92.06 92 ASP B N 1
ATOM 2685 C CA . ASP B 1 92 ? -11.992 4.125 3.197 1 92.06 92 ASP B CA 1
ATOM 2686 C C . ASP B 1 92 ? -10.719 4.098 2.359 1 92.06 92 ASP B C 1
ATOM 2688 O O . ASP B 1 92 ? -9.656 4.531 2.818 1 92.06 92 ASP B O 1
ATOM 2692 N N . PHE B 1 93 ? -10.812 3.482 1.199 1 88.19 93 PHE B N 1
ATOM 2693 C CA . PHE B 1 93 ? -9.664 3.377 0.299 1 88.19 93 PHE B CA 1
ATOM 2694 C C . PHE B 1 93 ? -10.117 3.42 -1.156 1 88.19 93 PHE B C 1
ATOM 2696 O O . PHE B 1 93 ? -11.305 3.252 -1.449 1 88.19 93 PHE B O 1
ATOM 2703 N N . SER B 1 94 ? -9.156 3.729 -1.984 1 88.88 94 SER B N 1
ATOM 2704 C CA . SER B 1 94 ? -9.398 3.73 -3.424 1 88.88 94 SER B CA 1
ATOM 2705 C C . SER B 1 94 ? -8.195 3.197 -4.188 1 88.88 94 SER B C 1
ATOM 2707 O O . SER B 1 94 ? -7.078 3.691 -4.02 1 88.88 94 SER B O 1
ATOM 2709 N N . LEU B 1 95 ? -8.391 2.156 -4.922 1 84.38 95 LEU B N 1
ATOM 2710 C CA . LEU B 1 95 ? -7.379 1.662 -5.848 1 84.38 95 LEU B CA 1
ATOM 2711 C C . LEU B 1 95 ? -7.617 2.205 -7.254 1 84.38 95 LEU B C 1
ATOM 2713 O O . LEU B 1 95 ? -8.695 2.023 -7.82 1 84.38 95 LEU B O 1
ATOM 2717 N N . VAL B 1 96 ? -6.551 2.854 -7.727 1 88.69 96 VAL B N 1
ATOM 2718 C CA . VAL B 1 96 ? -6.77 3.5 -9.016 1 88.69 96 VAL B CA 1
ATOM 2719 C C . VAL B 1 96 ? -5.562 3.277 -9.922 1 88.69 96 VAL B C 1
ATOM 2721 O O . VAL B 1 96 ? -4.453 3.035 -9.438 1 88.69 96 VAL B O 1
ATOM 2724 N N . THR B 1 97 ? -5.812 3.256 -11.148 1 87 97 THR B N 1
ATOM 2725 C CA . THR B 1 97 ? -4.762 3.359 -12.148 1 87 97 THR B CA 1
ATOM 2726 C C . THR B 1 97 ? -4.641 4.793 -12.664 1 87 97 THR B C 1
ATOM 2728 O O . THR B 1 97 ? -5.559 5.309 -13.297 1 87 97 THR B O 1
ATOM 2731 N N . LEU B 1 98 ? -3.475 5.352 -12.336 1 90.12 98 LEU B N 1
ATOM 2732 C CA . LEU B 1 98 ? -3.268 6.75 -12.695 1 90.12 98 LEU B CA 1
ATOM 2733 C C . LEU B 1 98 ? -2.865 6.887 -14.156 1 90.12 98 LEU B C 1
ATOM 2735 O O . LEU B 1 98 ? -2.078 6.086 -14.664 1 90.12 98 LEU B O 1
ATOM 2739 N N . GLN B 1 99 ? -3.469 7.898 -14.781 1 85.62 99 GLN B N 1
ATOM 2740 C CA . GLN B 1 99 ? -3.158 8.156 -16.172 1 85.62 99 GLN B CA 1
ATOM 2741 C C . GLN B 1 99 ? -2.215 9.352 -16.328 1 85.62 99 GLN B C 1
ATOM 2743 O O . GLN B 1 99 ? -1.647 9.57 -17.391 1 85.62 99 GLN B O 1
ATOM 2748 N N . VAL B 1 100 ? -2.029 10.047 -15.289 1 83.25 100 VAL B N 1
ATOM 2749 C CA . VAL B 1 100 ? -1.172 11.227 -15.281 1 83.25 100 VAL B CA 1
ATOM 2750 C C . VAL B 1 100 ? 0.28 10.812 -15.055 1 83.25 100 VAL B C 1
ATOM 2752 O O . VAL B 1 100 ? 0.573 10.047 -14.133 1 83.25 100 VAL B O 1
ATOM 2755 N N . PRO B 1 101 ? 1.113 11.305 -15.938 1 81.44 101 PRO B N 1
ATOM 2756 C CA . PRO B 1 101 ? 2.52 10.938 -15.758 1 81.44 101 PRO B CA 1
ATOM 2757 C C . PRO B 1 101 ? 3.15 11.586 -14.531 1 81.44 101 PRO B C 1
ATOM 2759 O O . PRO B 1 101 ? 2.662 12.617 -14.055 1 81.44 101 PRO B O 1
ATOM 2762 N N . TYR B 1 102 ? 4.176 10.945 -14.094 1 79.69 102 TYR B N 1
ATOM 2763 C CA . TYR B 1 102 ? 4.965 11.523 -13.016 1 79.69 102 TYR B CA 1
ATOM 2764 C C . TYR B 1 102 ? 5.805 12.695 -13.516 1 79.69 102 TYR B C 1
ATOM 2766 O O . TYR B 1 102 ? 6.633 12.523 -14.414 1 79.69 102 TYR B O 1
ATOM 2774 N N . VAL B 1 103 ? 5.609 13.828 -13 1 78.69 103 VAL B N 1
ATOM 2775 C CA . VAL B 1 103 ? 6.41 15.016 -13.289 1 78.69 103 VAL B CA 1
ATOM 2776 C C . VAL B 1 103 ? 6.965 15.586 -11.984 1 78.69 103 VAL B C 1
ATOM 2778 O O . VAL B 1 103 ? 6.207 16.078 -11.141 1 78.69 103 VAL B O 1
ATOM 2781 N N . PRO B 1 104 ? 8.336 15.547 -11.898 1 76.06 104 PRO B N 1
ATOM 2782 C CA . PRO B 1 104 ? 8.922 16.094 -10.68 1 76.06 104 PRO B CA 1
ATOM 2783 C C . PRO B 1 104 ? 8.445 17.516 -10.383 1 76.06 104 PRO B C 1
ATOM 2785 O O . PRO B 1 104 ? 8.312 18.328 -11.305 1 76.06 104 PRO B O 1
ATOM 2788 N N . GLY B 1 105 ? 8.148 17.844 -9.172 1 77.62 105 GLY B N 1
ATOM 2789 C CA . GLY B 1 105 ? 7.695 19.172 -8.781 1 77.62 105 GLY B CA 1
ATOM 2790 C C . GLY B 1 105 ? 6.191 19.328 -8.852 1 77.62 105 GLY B C 1
ATOM 2791 O O . GLY B 1 105 ? 5.641 20.312 -8.336 1 77.62 105 GLY B O 1
ATOM 2792 N N . PHE B 1 106 ? 5.523 18.375 -9.531 1 84.81 106 PHE B N 1
ATOM 2793 C CA . PHE B 1 106 ? 4.078 18.484 -9.688 1 84.81 106 PHE B CA 1
ATOM 2794 C C . PHE B 1 106 ? 3.389 17.188 -9.25 1 84.81 106 PHE B C 1
ATOM 2796 O O . PHE B 1 106 ? 2.35 16.812 -9.805 1 84.81 106 PHE B O 1
ATOM 2803 N N . LEU B 1 107 ? 4 16.531 -8.32 1 86 107 LEU B N 1
ATOM 2804 C CA . LEU B 1 107 ? 3.469 15.25 -7.863 1 86 107 LEU B CA 1
ATOM 2805 C C . LEU B 1 107 ? 2.076 15.422 -7.262 1 86 107 LEU B C 1
ATOM 2807 O O . LEU B 1 107 ? 1.232 14.531 -7.375 1 86 107 LEU B O 1
ATOM 2811 N N . ALA B 1 108 ? 1.822 16.547 -6.738 1 90.81 108 ALA B N 1
ATOM 2812 C CA . ALA B 1 108 ? 0.535 16.797 -6.094 1 90.81 108 ALA B CA 1
ATOM 2813 C C . ALA B 1 108 ? -0.611 16.672 -7.094 1 90.81 108 ALA B C 1
ATOM 2815 O O . ALA B 1 108 ? -1.699 16.203 -6.742 1 90.81 108 ALA B O 1
ATOM 2816 N N . PHE B 1 109 ? -0.368 16.984 -8.328 1 90.31 109 PHE B N 1
ATOM 2817 C CA . PHE B 1 109 ? -1.411 16.922 -9.352 1 90.31 109 PHE B CA 1
ATOM 2818 C C . PHE B 1 109 ? -1.757 15.477 -9.68 1 90.31 109 PHE B C 1
ATOM 2820 O O . PHE B 1 109 ? -2.879 15.18 -10.102 1 90.31 109 PHE B O 1
ATOM 2827 N N . ARG B 1 110 ? -0.81 14.727 -9.461 1 90.62 110 ARG B N 1
ATOM 2828 C CA . ARG B 1 110 ? -0.991 13.305 -9.703 1 90.62 110 ARG B CA 1
ATOM 2829 C C . ARG B 1 110 ? -1.68 12.633 -8.516 1 90.62 110 ARG B C 1
ATOM 2831 O O . ARG B 1 110 ? -2.533 11.758 -8.695 1 90.62 110 ARG B O 1
ATOM 2838 N N . GLU B 1 111 ? -1.423 13.055 -7.316 1 94.31 111 GLU B N 1
ATOM 2839 C CA . GLU B 1 111 ? -1.843 12.367 -6.098 1 94.31 111 GLU B CA 1
ATOM 2840 C C . GLU B 1 111 ? -3.141 12.961 -5.555 1 94.31 111 GLU B C 1
ATOM 2842 O O . GLU B 1 111 ? -3.998 12.227 -5.051 1 94.31 111 GLU B O 1
ATOM 2847 N N . ALA B 1 112 ? -3.346 14.227 -5.684 1 96.19 112 ALA B N 1
ATOM 2848 C CA . ALA B 1 112 ? -4.434 14.945 -5.023 1 96.19 112 ALA B CA 1
ATOM 2849 C C . ALA B 1 112 ? -5.793 14.438 -5.496 1 96.19 112 ALA B C 1
ATOM 2851 O O . ALA B 1 112 ? -6.688 14.195 -4.684 1 96.19 112 ALA B O 1
ATOM 2852 N N . PRO B 1 113 ? -5.98 14.203 -6.805 1 95.88 113 PRO B N 1
ATOM 2853 C CA . PRO B 1 113 ? -7.297 13.758 -7.258 1 95.88 113 PRO B CA 1
ATOM 2854 C C . PRO B 1 113 ? -7.746 12.461 -6.586 1 95.88 113 PRO B C 1
ATOM 2856 O O . PRO B 1 113 ? -8.93 12.297 -6.281 1 95.88 113 PRO B O 1
ATOM 2859 N N . VAL B 1 114 ? -6.836 11.578 -6.332 1 95.81 114 VAL B N 1
ATOM 2860 C CA . VAL B 1 114 ? -7.148 10.289 -5.715 1 95.81 114 VAL B CA 1
ATOM 2861 C C . VAL B 1 114 ? -7.672 10.508 -4.297 1 95.81 114 VAL B C 1
ATOM 2863 O O . VAL B 1 114 ? -8.688 9.93 -3.908 1 95.81 114 VAL B O 1
ATOM 2866 N N . LEU B 1 115 ? -7.043 11.328 -3.611 1 97.81 115 LEU B N 1
ATOM 2867 C CA . LEU B 1 115 ? -7.387 11.57 -2.215 1 97.81 115 LEU B CA 1
ATOM 2868 C C . LEU B 1 115 ? -8.641 12.43 -2.107 1 97.81 115 LEU B C 1
ATOM 2870 O O . LEU B 1 115 ? -9.477 12.211 -1.225 1 97.81 115 LEU B O 1
ATOM 2874 N N . LEU B 1 116 ? -8.781 13.359 -3.016 1 98.12 116 LEU B N 1
ATOM 2875 C CA . LEU B 1 116 ? -9.961 14.219 -3.033 1 98.12 116 LEU B CA 1
ATOM 2876 C C . LEU B 1 116 ? -11.219 13.414 -3.33 1 98.12 116 LEU B C 1
ATOM 2878 O O . LEU B 1 116 ? -12.289 13.719 -2.803 1 98.12 116 LEU B O 1
ATOM 2882 N N . GLN B 1 117 ? -11.047 12.422 -4.129 1 97.06 117 GLN B N 1
ATOM 2883 C CA . GLN B 1 117 ? -12.195 11.578 -4.453 1 97.06 117 GLN B CA 1
ATOM 2884 C C . GLN B 1 117 ? -12.727 10.875 -3.209 1 97.06 117 GLN B C 1
ATOM 2886 O O . GLN B 1 117 ? -13.938 10.672 -3.072 1 97.06 117 GLN B O 1
ATOM 2891 N N . LEU B 1 118 ? -11.867 10.477 -2.35 1 96.94 118 LEU B N 1
ATOM 2892 C CA . LEU B 1 118 ? -12.281 9.836 -1.104 1 96.94 118 LEU B CA 1
ATOM 2893 C C . LEU B 1 118 ? -13.078 10.805 -0.237 1 96.94 118 LEU B C 1
ATOM 2895 O O . LEU B 1 118 ? -14.109 10.43 0.334 1 96.94 118 LEU B O 1
ATOM 2899 N N . LEU B 1 119 ? -12.633 12.047 -0.152 1 98.31 119 LEU B N 1
ATOM 2900 C CA . LEU B 1 119 ? -13.344 13.07 0.604 1 98.31 119 LEU B CA 1
ATOM 2901 C C . LEU B 1 119 ? -14.695 13.375 -0.033 1 98.31 119 LEU B C 1
ATOM 2903 O O . LEU B 1 119 ? -15.703 13.516 0.669 1 98.31 119 LEU B O 1
ATOM 2907 N N . GLU B 1 120 ? -14.711 13.414 -1.335 1 97.81 120 GLU B N 1
ATOM 2908 C CA . GLU B 1 120 ? -15.945 13.703 -2.059 1 97.81 120 GLU B CA 1
ATOM 2909 C C . GLU B 1 120 ? -16.969 12.594 -1.845 1 97.81 120 GLU B C 1
ATOM 2911 O O . GLU B 1 120 ? -18.172 12.875 -1.734 1 97.81 120 GLU B O 1
ATOM 2916 N N . LYS B 1 121 ? -16.469 11.43 -1.889 1 96.62 121 LYS B N 1
ATOM 2917 C CA . LYS B 1 121 ? -17.359 10.297 -1.617 1 96.62 121 LYS B CA 1
ATOM 2918 C C . LYS B 1 121 ? -18.031 10.445 -0.259 1 96.62 121 LYS B C 1
ATOM 2920 O O . LYS B 1 121 ? -19.234 10.203 -0.131 1 96.62 121 LYS B O 1
ATOM 2925 N N . MET B 1 122 ? -17.297 10.852 0.742 1 97 122 MET B N 1
ATOM 2926 C CA . MET B 1 122 ? -17.875 11.062 2.07 1 97 122 MET B CA 1
ATOM 2927 C C . MET B 1 122 ? -18.922 12.172 2.039 1 97 122 MET B C 1
ATOM 2929 O O . MET B 1 122 ? -19.984 12.039 2.646 1 97 122 MET B O 1
ATOM 2933 N N . LYS B 1 123 ? -18.578 13.203 1.377 1 95.88 123 LYS B N 1
ATOM 2934 C CA . LYS B 1 123 ? -19.5 14.336 1.293 1 95.88 123 LYS B CA 1
ATOM 2935 C C . LYS B 1 123 ? -20.797 13.945 0.61 1 95.88 123 LYS B C 1
ATOM 2937 O O . LYS B 1 123 ? -21.891 14.281 1.094 1 95.88 123 LYS B O 1
ATOM 2942 N N . ARG B 1 124 ? -20.672 13.242 -0.459 1 96.12 124 ARG B N 1
ATOM 2943 C CA . ARG B 1 124 ? -21.828 12.836 -1.24 1 96.12 124 ARG B CA 1
ATOM 2944 C C . ARG B 1 124 ? -22.734 11.914 -0.434 1 96.12 124 ARG B C 1
ATOM 2946 O O . ARG B 1 124 ? -23.953 11.945 -0.586 1 96.12 124 ARG B O 1
ATOM 2953 N N . SER B 1 125 ? -22.172 11.156 0.403 1 95.94 125 SER B N 1
ATOM 2954 C CA . SER B 1 125 ? -22.953 10.219 1.205 1 95.94 125 SER B CA 1
ATOM 2955 C C . SER B 1 125 ? -23.391 10.859 2.52 1 95.94 125 SER B C 1
ATOM 2957 O O . SER B 1 125 ? -23.938 10.172 3.391 1 95.94 125 SER B O 1
ATOM 2959 N N . ASN B 1 126 ? -23.172 12.133 2.668 1 95.94 126 ASN B N 1
ATOM 2960 C CA . ASN B 1 126 ? -23.484 12.859 3.895 1 95.94 126 ASN B CA 1
ATOM 2961 C C . ASN B 1 126 ? -22.953 12.125 5.129 1 95.94 126 ASN B C 1
ATOM 2963 O O . ASN B 1 126 ? -23.703 11.914 6.09 1 95.94 126 ASN B O 1
ATOM 2967 N N . ASN B 1 127 ? -21.75 11.688 5.035 1 96.62 127 ASN B N 1
ATOM 2968 C CA . ASN B 1 127 ? -21.141 10.953 6.145 1 96.62 127 ASN B CA 1
ATOM 2969 C C . ASN B 1 127 ? -21.031 11.828 7.391 1 96.62 127 ASN B C 1
ATOM 2971 O O . ASN B 1 127 ? -20.484 12.93 7.336 1 96.62 127 ASN B O 1
ATOM 2975 N N . PRO B 1 128 ? -21.5 11.414 8.453 1 97.12 128 PRO B N 1
ATOM 2976 C CA . PRO B 1 128 ? -21.516 12.266 9.648 1 97.12 128 PRO B CA 1
ATOM 2977 C C . PRO B 1 128 ? -20.125 12.492 10.234 1 97.12 128 PRO B C 1
ATOM 2979 O O . PRO B 1 128 ? -19.953 13.367 11.086 1 97.12 128 PRO B O 1
ATOM 2982 N N . PHE B 1 129 ? -19.172 11.766 9.758 1 97.81 129 PHE B N 1
ATOM 2983 C CA . PHE B 1 129 ? -17.828 11.859 10.328 1 97.81 129 PHE B CA 1
ATOM 2984 C C . PHE B 1 129 ? -16.891 12.609 9.383 1 97.81 129 PHE B C 1
ATOM 2986 O O . PHE B 1 129 ? -15.672 12.422 9.438 1 97.81 129 PHE B O 1
ATOM 2993 N N . TYR B 1 130 ? -17.5 13.344 8.492 1 98.19 130 TYR B N 1
ATOM 2994 C CA . TYR B 1 130 ? -16.641 14.148 7.629 1 98.19 130 TYR B CA 1
ATOM 2995 C C . TYR B 1 130 ? -15.625 14.93 8.453 1 98.19 130 TYR B C 1
ATOM 2997 O O . TYR B 1 130 ? -15.977 15.57 9.445 1 98.19 130 TYR B O 1
ATOM 3005 N N . PRO B 1 131 ? -14.391 14.891 8.062 1 98.44 131 PRO B N 1
ATOM 3006 C CA . PRO B 1 131 ? -13.375 15.477 8.938 1 98.44 131 PRO B CA 1
ATOM 3007 C C . PRO B 1 131 ? -13.461 17 9 1 98.44 131 PRO B C 1
ATOM 3009 O O . PRO B 1 131 ? -13.75 17.656 7.992 1 98.44 131 PRO B O 1
ATOM 3012 N N . GLN B 1 132 ? -13.195 17.516 10.195 1 98.25 132 GLN B N 1
ATOM 3013 C CA . GLN B 1 132 ? -13.07 18.953 10.406 1 98.25 132 GLN B CA 1
ATOM 3014 C C . GLN B 1 132 ? -11.664 19.438 10.07 1 98.25 132 GLN B C 1
ATOM 3016 O O . GLN B 1 132 ? -11.461 20.625 9.781 1 98.25 132 GLN B O 1
ATOM 3021 N N . LEU B 1 133 ? -10.75 18.562 10.156 1 98.69 133 LEU B N 1
ATOM 3022 C CA . LEU B 1 133 ? -9.336 18.781 9.883 1 98.69 133 LEU B CA 1
ATOM 3023 C C . LEU B 1 133 ? -8.711 17.562 9.219 1 98.69 133 LEU B C 1
ATOM 30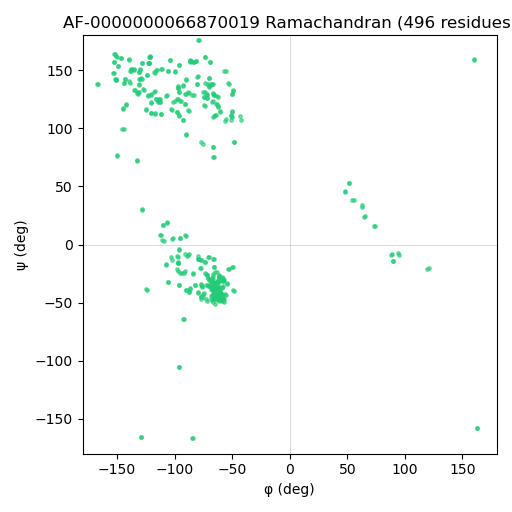25 O O . LEU B 1 133 ? -9.047 16.422 9.57 1 98.69 133 LEU B O 1
ATOM 3029 N N . LEU B 1 134 ? -7.82 17.828 8.297 1 98.88 134 LEU B N 1
ATOM 3030 C CA . LEU B 1 134 ? -7.191 16.734 7.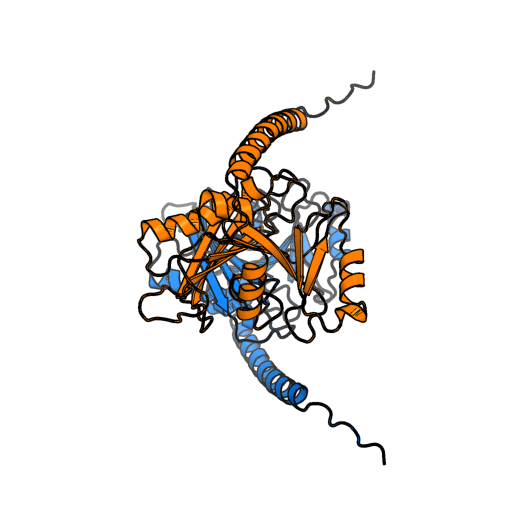562 1 98.88 134 LEU B CA 1
ATOM 3031 C C . LEU B 1 134 ? -5.672 16.781 7.707 1 98.88 134 LEU B C 1
ATOM 3033 O O . LEU B 1 134 ? -5.062 17.844 7.551 1 98.88 134 LEU B O 1
ATOM 3037 N N . MET B 1 135 ? -5.102 15.68 8.102 1 98.88 135 MET B N 1
ATOM 3038 C CA . MET B 1 135 ? -3.656 15.508 7.988 1 98.88 135 MET B CA 1
ATOM 3039 C C . MET B 1 135 ? -3.295 14.742 6.723 1 98.88 135 MET B C 1
ATOM 3041 O O . MET B 1 135 ? -3.965 13.766 6.367 1 98.88 135 MET B O 1
ATOM 3045 N N . VAL B 1 136 ? -2.324 15.195 5.996 1 98.75 136 VAL B N 1
ATOM 3046 C CA . VAL B 1 136 ? -1.906 14.602 4.73 1 98.75 136 VAL B CA 1
ATOM 3047 C C . VAL B 1 136 ? -0.481 14.07 4.859 1 98.75 136 VAL B C 1
ATOM 3049 O O . VAL B 1 136 ? 0.418 14.781 5.309 1 98.75 136 VAL B O 1
ATOM 3052 N N . ASP B 1 137 ? -0.283 12.828 4.562 1 97.62 137 ASP B N 1
ATOM 3053 C CA . ASP B 1 137 ? 1.08 12.32 4.43 1 97.62 137 ASP B CA 1
ATOM 3054 C C . ASP B 1 137 ? 1.786 12.953 3.23 1 97.62 137 ASP B C 1
ATOM 3056 O O . ASP B 1 137 ? 1.896 12.336 2.17 1 97.62 137 ASP B O 1
ATOM 3060 N N . GLY B 1 138 ? 2.279 14.008 3.418 1 96.56 138 GLY B N 1
ATOM 3061 C CA . GLY B 1 138 ? 2.879 14.922 2.461 1 96.56 138 GLY B CA 1
ATOM 3062 C C . GLY B 1 138 ? 2.969 16.344 2.973 1 96.56 138 GLY B C 1
ATOM 3063 O O . GLY B 1 138 ? 2.148 16.781 3.789 1 96.56 138 GLY B O 1
ATOM 3064 N N . ASN B 1 139 ? 3.812 17.078 2.406 1 96.62 139 ASN B N 1
ATOM 3065 C CA . ASN B 1 139 ? 4.062 18.422 2.904 1 96.62 139 ASN B CA 1
ATOM 3066 C C . ASN B 1 139 ? 3.041 19.422 2.367 1 96.62 139 ASN B C 1
ATOM 3068 O O . ASN B 1 139 ? 2.359 19.141 1.377 1 96.62 139 ASN B O 1
ATOM 3072 N N . GLY B 1 140 ? 2.906 20.516 3.127 1 97.56 140 GLY B N 1
ATOM 3073 C CA . GLY B 1 140 ? 2.172 21.672 2.645 1 97.56 140 GLY B CA 1
ATOM 3074 C C . GLY B 1 140 ? 3.066 22.734 2.033 1 97.56 140 GLY B C 1
ATOM 3075 O O . GLY B 1 140 ? 3.695 22.5 0.998 1 97.56 140 GLY B O 1
ATOM 3076 N N . ILE B 1 141 ? 3.24 23.781 2.795 1 97.44 141 ILE B N 1
ATOM 3077 C CA . ILE B 1 141 ? 4.027 24.891 2.273 1 97.44 141 ILE B CA 1
ATOM 3078 C C . ILE B 1 141 ? 5.508 24.516 2.254 1 97.44 141 ILE B C 1
ATOM 3080 O O . ILE B 1 141 ? 6.309 25.141 1.56 1 97.44 141 ILE B O 1
ATOM 3084 N N . LEU B 1 142 ? 5.926 23.578 3.109 1 96.31 142 LEU B N 1
ATOM 3085 C CA . LEU B 1 142 ? 7.293 23.062 3.07 1 96.31 142 LEU B CA 1
ATOM 3086 C C . LEU B 1 142 ? 7.551 22.297 1.775 1 96.31 142 LEU B C 1
ATOM 3088 O O . LEU B 1 142 ? 7.602 21.062 1.775 1 96.31 142 LEU B O 1
ATOM 3092 N N . HIS B 1 143 ? 7.703 22.984 0.76 1 93.19 143 HIS B N 1
ATOM 3093 C CA . HIS B 1 143 ? 7.84 22.516 -0.614 1 93.19 143 HIS B CA 1
ATOM 3094 C C . HIS B 1 143 ? 8.633 23.5 -1.459 1 93.19 143 HIS B C 1
ATOM 3096 O O . HIS B 1 143 ? 8.539 24.719 -1.254 1 93.19 143 HIS B O 1
ATOM 3102 N N . PRO B 1 144 ? 9.367 23.016 -2.404 1 88.88 144 PRO B N 1
ATOM 3103 C CA . PRO B 1 144 ? 10.188 23.922 -3.209 1 88.88 144 PRO B CA 1
ATOM 3104 C C . PRO B 1 144 ? 9.367 25.047 -3.834 1 88.88 144 PRO B C 1
ATOM 3106 O O . PRO B 1 144 ? 9.852 26.172 -3.963 1 88.88 144 PRO B O 1
ATOM 3109 N N . ARG B 1 145 ? 8.156 24.75 -4.168 1 88.38 145 ARG B N 1
ATOM 3110 C CA . ARG B 1 145 ? 7.305 25.766 -4.777 1 88.38 145 ARG B CA 1
ATOM 3111 C C . ARG B 1 145 ? 6.316 26.344 -3.762 1 88.38 145 ARG B C 1
ATOM 3113 O O . ARG B 1 145 ? 5.387 27.062 -4.125 1 88.38 145 ARG B O 1
ATOM 3120 N N . GLY B 1 146 ? 6.441 25.938 -2.547 1 91.69 146 GLY B N 1
ATOM 3121 C CA . GLY B 1 146 ? 5.617 26.453 -1.468 1 91.69 146 GLY B CA 1
ATOM 3122 C C . GLY B 1 146 ? 4.191 25.938 -1.504 1 91.69 146 GLY B C 1
ATOM 3123 O O . GLY B 1 146 ? 3.295 26.531 -0.896 1 91.69 146 GLY B O 1
ATOM 3124 N N . PHE B 1 147 ? 4.008 24.922 -2.238 1 95.12 147 PHE B N 1
ATOM 3125 C CA . PHE B 1 147 ? 2.652 24.422 -2.453 1 95.12 147 PHE B CA 1
ATOM 3126 C C . PHE B 1 147 ? 2.652 22.922 -2.678 1 95.12 147 PHE B C 1
ATOM 3128 O O . PHE B 1 147 ? 2.42 22.453 -3.795 1 95.12 147 PHE B O 1
ATOM 3135 N N . GLY B 1 148 ? 2.805 22.156 -1.598 1 95.5 148 GLY B N 1
ATOM 3136 C CA . GLY B 1 148 ? 2.865 20.703 -1.659 1 95.5 148 GLY B CA 1
ATOM 3137 C C . GLY B 1 148 ? 1.495 20.047 -1.664 1 95.5 148 GLY B C 1
ATOM 3138 O O . GLY B 1 148 ? 0.485 20.719 -1.903 1 95.5 148 GLY B O 1
ATOM 3139 N N . LEU B 1 149 ? 1.464 18.812 -1.458 1 97.06 149 LEU B N 1
ATOM 3140 C CA . LEU B 1 149 ? 0.258 18 -1.539 1 97.06 149 LEU B CA 1
ATOM 3141 C C . LEU B 1 149 ? -0.784 18.469 -0.528 1 97.06 149 LEU B C 1
ATOM 3143 O O . LEU B 1 149 ? -1.968 18.578 -0.855 1 97.06 149 LEU B O 1
ATOM 3147 N N . ALA B 1 150 ? -0.375 18.734 0.672 1 98.62 150 ALA B N 1
ATOM 3148 C CA . ALA B 1 150 ? -1.302 19.156 1.722 1 98.62 150 ALA B CA 1
ATOM 3149 C C . ALA B 1 150 ? -1.984 20.469 1.359 1 98.62 150 ALA B C 1
ATOM 3151 O O . ALA B 1 150 ? -3.178 20.641 1.615 1 98.62 150 ALA B O 1
ATOM 3152 N N . CYS B 1 151 ? -1.224 21.375 0.796 1 98.31 151 CYS B N 1
ATOM 3153 C CA . CYS B 1 151 ? -1.815 22.625 0.342 1 98.31 151 CYS B CA 1
ATOM 3154 C C . CYS B 1 151 ? -2.852 22.391 -0.747 1 98.31 151 CYS B C 1
ATOM 3156 O O . CYS B 1 151 ? -3.959 22.922 -0.692 1 98.31 151 CYS B O 1
ATOM 3158 N N . HIS B 1 152 ? -2.428 21.562 -1.68 1 97.88 152 HIS B N 1
ATOM 3159 C CA . HIS B 1 152 ? -3.293 21.281 -2.816 1 97.88 152 HIS B CA 1
ATOM 3160 C C . HIS B 1 152 ? -4.633 20.703 -2.355 1 97.88 152 HIS B C 1
ATOM 3162 O O . HIS B 1 152 ? -5.691 21.203 -2.746 1 97.88 152 HIS B O 1
ATOM 3168 N N . ILE B 1 153 ? -4.59 19.766 -1.523 1 98.5 153 ILE B N 1
ATOM 3169 C CA . ILE B 1 153 ? -5.793 19.094 -1.04 1 98.5 153 ILE B CA 1
ATOM 3170 C C . ILE B 1 153 ? -6.609 20.062 -0.182 1 98.5 153 ILE B C 1
ATOM 3172 O O . ILE B 1 153 ? -7.832 20.141 -0.325 1 98.5 153 ILE B O 1
ATOM 3176 N N . GLY B 1 154 ? -5.945 20.75 0.653 1 98.69 154 GLY B N 1
ATOM 3177 C CA . GLY B 1 154 ? -6.633 21.688 1.53 1 98.69 154 GLY B CA 1
ATOM 3178 C C . GLY B 1 154 ? -7.414 22.75 0.778 1 98.69 154 GLY B C 1
ATOM 3179 O O . GLY B 1 154 ? -8.578 23 1.088 1 98.69 154 GLY B O 1
ATOM 3180 N N . VAL B 1 155 ? -6.777 23.328 -0.187 1 98.5 155 VAL B N 1
ATOM 3181 C CA . VAL B 1 155 ? -7.402 24.391 -0.957 1 98.5 155 VAL B CA 1
ATOM 3182 C C . VAL B 1 155 ? -8.578 23.844 -1.757 1 98.5 155 VAL B C 1
ATOM 3184 O O . VAL B 1 155 ? -9.68 24.391 -1.731 1 98.5 155 VAL B O 1
ATOM 3187 N N . GLU B 1 156 ? -8.383 22.734 -2.402 1 97.94 156 GLU B N 1
ATOM 3188 C CA . GLU B 1 156 ? -9.43 22.172 -3.254 1 97.94 156 GLU B CA 1
ATOM 3189 C C . GLU B 1 156 ? -10.617 21.688 -2.426 1 97.94 156 GLU B C 1
ATOM 3191 O O . GLU B 1 156 ? -11.766 21.844 -2.826 1 97.94 156 GLU B O 1
ATOM 3196 N N . ALA B 1 157 ? -10.328 21.109 -1.291 1 98 157 ALA B N 1
ATOM 3197 C CA . ALA B 1 157 ? -11.391 20.578 -0.445 1 98 157 ALA B CA 1
ATOM 3198 C C . ALA B 1 157 ? -11.93 21.641 0.505 1 98 157 ALA B C 1
ATOM 3200 O O . ALA B 1 157 ? -12.93 21.406 1.19 1 98 157 ALA B O 1
ATOM 3201 N N . ASN B 1 158 ? -11.266 22.781 0.526 1 97.94 158 ASN B N 1
ATOM 3202 C CA . ASN B 1 158 ? -11.617 23.844 1.46 1 97.94 158 ASN B CA 1
ATOM 3203 C C . ASN B 1 158 ? -11.695 23.328 2.893 1 97.94 158 ASN B C 1
ATOM 3205 O O . ASN B 1 158 ? -12.711 23.516 3.568 1 97.94 158 ASN B O 1
ATOM 3209 N N . LEU B 1 159 ? -10.633 22.688 3.312 1 98.19 159 LEU B N 1
ATOM 3210 C CA . LEU B 1 159 ? -10.523 22.031 4.609 1 98.19 159 LEU B CA 1
ATOM 3211 C C . LEU B 1 159 ? -9.227 22.422 5.309 1 98.19 159 LEU B C 1
ATOM 3213 O O . LEU B 1 159 ? -8.164 22.469 4.68 1 98.19 159 LEU B O 1
ATOM 3217 N N . PRO B 1 160 ? -9.383 22.828 6.637 1 98.81 160 PRO B N 1
ATOM 3218 C CA . PRO B 1 160 ? -8.109 22.953 7.355 1 98.81 160 PRO B CA 1
ATOM 3219 C C . PRO B 1 160 ? -7.234 21.703 7.207 1 98.81 160 PRO B C 1
ATOM 3221 O O . PRO B 1 160 ? -7.707 20.594 7.398 1 98.81 160 PRO B O 1
ATOM 3224 N N . THR B 1 161 ? -5.973 21.875 6.828 1 98.88 161 THR B N 1
ATOM 3225 C CA . THR B 1 161 ? -5.113 20.766 6.473 1 98.88 161 THR B CA 1
ATOM 3226 C C . THR B 1 161 ? -3.703 20.953 7.023 1 98.88 161 THR B C 1
ATOM 3228 O O . THR B 1 161 ? -3.186 22.078 7.023 1 98.88 161 THR B O 1
ATOM 3231 N N . ILE B 1 162 ? -3.133 19.922 7.5 1 98.88 162 ILE B N 1
ATOM 3232 C CA . ILE B 1 162 ? -1.758 19.891 7.984 1 98.88 162 ILE B CA 1
ATOM 3233 C C . ILE B 1 162 ? -0.935 18.922 7.137 1 98.88 162 ILE B C 1
ATOM 3235 O O . ILE B 1 162 ? -1.368 17.797 6.867 1 98.88 162 ILE B O 1
ATOM 3239 N N . GLY B 1 163 ? 0.211 19.359 6.699 1 98.75 163 GLY B N 1
ATOM 3240 C CA . GLY B 1 163 ? 1.144 18.453 6.031 1 98.75 163 GLY B CA 1
ATOM 3241 C C . GLY B 1 163 ? 2.082 17.75 6.992 1 98.75 163 GLY B C 1
ATOM 3242 O O . GLY B 1 163 ? 2.678 18.391 7.863 1 98.75 163 GLY B O 1
ATOM 3243 N N . ILE B 1 164 ? 2.188 16.484 6.848 1 98.12 164 ILE B N 1
ATOM 3244 C CA . ILE B 1 164 ? 3.105 15.664 7.633 1 98.12 164 ILE B CA 1
ATOM 3245 C C . ILE B 1 164 ? 4.137 15.016 6.715 1 98.12 164 ILE B C 1
ATOM 3247 O O . ILE B 1 164 ? 3.799 14.148 5.91 1 98.12 164 ILE B O 1
ATOM 3251 N N . GLY B 1 165 ? 5.355 15.414 6.848 1 96.12 165 GLY B N 1
ATOM 3252 C CA . GLY B 1 165 ? 6.453 14.812 6.109 1 96.12 165 GLY B CA 1
ATOM 3253 C C . GLY B 1 165 ? 7.328 13.914 6.965 1 96.12 165 GLY B C 1
ATOM 3254 O O . GLY B 1 165 ? 7.527 14.188 8.156 1 96.12 165 GLY B O 1
ATOM 3255 N N . LYS B 1 166 ? 7.879 12.922 6.34 1 91.94 166 LYS B N 1
ATOM 3256 C CA . LYS B 1 166 ? 8.781 12.016 7.035 1 91.94 166 LYS B CA 1
ATOM 3257 C C . LYS B 1 166 ? 10.227 12.242 6.602 1 91.94 166 LYS B C 1
ATOM 3259 O O . LYS B 1 166 ? 11.164 11.781 7.262 1 91.94 166 LYS B O 1
ATOM 3264 N N . ASN B 1 167 ? 10.359 12.891 5.512 1 88.69 167 ASN B N 1
ATOM 3265 C CA . ASN B 1 167 ? 11.656 13.305 4.988 1 88.69 167 ASN B CA 1
ATOM 3266 C C . ASN B 1 167 ? 11.672 14.781 4.609 1 88.69 167 ASN B C 1
ATOM 3268 O O . ASN B 1 167 ? 10.617 15.367 4.352 1 88.69 167 ASN B O 1
ATOM 3272 N N . LEU B 1 168 ? 12.852 15.273 4.754 1 88.44 168 LEU B N 1
ATOM 3273 C CA . LEU B 1 168 ? 13 16.672 4.371 1 88.44 168 LEU B CA 1
ATOM 3274 C C . LEU B 1 168 ? 13.664 16.797 3.008 1 88.44 168 LEU B C 1
ATOM 3276 O O . LEU B 1 168 ? 14.797 16.344 2.824 1 88.44 168 LEU B O 1
ATOM 3280 N N . HIS B 1 169 ? 12.875 17.344 2.088 1 83.75 169 HIS B N 1
ATOM 3281 C CA . HIS B 1 169 ? 13.469 17.688 0.801 1 83.75 169 HIS B CA 1
ATOM 3282 C C . HIS B 1 169 ? 14.102 19.078 0.841 1 83.75 169 HIS B C 1
ATOM 3284 O O . HIS B 1 169 ? 13.773 19.891 1.708 1 83.75 169 HIS B O 1
ATOM 3290 N N . HIS B 1 170 ? 15 19.281 -0.048 1 85.75 170 HIS B N 1
ATOM 3291 C CA . HIS B 1 170 ? 15.688 20.578 -0.105 1 85.75 170 HIS B CA 1
ATOM 3292 C C . HIS B 1 170 ? 14.711 21.703 -0.429 1 85.75 170 HIS B C 1
ATOM 3294 O O . HIS B 1 170 ? 14.117 21.719 -1.506 1 85.75 170 HIS B O 1
ATOM 3300 N N . VAL B 1 171 ? 14.672 22.641 0.511 1 90.06 171 VAL B N 1
ATOM 3301 C CA . VAL B 1 171 ? 13.805 23.812 0.365 1 90.06 171 VAL B CA 1
ATOM 3302 C C . VAL B 1 171 ? 14.484 25.031 0.971 1 90.06 171 VAL B C 1
ATOM 3304 O O . VAL B 1 171 ? 14.789 25.062 2.166 1 90.06 171 VAL B O 1
ATOM 3307 N N . ASP B 1 172 ? 14.758 26.031 0.16 1 94 172 ASP B N 1
ATOM 3308 C CA . ASP B 1 172 ? 15.219 27.312 0.667 1 94 172 ASP B CA 1
ATOM 3309 C C . ASP B 1 172 ? 16.453 27.156 1.559 1 94 172 ASP B C 1
ATOM 3311 O O . ASP B 1 172 ? 16.484 27.672 2.672 1 94 172 ASP B O 1
ATOM 3315 N N . GLY B 1 173 ? 17.281 26.281 1.154 1 91.19 173 GLY B N 1
ATOM 3316 C CA . GLY B 1 173 ? 18.531 26.094 1.861 1 91.19 173 GLY B CA 1
ATOM 3317 C C . GLY B 1 173 ? 18.438 25.094 3 1 91.19 173 GLY B C 1
ATOM 3318 O O . GLY B 1 173 ? 19.453 24.75 3.625 1 91.19 173 GLY B O 1
ATOM 3319 N N . LEU B 1 174 ? 17.297 24.672 3.316 1 91.38 174 LEU B N 1
ATOM 3320 C CA . LEU B 1 174 ? 17.109 23.688 4.367 1 91.38 174 LEU B CA 1
ATOM 3321 C C . LEU B 1 174 ? 17.516 22.297 3.891 1 91.38 174 LEU B C 1
ATOM 3323 O O . LEU B 1 174 ? 17.156 21.891 2.787 1 91.38 174 LEU B O 1
ATOM 3327 N N . THR B 1 175 ? 18.328 21.625 4.715 1 88.94 175 THR B N 1
ATOM 3328 C CA . THR B 1 175 ? 18.75 20.25 4.426 1 88.94 175 THR B CA 1
ATOM 3329 C C . THR B 1 175 ? 18.484 19.344 5.621 1 88.94 175 THR B C 1
ATOM 3331 O O . THR B 1 175 ? 18.406 19.812 6.758 1 88.94 175 THR B O 1
ATOM 3334 N N . HIS B 1 176 ? 18.375 18.078 5.23 1 86.88 176 HIS B N 1
ATOM 3335 C CA . HIS B 1 176 ? 18.156 17.078 6.266 1 86.88 176 HIS B CA 1
ATOM 3336 C C . HIS B 1 176 ? 19.266 17.094 7.305 1 86.88 176 HIS B C 1
ATOM 3338 O O . HIS B 1 176 ? 19 17.016 8.508 1 86.88 176 HIS B O 1
ATOM 3344 N N . SER B 1 177 ? 20.422 17.141 6.859 1 84.62 177 SER B N 1
ATOM 3345 C CA . SER B 1 177 ? 21.578 17.125 7.75 1 84.62 177 SER B CA 1
ATOM 3346 C C . SER B 1 177 ? 21.562 18.297 8.719 1 84.62 177 SER B C 1
ATOM 3348 O O . SER B 1 177 ? 21.797 18.125 9.914 1 84.62 177 SER B O 1
ATOM 3350 N N . ARG B 1 178 ? 21.297 19.438 8.227 1 84.19 178 ARG B N 1
ATOM 3351 C CA . ARG B 1 178 ? 21.281 20.641 9.055 1 84.19 178 ARG B CA 1
ATOM 3352 C C . ARG B 1 178 ? 20.188 20.547 10.117 1 84.19 178 ARG B C 1
ATOM 3354 O O . ARG B 1 178 ? 20.406 20.922 11.273 1 84.19 178 ARG B O 1
ATOM 3361 N N . VAL B 1 179 ? 19.094 20.094 9.719 1 84.62 179 VAL B N 1
ATOM 3362 C CA . VAL B 1 179 ? 17.953 20 10.633 1 84.62 179 VAL B CA 1
ATOM 3363 C C . VAL B 1 179 ? 18.25 18.969 11.727 1 84.62 179 VAL B C 1
ATOM 3365 O O . VAL B 1 179 ? 17.953 19.203 12.898 1 84.62 179 VAL B O 1
ATOM 3368 N N . ARG B 1 180 ? 18.812 17.875 11.328 1 82.12 180 ARG B N 1
ATOM 3369 C CA . ARG B 1 180 ? 19.188 16.844 12.297 1 82.12 180 ARG B CA 1
ATOM 3370 C C . ARG B 1 180 ? 20.203 17.391 13.305 1 82.12 180 ARG B C 1
ATOM 3372 O O . ARG B 1 180 ? 20.125 17.078 14.492 1 82.12 180 ARG B O 1
ATOM 3379 N N . GLU B 1 181 ? 21.094 18.125 12.812 1 82.69 181 GLU B N 1
ATOM 3380 C CA . GLU B 1 181 ? 22.094 18.75 13.68 1 82.69 181 GLU B CA 1
ATOM 3381 C C . GLU B 1 181 ? 21.438 19.703 14.68 1 82.69 181 GLU B C 1
ATOM 3383 O O . GLU B 1 181 ? 21.781 19.703 15.859 1 82.69 181 GLU B O 1
ATOM 3388 N N . LEU B 1 182 ? 20.531 20.438 14.195 1 82.06 182 LEU B N 1
ATOM 3389 C CA . LEU B 1 182 ? 19.859 21.406 15.047 1 82.06 182 LEU B CA 1
ATOM 3390 C C . LEU B 1 182 ? 19.016 20.703 16.109 1 82.06 182 LEU B C 1
ATOM 3392 O O . LEU B 1 182 ? 18.984 21.125 17.266 1 82.06 182 LEU B O 1
ATOM 3396 N N . LEU B 1 183 ? 18.422 19.641 15.75 1 81.12 183 LEU B N 1
ATOM 3397 C CA . LEU B 1 183 ? 17.594 18.891 16.688 1 81.12 183 LEU B CA 1
ATOM 3398 C C . LEU B 1 183 ? 18.469 18.203 17.734 1 81.12 183 LEU B C 1
ATOM 3400 O O . LEU B 1 183 ? 18.031 17.984 18.875 1 81.12 183 LEU B O 1
ATOM 3404 N N . GLY B 1 184 ? 19.594 17.766 17.328 1 75.44 184 GLY B N 1
ATOM 3405 C CA . GLY B 1 184 ? 20.516 17.078 18.234 1 75.44 184 GLY B CA 1
ATOM 3406 C C . GLY B 1 184 ? 21.297 18.031 19.125 1 75.44 184 GLY B C 1
ATOM 3407 O O . GLY B 1 184 ? 21.969 17.609 20.062 1 75.44 184 GLY B O 1
ATOM 3408 N N . ALA B 1 185 ? 21.203 19.25 18.766 1 73.38 185 ALA B N 1
ATOM 3409 C CA . ALA B 1 185 ? 21.969 20.234 19.516 1 73.38 185 ALA B CA 1
ATOM 3410 C C . ALA B 1 185 ? 21.438 20.391 20.938 1 73.38 185 ALA B C 1
ATOM 3412 O O . ALA B 1 185 ? 20.219 20.312 21.156 1 73.38 185 ALA B O 1
ATOM 3413 N N . GLU B 1 186 ? 22.328 20.469 21.859 1 63.44 186 GLU B N 1
ATOM 3414 C CA . GLU B 1 186 ? 22.047 20.562 23.297 1 63.44 186 GLU B CA 1
ATOM 3415 C C . GLU B 1 186 ? 21 21.641 23.594 1 63.44 186 GLU B C 1
ATOM 3417 O O . GLU B 1 186 ? 20.156 21.469 24.469 1 63.44 186 GLU B O 1
ATOM 3422 N N . GLU B 1 187 ? 21.094 22.703 22.922 1 61.41 187 GLU B N 1
ATOM 3423 C CA . GLU B 1 187 ? 20.203 23.812 23.156 1 61.41 187 GLU B CA 1
ATOM 3424 C C . GLU B 1 187 ? 18.75 23.438 22.844 1 61.41 187 GLU B C 1
ATOM 3426 O O . GLU B 1 187 ? 17.812 24.047 23.375 1 61.41 187 GLU B O 1
ATOM 3431 N N . ASN B 1 188 ? 18.625 22.438 22 1 60.72 188 ASN B N 1
ATOM 3432 C CA . ASN B 1 188 ? 17.281 22.078 21.531 1 60.72 188 ASN B CA 1
ATOM 3433 C C . ASN B 1 188 ? 16.828 20.75 22.109 1 60.72 188 ASN B C 1
ATOM 3435 O O . ASN B 1 188 ? 15.797 20.203 21.688 1 60.72 188 ASN B O 1
ATOM 3439 N N . CYS B 1 189 ? 17.719 20.219 22.969 1 58.66 189 CYS B N 1
ATOM 3440 C CA . CYS B 1 189 ? 17.469 18.875 23.5 1 58.66 189 CYS B CA 1
ATOM 3441 C C . CYS B 1 189 ? 16.141 18.828 24.25 1 58.66 189 CYS B C 1
ATOM 3443 O O . CYS B 1 189 ? 15.484 17.797 24.297 1 58.66 189 CYS B O 1
ATOM 3445 N N . SER B 1 190 ? 15.875 20 24.734 1 56.59 190 SER B N 1
ATOM 3446 C CA . SER B 1 190 ? 14.664 20.016 25.547 1 56.59 190 SER B CA 1
ATOM 3447 C C . SER B 1 190 ? 13.43 20.312 24.688 1 56.59 190 SER B C 1
ATOM 3449 O O . SER B 1 190 ? 12.297 20.141 25.156 1 56.59 190 SER B O 1
ATOM 3451 N N . GLU B 1 191 ? 13.797 20.688 23.469 1 63.62 191 GLU B N 1
ATOM 3452 C CA . GLU B 1 191 ? 12.672 21.094 22.641 1 63.62 191 GLU B CA 1
ATOM 3453 C C . GLU B 1 191 ? 12.141 19.922 21.812 1 63.62 191 GLU B C 1
ATOM 3455 O O . GLU B 1 191 ? 12.914 19.141 21.281 1 63.62 191 GLU B O 1
ATOM 3460 N N . ASP B 1 192 ? 10.781 19.891 21.828 1 80 192 ASP B N 1
ATOM 3461 C CA . ASP B 1 192 ? 10.141 18.797 21.094 1 80 192 ASP B CA 1
ATOM 3462 C C . ASP B 1 192 ? 10.156 19.062 19.594 1 80 192 ASP B C 1
ATOM 3464 O O . ASP B 1 192 ? 9.984 18.125 18.797 1 80 192 ASP B O 1
ATOM 3468 N N . PHE B 1 193 ? 10.352 20.438 19.266 1 89.06 193 PHE B N 1
ATOM 3469 C CA . PHE B 1 193 ? 10.391 20.719 17.828 1 89.06 193 PHE B CA 1
ATOM 3470 C C . PHE B 1 193 ? 11.234 21.969 17.547 1 89.06 193 PHE B C 1
ATOM 3472 O O . PHE B 1 193 ? 11.531 22.734 18.453 1 89.06 193 PHE B O 1
ATOM 3479 N N . ILE B 1 194 ? 11.75 22.141 16.391 1 92 194 ILE B N 1
ATOM 3480 C CA . ILE B 1 194 ? 12.484 23.328 15.953 1 92 194 ILE B CA 1
ATOM 3481 C C . ILE B 1 194 ? 11.836 23.906 14.695 1 92 194 ILE B C 1
ATOM 3483 O O . ILE B 1 194 ? 11.305 23.156 13.867 1 92 194 ILE B O 1
ATOM 3487 N N . ASN B 1 195 ? 11.891 25.219 14.602 1 94.25 195 ASN B N 1
ATOM 3488 C CA . ASN B 1 195 ? 11.406 25.875 13.391 1 94.25 195 ASN B CA 1
ATOM 3489 C C . ASN B 1 195 ? 12.328 25.609 12.203 1 94.25 195 ASN B C 1
ATOM 3491 O O . ASN B 1 195 ? 13.555 25.625 12.344 1 94.25 195 ASN B O 1
ATOM 3495 N N . LEU B 1 196 ? 11.727 25.328 11.133 1 95.75 196 LEU B N 1
ATOM 3496 C CA . LEU B 1 196 ? 12.469 25.234 9.883 1 95.75 196 LEU B CA 1
ATOM 3497 C C . LEU B 1 196 ? 12.531 26.578 9.172 1 95.75 196 LEU B C 1
ATOM 3499 O O . LEU B 1 196 ? 11.656 26.891 8.359 1 95.75 196 LEU B O 1
ATOM 3503 N N . VAL B 1 197 ? 13.586 27.266 9.406 1 94.81 197 VAL B N 1
ATOM 3504 C CA . VAL B 1 197 ? 13.758 28.609 8.852 1 94.81 197 VAL B CA 1
ATOM 3505 C C . VAL B 1 197 ? 14.68 28.547 7.637 1 94.81 197 VAL B C 1
ATOM 3507 O O . VAL B 1 197 ? 15.836 28.125 7.742 1 94.81 197 VAL B O 1
ATOM 3510 N N . GLY B 1 198 ? 14.156 29.031 6.488 1 93.12 198 GLY B N 1
ATOM 3511 C CA . GLY B 1 198 ? 14.969 29.047 5.277 1 93.12 198 GLY B CA 1
ATOM 3512 C C . GLY B 1 198 ? 15.953 30.203 5.238 1 93.12 198 GLY B C 1
ATOM 3513 O O . GLY B 1 198 ? 15.945 31.062 6.117 1 93.12 198 GLY B O 1
ATOM 3514 N N . CYS B 1 199 ? 16.75 30.141 4.16 1 93.44 199 CYS B N 1
ATOM 3515 C CA . CYS B 1 199 ? 17.688 31.234 3.934 1 93.44 199 CYS B CA 1
ATOM 3516 C C . CYS B 1 199 ? 16.969 32.562 3.742 1 93.44 199 CYS B C 1
ATOM 3518 O O . CYS B 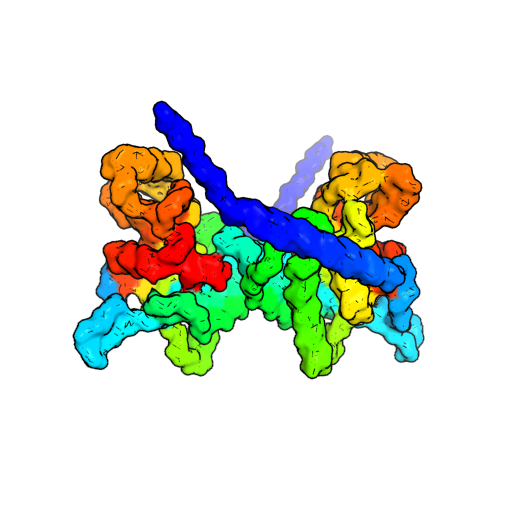1 199 ? 17.5 33.625 4.086 1 93.44 199 CYS B O 1
ATOM 3520 N N . SER B 1 200 ? 15.812 32.5 3.281 1 94.12 200 SER B N 1
ATOM 3521 C CA . SER B 1 200 ? 14.992 33.688 3.057 1 94.12 200 SER B CA 1
ATOM 3522 C C . SER B 1 200 ? 14.477 34.281 4.375 1 94.12 200 SER B C 1
ATOM 3524 O O . SER B 1 200 ? 13.953 35.375 4.41 1 94.12 200 SER B O 1
ATOM 3526 N N . GLY B 1 201 ? 14.562 33.5 5.438 1 94.5 201 GLY B N 1
ATOM 3527 C CA . GLY B 1 201 ? 14.016 33.906 6.723 1 94.5 201 GLY B CA 1
ATOM 3528 C C . GLY B 1 201 ? 12.602 33.375 6.953 1 94.5 201 GLY B C 1
ATOM 3529 O O . GLY B 1 201 ? 12.062 33.5 8.055 1 94.5 201 GLY B O 1
ATOM 3530 N N . HIS B 1 202 ? 12.094 32.844 5.965 1 95.38 202 HIS B N 1
ATOM 3531 C CA . HIS B 1 202 ? 10.734 32.312 6.059 1 95.38 202 HIS B CA 1
ATOM 3532 C C . HIS B 1 202 ? 10.688 31.047 6.891 1 95.38 202 HIS B C 1
ATOM 3534 O O . HIS B 1 202 ? 11.562 30.188 6.766 1 95.38 202 HIS B O 1
ATOM 3540 N N . ILE B 1 203 ? 9.664 30.922 7.738 1 96.81 203 ILE B N 1
ATOM 3541 C CA . ILE B 1 203 ? 9.414 29.672 8.461 1 96.81 203 ILE B CA 1
ATOM 3542 C C . ILE B 1 203 ? 8.531 28.766 7.613 1 96.81 203 ILE B C 1
ATOM 3544 O O . ILE B 1 203 ? 7.352 29.062 7.395 1 96.81 203 ILE B O 1
ATOM 3548 N N . TRP B 1 204 ? 9.047 27.609 7.188 1 97.19 204 TRP B N 1
ATOM 3549 C CA . TRP B 1 204 ? 8.359 26.719 6.25 1 97.19 204 TRP B CA 1
ATOM 3550 C C . TRP B 1 204 ? 7.621 25.609 6.996 1 97.19 204 TRP B C 1
ATOM 3552 O O . TRP B 1 204 ? 6.781 24.922 6.418 1 97.19 204 TRP B O 1
ATOM 3562 N N . GLY B 1 205 ? 7.953 25.438 8.211 1 97.56 205 GLY B N 1
ATOM 3563 C CA . GLY B 1 205 ? 7.398 24.391 9.062 1 97.56 205 GLY B CA 1
ATOM 3564 C C . GLY B 1 205 ? 8.234 24.125 10.297 1 97.56 205 GLY B C 1
ATOM 3565 O O . GLY B 1 205 ? 8.945 25.016 10.773 1 97.56 205 GLY B O 1
ATOM 3566 N N . VAL B 1 206 ? 8.047 22.938 10.828 1 96.31 206 VAL B N 1
ATOM 3567 C CA . VAL B 1 206 ? 8.844 22.562 11.984 1 96.31 206 VAL B CA 1
ATOM 3568 C C . VAL B 1 206 ? 9.289 21.109 11.844 1 96.31 206 VAL B C 1
ATOM 3570 O O . VAL B 1 206 ? 8.656 20.328 11.133 1 96.31 206 VAL B O 1
ATOM 3573 N N . ALA B 1 207 ? 10.398 20.812 12.375 1 94.69 207 ALA B N 1
ATOM 3574 C CA . ALA B 1 207 ? 10.828 19.438 12.633 1 94.69 207 ALA B CA 1
ATOM 3575 C C . ALA B 1 207 ? 10.555 19.031 14.086 1 94.69 207 ALA B C 1
ATOM 3577 O O . ALA B 1 207 ? 10.969 19.734 15.016 1 94.69 207 ALA B O 1
ATOM 3578 N N . MET B 1 208 ? 9.852 17.953 14.219 1 92.69 208 MET B N 1
ATOM 3579 C CA . MET B 1 208 ? 9.414 17.578 15.555 1 92.69 208 MET B CA 1
ATOM 3580 C C . MET B 1 208 ? 9.805 16.141 15.875 1 92.69 208 MET B C 1
ATOM 3582 O O . MET B 1 208 ? 9.633 15.25 15.055 1 92.69 208 MET B O 1
ATOM 3586 N N . ARG B 1 209 ? 10.344 15.938 17.031 1 88.81 209 ARG B N 1
ATOM 3587 C CA . ARG B 1 209 ? 10.469 14.602 17.609 1 88.81 209 ARG B CA 1
ATOM 3588 C C . ARG B 1 209 ? 9.273 14.281 18.5 1 88.81 209 ARG B C 1
ATOM 3590 O O . ARG B 1 209 ? 9.125 14.852 19.594 1 88.81 209 ARG B O 1
ATOM 3597 N N . SER B 1 210 ? 8.43 13.438 18.047 1 80.31 210 SER B N 1
ATOM 3598 C CA . SER B 1 210 ? 7.098 13.266 18.609 1 80.31 210 SER B CA 1
ATOM 3599 C C . SER B 1 210 ? 7.141 12.422 19.875 1 80.31 210 SER B C 1
ATOM 3601 O O . SER B 1 210 ? 6.273 12.539 20.734 1 80.31 210 SER B O 1
ATOM 3603 N N . THR B 1 211 ? 7.871 11.398 19.938 1 74.06 211 THR B N 1
ATOM 3604 C CA . THR B 1 211 ? 7.945 10.578 21.141 1 74.06 211 THR B CA 1
ATOM 3605 C C . THR B 1 211 ? 9.383 10.5 21.656 1 74.06 211 THR B C 1
ATOM 3607 O O . THR B 1 211 ? 10.328 10.789 20.906 1 74.06 211 THR B O 1
ATOM 3610 N N . GLN B 1 212 ? 9.266 10.102 22.969 1 63.78 212 GLN B N 1
ATOM 3611 C CA . GLN B 1 212 ? 10.57 9.914 23.594 1 63.78 212 GLN B CA 1
ATOM 3612 C C . GLN B 1 212 ? 11.312 8.742 22.969 1 63.78 212 GLN B C 1
ATOM 3614 O O . GLN B 1 212 ? 10.734 7.672 22.75 1 63.78 212 GLN B O 1
ATOM 3619 N N . GLY B 1 213 ? 12.359 8.984 22.219 1 65.31 213 GLY B N 1
ATOM 3620 C CA . GLY B 1 213 ? 13.141 7.906 21.641 1 65.31 213 GLY B CA 1
ATOM 3621 C C . GLY B 1 213 ? 13.195 7.957 20.125 1 65.31 213 GLY B C 1
ATOM 3622 O O . GLY B 1 213 ? 14.016 7.277 19.5 1 65.31 213 GLY B O 1
ATOM 3623 N N . SER B 1 214 ? 12.125 8.719 19.719 1 70.81 214 SER B N 1
ATOM 3624 C CA . SER B 1 214 ? 12.188 8.812 18.266 1 70.81 214 SER B CA 1
ATOM 3625 C C . SER B 1 214 ? 13.406 9.625 17.812 1 70.81 214 SER B C 1
ATOM 3627 O O . SER B 1 214 ? 13.656 10.719 18.328 1 70.81 214 SER B O 1
ATOM 3629 N N . ILE B 1 215 ? 14.219 9.023 17.016 1 75.69 215 ILE B N 1
ATOM 3630 C CA . ILE B 1 215 ? 15.422 9.68 16.531 1 75.69 215 ILE B CA 1
ATOM 3631 C C . ILE B 1 215 ? 15.102 10.484 15.266 1 75.69 215 ILE B C 1
ATOM 3633 O O . ILE B 1 215 ? 15.523 11.633 15.133 1 75.69 215 ILE B O 1
ATOM 3637 N N . LYS B 1 216 ? 14.242 9.922 14.461 1 85.31 216 LYS B N 1
ATOM 3638 C CA . LYS B 1 216 ? 13.938 10.594 13.211 1 85.31 216 LYS B CA 1
ATOM 3639 C C . LYS B 1 216 ? 12.75 11.547 13.367 1 85.31 216 LYS B C 1
ATOM 3641 O O . LYS B 1 216 ? 11.664 11.133 13.781 1 85.31 216 LYS B O 1
ATOM 3646 N N . PRO B 1 217 ? 12.945 12.781 13.102 1 91.38 217 PRO B N 1
ATOM 3647 C CA . PRO B 1 217 ? 11.844 13.734 13.258 1 91.38 217 PRO B CA 1
ATOM 3648 C C . PRO B 1 217 ? 10.789 13.609 12.156 1 91.38 217 PRO B C 1
ATOM 3650 O O . PRO B 1 217 ? 11.055 13 11.117 1 91.38 217 PRO B O 1
ATOM 3653 N N . ILE B 1 218 ? 9.664 14.117 12.422 1 94.44 218 ILE B N 1
ATOM 3654 C CA . ILE B 1 218 ? 8.672 14.383 11.383 1 94.44 218 ILE B CA 1
ATOM 3655 C C . ILE B 1 218 ? 8.633 15.883 11.078 1 94.44 218 ILE B C 1
ATOM 3657 O O . ILE B 1 218 ? 9.078 16.703 11.883 1 94.44 218 ILE B O 1
ATOM 3661 N N . PHE B 1 219 ? 8.148 16.219 9.961 1 96.38 219 PHE B N 1
ATOM 3662 C CA . PHE B 1 219 ? 8.078 17.594 9.516 1 96.38 219 PHE B CA 1
ATOM 3663 C C . PHE B 1 219 ? 6.633 18.062 9.391 1 96.38 219 PHE B C 1
ATOM 3665 O O . PHE B 1 219 ? 5.832 17.422 8.695 1 96.38 219 PHE B O 1
ATOM 3672 N N . ILE B 1 220 ? 6.348 19.078 10.086 1 98.12 220 ILE B N 1
ATOM 3673 C CA . ILE B 1 220 ? 4.996 19.625 10.086 1 98.12 220 ILE B CA 1
ATOM 3674 C C . ILE B 1 220 ? 4.965 20.922 9.297 1 98.12 220 ILE B C 1
ATOM 3676 O O . ILE B 1 220 ? 5.805 21.812 9.5 1 98.12 220 ILE B O 1
ATOM 3680 N N . SER B 1 221 ? 4.074 21.031 8.375 1 98.75 221 SER B N 1
ATOM 3681 C CA . SER B 1 221 ? 3.924 22.25 7.613 1 98.75 221 SER B CA 1
ATOM 3682 C C . SER B 1 221 ? 2.455 22.594 7.383 1 98.75 221 SER B C 1
ATOM 3684 O O . SER B 1 221 ? 1.592 21.719 7.473 1 98.75 221 SER B O 1
ATOM 3686 N N . ILE B 1 222 ? 2.201 23.797 7.105 1 98.75 222 ILE B N 1
ATOM 3687 C CA . ILE B 1 222 ? 0.847 24.297 6.883 1 98.75 222 ILE B CA 1
ATOM 3688 C C . ILE B 1 222 ? 0.323 23.781 5.547 1 98.75 222 ILE B C 1
ATOM 3690 O O . ILE B 1 222 ? 1.005 23.875 4.523 1 98.75 222 ILE B O 1
ATOM 3694 N N . GLY B 1 223 ? -0.872 23.203 5.617 1 98.69 223 GLY B N 1
ATOM 3695 C CA . GLY B 1 223 ? -1.587 22.906 4.387 1 98.69 223 GLY B CA 1
ATOM 3696 C C . GLY B 1 223 ? -2.52 24.031 3.955 1 98.69 223 GLY B C 1
ATOM 3697 O O . GLY B 1 223 ? -2.316 24.641 2.906 1 98.69 223 GLY B O 1
ATOM 3698 N N . HIS B 1 224 ? -3.512 24.25 4.82 1 98.88 224 HIS B N 1
ATOM 3699 C CA . HIS B 1 224 ? -4.516 25.266 4.508 1 98.88 224 HIS B CA 1
ATOM 3700 C C . HIS B 1 224 ? -5.363 25.594 5.73 1 98.88 224 HIS B C 1
ATOM 3702 O O . HIS B 1 224 ? -5.715 24.703 6.508 1 98.88 224 HIS B O 1
ATOM 3708 N N . LYS B 1 225 ? -5.648 26.859 5.957 1 98.81 225 LYS B N 1
ATOM 3709 C CA . LYS B 1 225 ? -6.617 27.375 6.926 1 98.81 225 LYS B CA 1
ATOM 3710 C C . LYS B 1 225 ? -6.219 27 8.352 1 98.81 225 LYS B C 1
ATOM 3712 O O . LYS B 1 225 ? -7.078 26.719 9.188 1 98.81 225 LYS B O 1
ATOM 3717 N N . ILE B 1 226 ? -4.965 26.953 8.586 1 98.75 226 ILE B N 1
ATOM 3718 C CA . ILE B 1 226 ? -4.48 26.641 9.922 1 98.75 226 ILE B CA 1
ATOM 3719 C C . ILE B 1 226 ? -3.123 27.297 10.148 1 98.75 226 ILE B C 1
ATOM 3721 O O . ILE B 1 226 ? -2.312 27.406 9.227 1 98.75 226 ILE B O 1
ATOM 3725 N N . SER B 1 227 ? -2.936 27.75 11.305 1 98.56 227 SER B N 1
ATOM 3726 C CA . SER B 1 227 ? -1.633 28.312 11.648 1 98.56 227 SER B CA 1
ATOM 3727 C C . SER B 1 227 ? -0.639 27.203 12.008 1 98.56 227 SER B C 1
ATOM 3729 O O . SER B 1 227 ? -1.034 26.078 12.328 1 98.56 227 SER B O 1
ATOM 3731 N N . LEU B 1 228 ? 0.634 27.562 11.883 1 98.38 228 LEU B N 1
ATOM 3732 C CA . LEU B 1 228 ? 1.675 26.609 12.234 1 98.38 228 LEU B CA 1
ATOM 3733 C C . LEU B 1 228 ? 1.578 26.219 13.703 1 98.38 228 LEU B C 1
ATOM 3735 O O . LEU B 1 228 ? 1.749 25.047 14.047 1 98.38 228 LEU B O 1
ATOM 3739 N N . GLN B 1 229 ? 1.292 27.141 14.547 1 96.94 229 GLN B N 1
ATOM 3740 C CA . GLN B 1 229 ? 1.182 26.891 15.977 1 96.94 229 GLN B CA 1
ATOM 3741 C C . GLN B 1 229 ? 0.066 25.891 16.281 1 96.94 229 GLN B C 1
ATOM 3743 O O . GLN B 1 229 ? 0.266 24.938 17.016 1 96.94 229 GLN B O 1
ATOM 3748 N N . THR B 1 230 ? -1.082 26.156 15.695 1 97.88 230 THR B N 1
ATOM 3749 C CA . THR B 1 230 ? -2.211 25.25 15.898 1 97.88 230 THR B CA 1
ATOM 3750 C C . THR B 1 230 ? -1.906 23.859 15.328 1 97.88 230 THR B C 1
ATOM 3752 O O . THR B 1 230 ? -2.246 22.844 15.945 1 97.88 230 THR B O 1
ATOM 3755 N N . ALA B 1 231 ? -1.271 23.828 14.18 1 98.5 231 ALA B N 1
ATOM 3756 C CA . ALA B 1 231 ? -0.883 22.562 13.555 1 98.5 231 ALA B CA 1
ATOM 3757 C C . ALA B 1 231 ? 0.007 21.75 14.484 1 98.5 231 ALA B C 1
ATOM 3759 O O . ALA B 1 231 ? -0.231 20.547 14.688 1 98.5 231 ALA B O 1
ATOM 3760 N N . ILE B 1 232 ? 0.999 22.391 15.062 1 96.81 232 ILE B N 1
ATOM 3761 C CA . ILE B 1 232 ? 1.939 21.719 15.961 1 96.81 232 ILE B CA 1
ATOM 3762 C C . ILE B 1 232 ? 1.188 21.141 17.156 1 96.81 232 ILE B C 1
ATOM 3764 O O . ILE B 1 232 ? 1.396 19.969 17.5 1 96.81 232 ILE B O 1
ATOM 3768 N N . MET B 1 233 ? 0.325 21.906 17.688 1 96.19 233 MET B N 1
ATOM 3769 C CA . MET B 1 233 ? -0.429 21.484 18.859 1 96.19 233 MET B CA 1
ATOM 3770 C C . MET B 1 233 ? -1.266 20.25 18.547 1 96.19 233 MET B C 1
ATOM 3772 O O . MET B 1 233 ? -1.257 19.266 19.297 1 96.19 233 MET B O 1
ATOM 3776 N N . ILE B 1 234 ? -1.921 20.281 17.469 1 97.62 234 ILE B N 1
ATOM 3777 C CA . ILE B 1 234 ? -2.811 19.188 17.094 1 97.62 234 ILE B CA 1
ATOM 3778 C C . ILE B 1 234 ? -1.991 17.922 16.828 1 97.62 234 ILE B C 1
ATOM 3780 O O . ILE B 1 234 ? -2.363 16.828 17.25 1 97.62 234 ILE B O 1
ATOM 3784 N N . VAL B 1 235 ? -0.903 18.078 16.109 1 97.56 235 VAL B N 1
ATOM 3785 C CA . VAL B 1 235 ? -0.047 16.938 15.805 1 97.56 235 VAL B CA 1
ATOM 3786 C C . VAL B 1 235 ? 0.479 16.328 17.094 1 97.56 235 VAL B C 1
ATOM 3788 O O . VAL B 1 235 ? 0.46 15.109 17.281 1 97.56 235 VAL B O 1
ATOM 3791 N N . GLN B 1 236 ? 0.865 17.141 18.031 1 93.88 236 GLN B N 1
ATOM 3792 C CA . GLN B 1 236 ? 1.355 16.656 19.312 1 93.88 236 GLN B CA 1
ATOM 3793 C C . GLN B 1 236 ? 0.281 15.852 20.047 1 93.88 236 GLN B C 1
ATOM 3795 O O . GLN B 1 236 ? 0.573 14.82 20.656 1 93.88 236 GLN B O 1
ATOM 3800 N N . MET B 1 237 ? -0.921 16.297 19.922 1 94.81 237 MET B N 1
ATOM 3801 C CA . MET B 1 237 ? -2.027 15.688 20.656 1 94.81 237 MET B CA 1
ATOM 3802 C C . MET B 1 237 ? -2.451 14.375 20 1 94.81 237 MET B C 1
ATOM 3804 O O . MET B 1 237 ? -3.178 13.586 20.594 1 94.81 237 MET B O 1
ATOM 3808 N N . THR B 1 238 ? -1.971 14.172 18.797 1 96.62 238 THR B N 1
ATOM 3809 C CA . THR B 1 238 ? -2.43 12.977 18.078 1 96.62 238 THR B CA 1
ATOM 3810 C C . THR B 1 238 ? -1.292 11.977 17.906 1 96.62 238 THR B C 1
ATOM 3812 O O . THR B 1 238 ? -1.438 10.977 17.203 1 96.62 238 THR B O 1
ATOM 3815 N N . CYS B 1 239 ? -0.196 12.211 18.516 1 93.5 239 CYS B N 1
ATOM 3816 C CA . CYS B 1 239 ? 0.933 11.297 18.438 1 93.5 239 CYS B CA 1
ATOM 3817 C C . CYS B 1 239 ? 0.959 10.344 19.625 1 93.5 239 CYS B C 1
ATOM 3819 O O . CYS B 1 239 ? 1.158 10.781 20.766 1 93.5 239 CYS B O 1
ATOM 3821 N N . LYS B 1 240 ? 0.72 9.141 19.391 1 90.31 240 LYS B N 1
ATOM 3822 C CA . LYS B 1 240 ? 1.027 8.078 20.344 1 90.31 240 LYS B CA 1
ATOM 3823 C C . LYS B 1 240 ? 2.383 7.445 20.031 1 90.31 240 LYS B C 1
ATOM 3825 O O . LYS B 1 240 ? 3.041 6.91 20.938 1 90.31 240 LYS B O 1
ATOM 3830 N N . TYR B 1 241 ? 2.764 7.574 18.781 1 88.81 241 TYR B N 1
ATOM 3831 C CA . TYR B 1 241 ? 4.031 7.117 18.219 1 88.81 241 TYR B CA 1
ATOM 3832 C C . TYR B 1 241 ? 4.711 8.227 17.438 1 88.81 241 TYR B C 1
ATOM 3834 O O . TYR B 1 241 ? 4.371 9.398 17.578 1 88.81 241 TYR B O 1
ATOM 3842 N N . ARG B 1 242 ? 5.668 7.828 16.688 1 88.62 242 ARG B N 1
ATOM 3843 C CA . ARG B 1 242 ? 6.43 8.812 15.93 1 88.62 242 ARG B CA 1
ATOM 3844 C C . ARG B 1 242 ? 5.527 9.602 14.992 1 88.62 242 ARG B C 1
ATOM 3846 O O . ARG B 1 242 ? 5.566 10.836 14.977 1 88.62 242 ARG B O 1
ATOM 3853 N N . VAL B 1 243 ? 4.758 8.906 14.312 1 93.69 243 VAL B N 1
ATOM 3854 C CA . VAL B 1 243 ? 3.842 9.508 13.344 1 93.69 243 VAL B CA 1
ATOM 3855 C C . VAL B 1 243 ? 2.461 9.672 13.977 1 93.69 243 VAL B C 1
ATOM 3857 O O . VAL B 1 243 ? 1.997 8.797 14.711 1 93.69 243 VAL B O 1
ATOM 3860 N N . PRO B 1 244 ? 1.834 10.883 13.742 1 96.5 244 PRO B N 1
ATOM 3861 C CA . PRO B 1 244 ? 0.506 11.055 14.336 1 96.5 244 PRO B CA 1
ATOM 3862 C C . PRO B 1 244 ? -0.481 9.977 13.898 1 96.5 244 PRO B C 1
ATOM 3864 O O . PRO B 1 244 ? -0.427 9.508 12.758 1 96.5 244 PRO B O 1
ATOM 3867 N N . GLU B 1 245 ? -1.416 9.617 14.68 1 96.38 245 GLU B N 1
ATOM 3868 C CA . GLU B 1 245 ? -2.312 8.477 14.516 1 96.38 245 GLU B CA 1
ATOM 3869 C C . GLU B 1 245 ? -3.104 8.578 13.211 1 96.38 245 GLU B C 1
ATOM 3871 O O . GLU B 1 245 ? -3.283 7.582 12.508 1 96.38 245 GLU B O 1
ATOM 3876 N N . PRO B 1 246 ? -3.645 9.812 12.836 1 97.06 246 PRO B N 1
ATOM 3877 C CA . PRO B 1 246 ? -4.391 9.891 11.578 1 97.06 246 PRO B CA 1
ATOM 3878 C C . PRO B 1 246 ? -3.557 9.461 10.375 1 97.06 246 PRO B C 1
ATOM 3880 O O . PRO B 1 246 ? -4.105 8.961 9.383 1 97.06 246 PRO B O 1
ATOM 3883 N N . ILE B 1 247 ? -2.232 9.68 10.438 1 96.56 247 ILE B N 1
ATOM 3884 C CA . ILE B 1 247 ? -1.357 9.273 9.344 1 96.56 247 ILE B CA 1
ATOM 3885 C C . ILE B 1 247 ? -0.91 7.828 9.555 1 96.56 247 ILE B C 1
ATOM 3887 O O . ILE B 1 247 ? -0.875 7.039 8.609 1 96.56 247 ILE B O 1
ATOM 3891 N N . ARG B 1 248 ? -0.606 7.488 10.766 1 92.81 248 ARG B N 1
ATOM 3892 C CA . ARG B 1 248 ? -0.119 6.152 11.102 1 92.81 248 ARG B CA 1
ATOM 3893 C C . ARG B 1 248 ? -1.125 5.082 10.688 1 92.81 248 ARG B C 1
ATOM 3895 O O . ARG B 1 248 ? -0.74 3.984 10.281 1 92.81 248 ARG B O 1
ATOM 3902 N N . LEU B 1 249 ? -2.355 5.441 10.734 1 90.62 249 LEU B N 1
ATOM 3903 C CA . LEU B 1 249 ? -3.422 4.469 10.539 1 90.62 249 LEU B CA 1
ATOM 3904 C C . LEU B 1 249 ? -3.889 4.453 9.086 1 90.62 249 LEU B C 1
ATOM 3906 O O . LEU B 1 249 ? -4.867 3.781 8.75 1 90.62 249 LEU B O 1
ATOM 3910 N N . THR B 1 250 ? -3.143 5.246 8.242 1 88.75 250 THR B N 1
ATOM 3911 C CA . THR B 1 250 ? -3.451 5.238 6.816 1 88.75 250 THR B CA 1
ATOM 3912 C C . THR B 1 250 ? -2.547 4.258 6.074 1 88.75 250 THR B C 1
ATOM 3914 O O . THR B 1 250 ? -1.431 3.977 6.52 1 88.75 250 THR B O 1
#

Secondary structure (DSSP, 8-state):
--------THHHHHHHHHHHHHHHHHHHHHHHHTT---S---S-BSS--STTSPBP-EEEEEEEEE-SS-TTEEEEEEEEEETTT--EEEEEEEEEE--SPP-TT-HHHHHHHHHHHHHHHHHHTT-TT--SEEEEEB-SS-STTS--HHHHHHHHHT--EEEEESSPPPBTTB-HHHHHHHHHSGGGTT-SEEEEE-TTS-EEEEEE--STT--S-EEEEEEES--HHHHHHHHHHT-SSSS-HHHHT-/--------THHHHHHHHHHHHHHHHHHHHHHHHHT---S---S-BSS--STTSPBP-EEEEEEEEE-SS-TTEEEEEEEEEETTT--EEEEEEEEEE--SPP-TT-HHHHHHHHHHHHHHHHHHTT-TT--SEEEEEB-SS-STTS--HHHHHHHHHT--EEEEESS---BTTB-HHHHHHHHHSGGGTT-SEEEEE-TTS-EEEEEE--STT--S-EEEEEEES--HHHHHHHHHHT-SSSS-HHHHT-

Foldseek 3Di:
DDPPPPDPCPVVVCVVVVVVVVVVLVVVLVVLVVQFDAAADAQADCDDPDPPGHHFFKEKEKEKDADPVDRQKMKIKMWIATLQVRDTDDIDMDIDGFPDDDDPQRVLVRVQVRHLVVLVVCVVVVPVRRHQEYEYAKQALLGQVRGMNLQVNCSVVVHFYKYKYQAHDDHQNDDPVVLLCVCPDPVNVPPQKAFDAHPVRDGAFIWGAQDDPDSGTMTMGGRHNHHRVVRVVSQNSQDPDRGGSSHVVD/DPPPPPDPCPVVVCVVVVVVVVVVLVVVQVVLVVQFDAAADAQADCDDPDPPGHHFFKEKEKEKDADPVDRQKMKIKMWIATLQVRDTDDIDMDIDGFPDDDDPQRVLVRVQVRHLVVLVVCVVVVPVRRHQEYEYAKQALLGQVRGMNLQVNCSVVVHFYKYKYQAHDDHQNDDPVVLLCVCPDPVCVPPQKAFDAHPVRDGAFIWGAQDDPDSGTMTMGGRHNHHRVRRVVSQNSQDPDRGGSSHVVD

InterPro domains:
  IPR007581 Endonuclease V [PF04493] (43-249)
  IPR007581 Endonuclease V [PTHR28511] (12-249)
  IPR007581 Endonuclease V [cd06559] (23-249)

Nearest PDB structures (foldseek):
  6ozo-assembly1_A  TM=9.021E-01  e=4.718E-30  Mus musculus
  6ozq-assembly1_B  TM=9.065E-01  e=6.878E-30  Mus musculus
  6oze-assembly1_A  TM=9.153E-01  e=4.821E-29  Homo sapiens
  4nsp-assembly1_A  TM=9.074E-01  e=3.993E-29  Homo sapiens
  5aoy-assembly1_A  TM=8.937E-01  e=4.080E-28  Mus musculus